Protein AF-A0A942HW95-F1 (afdb_monomer)

Structure (mmCIF, N/CA/C/O backbone):
data_AF-A0A942HW95-F1
#
_entry.id   AF-A0A942HW95-F1
#
loop_
_atom_site.group_PDB
_atom_site.id
_atom_site.type_symbol
_atom_site.label_atom_id
_atom_site.label_alt_id
_atom_site.label_comp_id
_atom_site.label_asym_id
_atom_site.label_entity_id
_atom_site.label_seq_id
_atom_site.pdbx_PDB_ins_code
_atom_site.Cartn_x
_atom_site.Cartn_y
_atom_site.Cartn_z
_atom_site.occupancy
_atom_site.B_iso_or_equiv
_atom_site.auth_seq_id
_atom_site.auth_comp_id
_atom_site.auth_asym_id
_atom_site.auth_atom_id
_atom_site.pdbx_PDB_model_num
ATOM 1 N N . MET A 1 1 ? 16.962 -46.167 5.795 1.00 33.75 1 MET A N 1
ATOM 2 C CA . MET A 1 1 ? 15.780 -45.778 6.589 1.00 33.75 1 MET A CA 1
ATOM 3 C C . MET A 1 1 ? 16.277 -44.777 7.614 1.00 33.75 1 MET A C 1
ATOM 5 O O . MET A 1 1 ? 16.907 -45.188 8.574 1.00 33.75 1 MET A O 1
ATOM 9 N N . GLY A 1 2 ? 16.189 -43.484 7.294 1.00 31.84 2 GLY A N 1
ATOM 10 C CA . GLY A 1 2 ? 16.673 -42.407 8.160 1.00 31.84 2 GLY A CA 1
ATOM 11 C C . GLY A 1 2 ? 15.587 -41.998 9.147 1.00 31.84 2 GLY A C 1
ATOM 12 O O . GLY A 1 2 ? 14.423 -41.921 8.761 1.00 31.84 2 GLY A O 1
ATOM 13 N N . ASP A 1 3 ? 15.982 -41.785 10.400 1.00 32.16 3 ASP A N 1
ATOM 14 C CA . ASP A 1 3 ? 15.132 -41.383 11.519 1.00 32.16 3 ASP A CA 1
ATOM 15 C C . ASP A 1 3 ? 14.246 -40.176 11.179 1.00 32.16 3 ASP A C 1
ATOM 17 O O . ASP A 1 3 ? 14.695 -39.028 11.139 1.00 32.16 3 ASP A O 1
ATOM 21 N N . THR A 1 4 ? 12.947 -40.418 11.006 1.00 32.38 4 THR A N 1
ATOM 22 C CA . THR A 1 4 ? 11.918 -39.388 11.149 1.00 32.38 4 THR A CA 1
ATOM 23 C C . THR A 1 4 ? 11.880 -38.966 12.613 1.00 32.38 4 THR A C 1
ATOM 25 O O . THR A 1 4 ? 11.211 -39.601 13.429 1.00 32.38 4 THR A O 1
ATOM 28 N N . LYS A 1 5 ? 12.595 -37.891 12.966 1.00 37.31 5 LYS A N 1
ATOM 29 C CA . LYS A 1 5 ? 12.364 -37.178 14.228 1.00 37.31 5 LYS A CA 1
ATOM 30 C C . LYS A 1 5 ? 10.897 -36.740 14.252 1.00 37.31 5 LYS A C 1
ATOM 32 O O . LYS A 1 5 ? 10.522 -35.778 13.588 1.00 37.31 5 LYS A O 1
ATOM 37 N N . GLN A 1 6 ? 10.060 -37.465 14.992 1.00 35.56 6 GLN A N 1
ATOM 38 C CA . GLN A 1 6 ? 8.701 -37.034 15.301 1.00 35.56 6 GLN A CA 1
ATOM 39 C C . GLN A 1 6 ? 8.795 -35.737 16.105 1.00 35.56 6 GLN A C 1
ATOM 41 O O . GLN A 1 6 ? 9.183 -35.735 17.274 1.00 35.56 6 GLN A O 1
ATOM 46 N N . PHE A 1 7 ? 8.473 -34.618 15.464 1.00 39.91 7 PHE A N 1
ATOM 47 C CA . PHE A 1 7 ? 8.290 -33.350 16.153 1.00 39.91 7 PHE A CA 1
ATOM 48 C C . PHE A 1 7 ? 7.133 -33.508 17.145 1.00 39.91 7 PHE A C 1
ATOM 50 O O . PHE A 1 7 ? 6.013 -33.839 16.752 1.00 39.91 7 PHE A O 1
ATOM 57 N N . GLN A 1 8 ? 7.395 -33.282 18.435 1.00 37.88 8 GLN A N 1
ATOM 58 C CA . GLN A 1 8 ? 6.331 -33.186 19.432 1.00 37.88 8 GLN A CA 1
ATOM 59 C C . GLN A 1 8 ? 5.477 -31.958 19.108 1.00 37.88 8 GLN A C 1
ATOM 61 O O . GLN A 1 8 ? 5.860 -30.822 19.392 1.00 37.88 8 GLN A O 1
ATOM 66 N N . ARG A 1 9 ? 4.318 -32.194 18.488 1.00 48.72 9 ARG A N 1
ATOM 67 C CA . ARG A 1 9 ? 3.274 -31.186 18.298 1.00 48.72 9 ARG A CA 1
ATOM 68 C C . ARG A 1 9 ? 2.822 -30.737 19.690 1.00 48.72 9 ARG A C 1
ATOM 70 O O . ARG A 1 9 ? 2.272 -31.541 20.442 1.00 48.72 9 ARG A O 1
ATOM 77 N N . ARG A 1 10 ? 3.091 -29.483 20.073 1.00 43.62 10 ARG A N 1
ATOM 78 C CA . ARG A 1 10 ? 2.422 -28.903 21.247 1.00 43.62 10 ARG A CA 1
ATOM 79 C C . ARG A 1 10 ? 0.918 -28.859 20.951 1.00 43.62 10 ARG A C 1
ATOM 81 O O . ARG A 1 10 ? 0.566 -28.556 19.810 1.00 43.62 10 ARG A O 1
ATOM 88 N N . PRO A 1 11 ? 0.044 -29.157 21.927 1.00 44.50 11 PRO A N 1
ATOM 89 C CA . PRO A 1 11 ? -1.388 -28.967 21.754 1.00 44.50 11 PRO A CA 1
ATOM 90 C C . PRO A 1 11 ? -1.652 -27.517 21.350 1.00 44.50 11 PRO A C 1
ATOM 92 O O . PRO A 1 11 ? -1.173 -26.596 22.015 1.00 44.50 11 PRO A O 1
ATOM 95 N N . ILE A 1 12 ? -2.370 -27.324 20.248 1.00 52.53 12 ILE A N 1
ATOM 96 C CA . ILE A 1 12 ? -2.854 -26.007 19.852 1.00 52.53 12 ILE A CA 1
ATOM 97 C C . ILE A 1 12 ? -3.944 -25.621 20.855 1.00 52.53 12 ILE A C 1
ATOM 99 O O . ILE A 1 12 ? -4.894 -26.380 21.045 1.00 52.53 12 ILE A O 1
ATOM 103 N N . ALA A 1 13 ? -3.781 -24.485 21.537 1.00 49.56 13 ALA A N 1
ATOM 104 C CA . ALA A 1 13 ? -4.794 -23.985 22.459 1.00 49.56 13 ALA A CA 1
ATOM 105 C C . ALA A 1 13 ? -6.090 -23.672 21.696 1.00 49.56 13 ALA A C 1
ATOM 107 O O . ALA A 1 13 ? -6.054 -23.094 20.606 1.00 49.56 13 ALA A O 1
ATOM 108 N N . GLU A 1 14 ? -7.230 -24.052 22.270 1.00 49.97 14 GLU A N 1
ATOM 109 C CA . GLU A 1 14 ? -8.533 -23.678 21.727 1.00 49.97 14 GLU A CA 1
ATOM 110 C C . GLU A 1 14 ? -8.697 -22.150 21.755 1.00 49.97 14 GLU A C 1
ATOM 112 O O . GLU A 1 14 ? -8.208 -21.490 22.679 1.00 49.97 14 GLU A O 1
ATOM 117 N N . PRO A 1 15 ? -9.358 -21.558 20.745 1.00 49.53 15 PRO A N 1
ATOM 118 C CA . PRO A 1 15 ? -9.635 -20.132 20.763 1.00 49.53 15 PRO A CA 1
ATOM 119 C C . PRO A 1 15 ? -10.497 -19.753 21.985 1.00 49.53 15 PRO A C 1
ATOM 121 O O . PRO A 1 15 ? -11.372 -20.536 22.358 1.00 49.53 15 PRO A O 1
ATOM 124 N N . PRO A 1 16 ? -10.275 -18.577 22.614 1.00 52.09 16 PRO A N 1
ATOM 125 C CA . PRO A 1 16 ? -11.021 -18.144 23.783 1.00 52.09 16 PRO A CA 1
ATOM 126 C C . PRO A 1 16 ? -12.518 -18.217 23.508 1.00 52.09 16 PRO A C 1
ATOM 128 O O . PRO A 1 16 ? -13.015 -17.705 22.513 1.00 52.09 16 PRO A O 1
ATOM 131 N N . THR A 1 17 ? -13.273 -18.858 24.383 1.00 51.94 17 THR A N 1
ATOM 132 C CA . THR A 1 17 ? -14.727 -18.901 24.249 1.00 51.94 17 THR A CA 1
ATOM 133 C C . THR A 1 17 ? -15.313 -17.694 24.976 1.00 51.94 17 THR A C 1
ATOM 135 O O . THR A 1 17 ? -15.310 -17.665 26.205 1.00 51.94 17 THR A O 1
ATOM 138 N N . GLY A 1 18 ? -15.790 -16.684 24.246 1.00 61.72 18 GLY A N 1
ATOM 139 C CA . GLY A 1 18 ? -16.403 -15.501 24.852 1.00 61.72 18 GLY A CA 1
ATOM 140 C C . GLY A 1 18 ? -16.444 -14.286 23.931 1.00 61.72 18 GLY A C 1
ATOM 141 O O . GLY A 1 18 ? -15.772 -14.236 22.904 1.00 61.72 18 GLY A O 1
ATOM 142 N N . ASP A 1 19 ? -17.264 -13.314 24.307 1.00 67.25 19 ASP A N 1
ATOM 143 C CA . ASP A 1 19 ? -17.381 -12.030 23.625 1.00 67.25 19 ASP A CA 1
ATOM 144 C C . ASP A 1 19 ? -16.281 -11.073 24.142 1.00 67.25 19 ASP A C 1
ATOM 146 O O . ASP A 1 19 ? -16.194 -10.897 25.359 1.00 67.25 19 ASP A O 1
ATOM 150 N N . PRO A 1 20 ? -15.425 -10.492 23.276 1.00 72.31 20 PRO A N 1
ATOM 151 C CA . PRO A 1 20 ? -14.343 -9.603 23.698 1.00 72.31 20 PRO A CA 1
ATOM 152 C C . PRO A 1 20 ? -14.781 -8.426 24.578 1.00 72.31 20 PRO A C 1
ATOM 154 O O . PRO A 1 20 ? -15.830 -7.815 24.361 1.00 72.31 20 PRO A O 1
ATOM 157 N N . GLU A 1 21 ? -13.932 -8.047 25.532 1.00 75.94 21 GLU A N 1
ATOM 158 C CA . GLU A 1 21 ? -14.158 -6.889 26.408 1.00 75.94 21 GLU A CA 1
ATOM 159 C C . GLU A 1 21 ? -14.149 -5.559 25.642 1.00 75.94 21 GLU A C 1
ATOM 161 O O . GLU A 1 21 ? -14.939 -4.670 25.958 1.00 75.94 21 GLU A O 1
ATOM 166 N N . SER A 1 22 ? -13.307 -5.428 24.613 1.00 75.38 22 SER A N 1
ATOM 167 C CA . SER A 1 22 ? -13.275 -4.252 23.733 1.00 75.38 22 SER A CA 1
ATOM 168 C C . SER A 1 22 ? -12.990 -4.617 22.276 1.00 75.38 22 SER A C 1
ATOM 170 O O . SER A 1 22 ? -12.615 -5.749 21.959 1.00 75.38 22 SER A O 1
ATOM 172 N N . TYR A 1 23 ? -13.180 -3.661 21.365 1.00 75.88 23 TYR A N 1
ATOM 173 C CA . TYR A 1 23 ? -12.996 -3.879 19.932 1.00 75.88 23 TYR A CA 1
ATOM 174 C C . TYR A 1 23 ? -12.176 -2.784 19.252 1.00 75.88 23 TYR A C 1
ATOM 176 O O . TYR A 1 23 ? -12.403 -1.597 19.472 1.00 75.88 23 TYR A O 1
ATOM 184 N N . PHE A 1 24 ? -11.306 -3.199 18.330 1.00 77.06 24 PHE A N 1
ATOM 185 C CA . PHE A 1 24 ? -10.660 -2.323 17.353 1.00 77.06 24 PHE A CA 1
ATOM 186 C C . PHE A 1 24 ? -11.490 -2.205 16.085 1.00 77.06 24 PHE A C 1
ATOM 188 O O . PHE A 1 24 ? -11.919 -3.225 15.544 1.00 77.06 24 PHE A O 1
ATOM 195 N N . LEU A 1 25 ? -11.619 -0.997 15.537 1.00 75.12 25 LEU A N 1
ATOM 196 C CA . LEU A 1 25 ? -12.185 -0.808 14.203 1.00 75.12 25 LEU A CA 1
ATOM 197 C C . LEU A 1 25 ? -11.082 -0.747 13.141 1.00 75.12 25 LEU A C 1
ATOM 199 O O . LEU A 1 25 ? -10.199 0.109 13.197 1.00 75.12 25 LEU A O 1
ATOM 203 N N . ILE A 1 26 ? -11.180 -1.619 12.139 1.00 76.81 26 ILE A N 1
ATOM 204 C CA . ILE A 1 26 ? -10.359 -1.608 10.929 1.00 76.81 26 ILE A CA 1
ATOM 205 C C . ILE A 1 26 ? -11.260 -1.390 9.720 1.00 76.81 26 ILE A C 1
ATOM 207 O O . ILE A 1 26 ? -11.983 -2.301 9.325 1.00 76.81 26 ILE A O 1
ATOM 211 N N . VAL A 1 27 ? -11.179 -0.221 9.089 1.00 73.38 27 VAL A N 1
ATOM 212 C CA . VAL A 1 27 ? -11.868 0.046 7.816 1.00 73.38 27 VAL A CA 1
ATOM 213 C C . VAL A 1 27 ? -10.952 -0.332 6.655 1.00 73.38 27 VAL A C 1
ATOM 215 O O . VAL A 1 27 ? -9.793 0.059 6.663 1.00 73.38 27 VAL A O 1
ATOM 218 N N . GLY A 1 28 ? -11.455 -1.101 5.684 1.00 70.06 28 GLY A N 1
ATOM 219 C CA . GLY A 1 28 ? -10.705 -1.577 4.515 1.00 70.06 28 GLY A CA 1
ATOM 220 C C . GLY A 1 28 ? -9.770 -2.756 4.810 1.00 70.06 28 GLY A C 1
ATOM 221 O O . GLY A 1 28 ? -8.624 -2.791 4.352 1.00 70.06 28 GLY A O 1
ATOM 222 N N . ALA A 1 29 ? -10.258 -3.730 5.585 1.00 69.31 29 ALA A N 1
ATOM 223 C CA . ALA A 1 29 ? -9.503 -4.928 5.937 1.00 69.31 29 ALA A CA 1
ATOM 224 C C . ALA A 1 29 ? -9.053 -5.734 4.700 1.00 69.31 29 ALA A C 1
ATOM 226 O O . ALA A 1 29 ? -9.801 -5.953 3.748 1.00 69.31 29 ALA A O 1
ATOM 227 N N . GLY A 1 30 ? -7.808 -6.203 4.745 1.00 72.88 30 GLY A N 1
ATOM 228 C CA . GLY A 1 30 ? -7.180 -7.056 3.736 1.00 72.88 30 GLY A CA 1
ATOM 229 C C . GLY A 1 30 ? -6.000 -7.843 4.320 1.00 72.88 30 GLY A C 1
ATOM 230 O O . GLY A 1 30 ? -5.775 -7.772 5.532 1.00 72.88 30 GLY A O 1
ATOM 231 N N . PRO A 1 31 ? -5.193 -8.536 3.494 1.00 74.44 31 PRO A N 1
ATOM 232 C CA . PRO A 1 31 ? -4.146 -9.448 3.972 1.00 74.44 31 PRO A CA 1
ATOM 233 C C . PRO A 1 31 ? -3.187 -8.823 4.992 1.00 74.44 31 PRO A C 1
ATOM 235 O O . PRO A 1 31 ? -2.865 -9.422 6.008 1.00 74.44 31 PRO A O 1
ATOM 238 N N . MET A 1 32 ? -2.778 -7.573 4.779 1.00 79.31 32 MET A N 1
ATOM 239 C CA . MET A 1 32 ? -1.893 -6.851 5.697 1.00 79.31 32 MET A CA 1
ATOM 240 C C . MET A 1 32 ? -2.561 -6.541 7.052 1.00 79.31 32 MET A C 1
ATOM 242 O O . MET A 1 32 ? -1.915 -6.659 8.093 1.00 79.31 32 MET A O 1
ATOM 246 N N . SER A 1 33 ? -3.865 -6.253 7.079 1.00 75.25 33 SER A N 1
ATOM 247 C CA . SER A 1 33 ? -4.610 -6.145 8.340 1.00 75.25 33 SER A CA 1
ATOM 248 C C . SER A 1 33 ? -4.715 -7.488 9.064 1.00 75.25 33 SER A C 1
ATOM 250 O O . SER A 1 33 ? -4.552 -7.549 10.281 1.00 75.25 33 SER A O 1
ATOM 252 N N . GLU A 1 34 ? -4.920 -8.567 8.304 1.00 74.69 34 GLU A N 1
ATOM 253 C CA . GLU A 1 34 ? -5.081 -9.925 8.820 1.00 74.69 34 GLU A CA 1
ATOM 254 C C . GLU A 1 34 ? -3.772 -10.464 9.402 1.00 74.69 34 GLU A C 1
ATOM 256 O O . GLU A 1 34 ? -3.760 -11.000 10.505 1.00 74.69 34 GLU A O 1
ATOM 261 N N . ALA A 1 35 ? -2.662 -10.273 8.690 1.00 75.38 35 ALA A N 1
ATOM 262 C CA . ALA A 1 35 ? -1.371 -10.839 9.049 1.00 75.38 35 ALA A CA 1
ATOM 263 C C . ALA A 1 35 ? -0.526 -9.942 9.959 1.00 75.38 35 ALA A C 1
ATOM 265 O O . ALA A 1 35 ? 0.432 -10.429 10.552 1.00 75.38 35 ALA A O 1
ATOM 266 N N . PHE A 1 36 ? -0.808 -8.640 10.064 1.00 81.00 36 PHE A N 1
ATOM 267 C CA . PHE A 1 36 ? 0.013 -7.740 10.878 1.00 81.00 36 PHE A CA 1
ATOM 268 C C . PHE A 1 36 ? -0.757 -7.072 12.009 1.00 81.00 36 PHE A C 1
ATOM 270 O O . PHE A 1 36 ? -0.420 -7.285 13.169 1.00 81.00 36 PHE A O 1
ATOM 277 N N . LEU A 1 37 ? -1.822 -6.329 11.720 1.00 79.94 37 LEU A N 1
ATOM 278 C CA . LEU A 1 37 ? -2.530 -5.586 12.768 1.00 79.94 37 LEU A CA 1
ATOM 279 C C . LEU A 1 37 ? -3.211 -6.493 13.776 1.00 79.94 37 LEU A C 1
ATOM 281 O O . LEU A 1 37 ? -3.071 -6.279 14.977 1.00 79.94 37 LEU A O 1
ATOM 285 N N . ARG A 1 38 ? -3.880 -7.548 13.306 1.00 77.94 38 ARG A N 1
ATOM 286 C CA . ARG A 1 38 ? -4.466 -8.548 14.206 1.00 77.94 38 ARG A CA 1
ATOM 287 C C . ARG A 1 38 ? -3.400 -9.225 15.069 1.00 77.94 38 ARG A C 1
ATOM 289 O O . ARG A 1 38 ? -3.643 -9.475 16.242 1.00 77.94 38 ARG A O 1
ATOM 296 N N . HIS A 1 39 ? -2.200 -9.441 14.529 1.00 77.62 39 HIS A N 1
ATOM 297 C CA . HIS A 1 39 ? -1.076 -9.975 15.297 1.00 77.62 39 HIS A CA 1
ATOM 298 C C . HIS A 1 39 ? -0.598 -9.005 16.389 1.00 77.62 39 HIS A C 1
ATOM 300 O O . HIS A 1 39 ? -0.367 -9.425 17.522 1.00 77.62 39 HIS A O 1
ATOM 306 N N . LEU A 1 40 ? -0.509 -7.705 16.091 1.00 80.06 40 LEU A N 1
ATOM 307 C CA . LEU A 1 40 ? -0.175 -6.687 17.091 1.00 80.06 40 LEU A CA 1
ATOM 308 C C . LEU A 1 40 ? -1.245 -6.600 18.188 1.00 80.06 40 LEU A C 1
ATOM 310 O O . LEU A 1 40 ? -0.914 -6.620 19.372 1.00 80.06 40 LEU A O 1
ATOM 314 N N . ILE A 1 41 ? -2.522 -6.571 17.803 1.00 77.94 41 ILE A N 1
ATOM 315 C CA . ILE A 1 41 ? -3.663 -6.555 18.730 1.00 77.94 41 ILE A CA 1
ATOM 316 C C . ILE A 1 41 ? -3.643 -7.789 19.636 1.00 77.94 41 ILE A C 1
ATOM 318 O O . ILE A 1 41 ? -3.903 -7.676 20.833 1.00 77.94 41 ILE A O 1
ATOM 322 N N . GLN A 1 42 ? -3.272 -8.950 19.096 1.00 75.25 42 GLN A N 1
ATOM 323 C CA . GLN A 1 42 ? -3.134 -10.180 19.866 1.00 75.25 42 GLN A CA 1
ATOM 324 C C . GLN A 1 42 ? -2.018 -10.083 20.908 1.00 75.25 42 GLN A C 1
ATOM 326 O O . GLN A 1 42 ? -2.242 -10.373 22.084 1.00 75.25 42 GLN A O 1
ATOM 331 N N . ILE A 1 43 ? -0.818 -9.655 20.499 1.00 76.25 43 ILE A N 1
ATOM 332 C CA . ILE A 1 43 ? 0.295 -9.474 21.438 1.00 76.25 43 ILE A CA 1
ATOM 333 C C . ILE A 1 43 ? -0.126 -8.499 22.534 1.00 76.25 43 ILE A C 1
ATOM 335 O O . ILE A 1 43 ? 0.067 -8.793 23.712 1.00 76.25 43 ILE A O 1
ATOM 339 N N . TYR A 1 44 ? -0.759 -7.385 22.172 1.00 77.38 44 TYR A N 1
ATOM 340 C CA . TYR A 1 44 ? -1.237 -6.431 23.158 1.00 77.38 44 TYR A CA 1
ATOM 341 C C . TYR A 1 44 ? -2.254 -7.043 24.131 1.00 77.38 44 TYR A C 1
ATOM 343 O O . TYR A 1 44 ? -2.058 -6.964 25.344 1.00 77.38 44 TYR A O 1
ATOM 351 N N . SER A 1 45 ? -3.288 -7.708 23.615 1.00 77.25 45 SER A N 1
ATOM 352 C CA . SER A 1 45 ? -4.330 -8.351 24.425 1.00 77.25 45 SER A CA 1
ATOM 353 C C . SER A 1 45 ? -3.730 -9.358 25.408 1.00 77.25 45 SER A C 1
ATOM 355 O O . SER A 1 45 ? -4.046 -9.336 26.596 1.00 77.25 45 SER A O 1
ATOM 357 N N . SER A 1 46 ? -2.772 -10.171 24.944 1.00 76.38 46 SER A N 1
ATOM 358 C CA . SER A 1 46 ? -2.065 -11.142 25.789 1.00 76.38 46 SER A CA 1
ATOM 359 C C . SER A 1 46 ? -1.260 -10.490 26.918 1.00 76.38 46 SER A C 1
ATOM 361 O O . SER A 1 46 ? -1.135 -11.059 28.000 1.00 76.38 46 SER A O 1
ATOM 363 N N . LYS A 1 47 ? -0.712 -9.291 26.686 1.00 76.81 47 LYS A N 1
ATOM 364 C CA . LYS A 1 47 ? 0.113 -8.569 27.661 1.00 76.81 47 LYS A CA 1
ATOM 365 C C . LYS A 1 47 ? -0.722 -7.788 28.665 1.00 76.81 47 LYS A C 1
ATOM 367 O O . LYS A 1 47 ? -0.322 -7.700 29.821 1.00 76.81 47 LYS A O 1
ATOM 372 N N . SER A 1 48 ? -1.856 -7.232 28.240 1.00 76.25 48 SER A N 1
ATOM 373 C CA . SER A 1 48 ? -2.734 -6.467 29.127 1.00 76.25 48 SER A CA 1
ATOM 374 C C . SER A 1 48 ? -3.722 -7.341 29.904 1.00 76.25 48 SER A C 1
ATOM 376 O O . SER A 1 48 ? -4.317 -6.853 30.857 1.00 76.25 48 SER A O 1
ATOM 378 N N . GLY A 1 49 ? -3.953 -8.588 29.475 1.00 77.62 49 GLY A N 1
ATOM 379 C CA . GLY A 1 49 ? -4.959 -9.480 30.063 1.00 77.62 49 GLY A CA 1
ATOM 380 C C . GLY A 1 49 ? -6.410 -9.111 29.734 1.00 77.62 49 GLY A C 1
ATOM 381 O O . GLY A 1 49 ? -7.313 -9.671 30.340 1.00 77.62 49 GLY A O 1
ATOM 382 N N . ILE A 1 50 ? -6.628 -8.191 28.786 1.00 76.81 50 ILE A N 1
ATOM 383 C CA . ILE A 1 50 ? -7.957 -7.754 28.328 1.00 76.81 50 ILE A CA 1
ATOM 384 C C . ILE A 1 50 ? -8.194 -8.395 26.968 1.00 76.81 50 ILE A C 1
ATOM 386 O O . ILE A 1 50 ? -7.362 -8.264 26.062 1.00 76.81 50 ILE A O 1
ATOM 390 N N . THR A 1 51 ? -9.325 -9.077 26.821 1.00 74.50 51 THR A N 1
ATOM 391 C CA . THR A 1 51 ? -9.707 -9.689 25.545 1.00 74.50 51 THR A CA 1
ATOM 392 C C . THR A 1 51 ? -10.167 -8.616 24.560 1.00 74.50 51 THR A C 1
ATOM 394 O O . THR A 1 51 ? -11.063 -7.831 24.863 1.00 74.50 51 THR A O 1
ATOM 397 N N . ARG A 1 52 ? -9.561 -8.563 23.366 1.00 77.00 52 ARG A N 1
ATOM 398 C CA . ARG A 1 52 ? -9.937 -7.581 22.338 1.00 77.00 52 ARG A CA 1
ATOM 399 C C . ARG A 1 52 ? -10.281 -8.225 21.011 1.00 77.00 52 ARG A C 1
ATOM 401 O O . ARG A 1 52 ? -9.550 -9.074 20.505 1.00 77.00 52 ARG A O 1
ATOM 408 N N . GLY A 1 53 ? -11.396 -7.787 20.444 1.00 73.06 53 GLY A N 1
ATOM 409 C CA . GLY A 1 53 ? -11.865 -8.165 19.123 1.00 73.06 53 GLY A CA 1
ATOM 410 C C . GLY A 1 53 ? -11.425 -7.175 18.051 1.00 73.06 53 GLY A C 1
ATOM 411 O O . GLY A 1 53 ? -10.934 -6.080 18.329 1.00 73.06 53 GLY A O 1
ATOM 412 N N . VAL A 1 54 ? -11.644 -7.554 16.794 1.00 73.31 54 VAL A N 1
ATOM 413 C CA . VAL A 1 54 ? -11.445 -6.675 15.639 1.00 73.31 54 VAL A CA 1
ATOM 414 C C . VAL A 1 54 ? -12.717 -6.645 14.808 1.00 73.31 54 VAL A C 1
ATOM 416 O O . VAL A 1 54 ? -13.151 -7.668 14.277 1.00 73.31 54 VAL A O 1
ATOM 419 N N . ILE A 1 55 ? -13.271 -5.452 14.642 1.00 71.50 55 ILE A N 1
ATOM 420 C CA . ILE A 1 55 ? -14.341 -5.159 13.698 1.00 71.50 55 ILE A CA 1
ATOM 421 C C . ILE A 1 55 ? -13.677 -4.780 12.379 1.00 71.50 55 ILE A C 1
ATOM 423 O O . ILE A 1 55 ? -12.987 -3.768 12.273 1.00 71.50 55 ILE A O 1
ATOM 427 N N . SER A 1 56 ? -13.853 -5.622 11.364 1.00 69.81 56 SER A N 1
ATOM 428 C CA . SER A 1 56 ? -13.398 -5.341 10.004 1.00 69.81 56 SER A CA 1
ATOM 429 C C . SER A 1 56 ? -14.550 -4.791 9.182 1.00 69.81 56 SER A C 1
ATOM 431 O O . SER A 1 56 ? -15.497 -5.487 8.841 1.00 69.81 56 SER A O 1
ATOM 433 N N . ALA A 1 57 ? -14.429 -3.516 8.877 1.00 66.69 57 ALA A N 1
ATOM 434 C CA . ALA A 1 57 ? -15.358 -2.702 8.142 1.00 66.69 57 ALA A CA 1
ATOM 435 C C . ALA A 1 57 ? -14.994 -2.718 6.653 1.00 66.69 57 ALA A C 1
ATOM 437 O O . ALA A 1 57 ? -13.899 -2.297 6.278 1.00 66.69 57 ALA A O 1
ATOM 438 N N . VAL A 1 58 ? -15.902 -3.169 5.788 1.00 62.31 58 VAL A N 1
ATOM 439 C CA . VAL A 1 58 ? -15.718 -3.113 4.332 1.00 62.31 58 VAL A CA 1
ATOM 440 C C . VAL A 1 58 ? -16.829 -2.262 3.738 1.00 62.31 58 VAL A C 1
ATOM 442 O O . VAL A 1 58 ? -18.000 -2.478 4.027 1.00 62.31 58 VAL A O 1
ATOM 445 N N . VAL A 1 59 ? -16.450 -1.265 2.942 1.00 60.97 59 VAL A N 1
ATOM 446 C CA . VAL A 1 59 ? -17.382 -0.234 2.462 1.00 60.97 59 VAL A CA 1
ATOM 447 C C . VAL A 1 59 ? -17.899 -0.513 1.045 1.00 60.97 59 VAL A C 1
ATOM 449 O O . VAL A 1 59 ? -18.914 0.024 0.616 1.00 60.97 59 VAL A O 1
ATOM 452 N N . ARG A 1 60 ? -17.235 -1.418 0.325 1.00 59.97 60 ARG A N 1
ATOM 453 C CA . ARG A 1 60 ? -17.686 -1.965 -0.957 1.00 59.97 60 ARG A CA 1
ATOM 454 C C . ARG A 1 60 ? -17.756 -3.487 -0.866 1.00 59.97 60 ARG A C 1
ATOM 456 O O . ARG A 1 60 ? -16.965 -4.059 -0.117 1.00 59.97 60 ARG A O 1
ATOM 463 N N . PRO A 1 61 ? -18.631 -4.159 -1.639 1.00 51.16 61 PRO A N 1
ATOM 464 C CA . PRO A 1 61 ? -18.609 -5.612 -1.744 1.00 51.16 61 PRO A CA 1
ATOM 465 C C . PRO A 1 61 ? -17.178 -6.042 -2.074 1.00 51.16 61 PRO A C 1
ATOM 467 O O . PRO A 1 61 ? -16.629 -5.603 -3.096 1.00 51.16 61 PRO A O 1
ATOM 470 N N . PRO A 1 62 ? -16.519 -6.807 -1.197 1.00 49.91 62 PRO A N 1
ATOM 471 C CA . PRO A 1 62 ? -15.122 -7.104 -1.402 1.00 49.91 62 PRO A CA 1
ATOM 472 C C . PRO A 1 62 ? -14.980 -7.945 -2.667 1.00 49.91 62 PRO A C 1
ATOM 474 O O . PRO A 1 62 ? -15.808 -8.793 -2.991 1.00 49.91 62 PRO A O 1
ATOM 477 N N . ARG A 1 63 ? -13.898 -7.705 -3.413 1.00 49.50 63 ARG A N 1
ATOM 478 C CA . ARG A 1 63 ? -13.534 -8.544 -4.568 1.00 49.50 63 ARG A CA 1
ATOM 479 C C . ARG A 1 63 ? -13.109 -9.962 -4.145 1.00 49.50 63 ARG A C 1
ATOM 481 O O . ARG A 1 63 ? -12.837 -10.780 -5.014 1.00 49.50 63 ARG A O 1
ATOM 488 N N . VAL A 1 64 ? -13.021 -10.215 -2.839 1.00 51.84 64 VAL A N 1
ATOM 489 C CA . VAL A 1 64 ? -12.624 -11.467 -2.191 1.00 51.84 64 VAL A CA 1
ATOM 490 C C . VAL A 1 64 ? -13.712 -11.830 -1.184 1.00 51.84 64 VAL A C 1
ATOM 492 O O . VAL A 1 64 ? -14.324 -10.938 -0.602 1.00 51.84 64 VAL A O 1
ATOM 495 N N . GLU A 1 65 ? -13.951 -13.119 -0.982 1.00 56.84 65 GLU A N 1
ATOM 496 C CA . GLU A 1 65 ? -14.897 -13.622 0.012 1.00 56.84 65 GLU A CA 1
ATOM 497 C C . GLU A 1 65 ? -14.606 -13.047 1.408 1.00 56.84 65 GLU A C 1
ATOM 499 O O . GLU A 1 65 ? -13.450 -12.978 1.846 1.00 56.84 65 GLU A O 1
ATOM 504 N N . GLN A 1 66 ? -15.658 -12.583 2.092 1.00 61.44 66 GLN A N 1
ATOM 505 C CA . GLN A 1 66 ? -15.534 -12.121 3.469 1.00 61.44 66 GLN A CA 1
ATOM 506 C C . GLN A 1 66 ? -15.361 -13.334 4.363 1.00 61.44 66 GLN A C 1
ATOM 508 O O . GLN A 1 66 ? -16.307 -14.054 4.660 1.00 61.44 66 GLN A O 1
ATOM 513 N N . TRP A 1 67 ? -14.128 -13.550 4.797 1.00 66.88 67 TRP A N 1
ATOM 514 C CA . TRP A 1 67 ? -13.871 -14.513 5.842 1.00 66.88 67 TRP A CA 1
ATOM 515 C C . TRP A 1 67 ? -14.275 -13.907 7.169 1.00 66.88 67 TRP A C 1
ATOM 517 O O . TRP A 1 67 ? -13.900 -12.773 7.464 1.00 66.88 67 TRP A O 1
ATOM 527 N N . THR A 1 68 ? -15.034 -14.665 7.948 1.00 63.50 68 THR A N 1
ATOM 528 C CA . THR A 1 68 ? -15.581 -14.197 9.214 1.00 63.50 68 THR A CA 1
ATOM 529 C C . THR A 1 68 ? -15.290 -15.119 10.401 1.00 63.50 68 THR A C 1
ATOM 531 O O . THR A 1 68 ? -15.776 -14.897 11.509 1.00 63.50 68 THR A O 1
ATOM 534 N N . GLY A 1 69 ? -14.586 -16.217 10.146 1.00 65.31 69 GLY A N 1
ATOM 535 C CA . GLY A 1 69 ? -14.172 -17.197 11.143 1.00 65.31 69 GLY A CA 1
ATOM 536 C C . GLY A 1 69 ? -12.709 -16.997 11.535 1.00 65.31 69 GLY A C 1
ATOM 537 O O . GLY A 1 69 ? -12.057 -16.114 11.038 1.00 65.31 69 GLY A O 1
ATOM 538 N N . PRO A 1 70 ? -12.113 -17.791 12.408 1.00 68.81 70 PRO A N 1
ATOM 539 C CA . PRO A 1 70 ? -10.735 -17.583 12.878 1.00 68.81 70 PRO A CA 1
ATOM 540 C C . PRO A 1 70 ? -9.618 -17.461 11.779 1.00 68.81 70 PRO A C 1
ATOM 542 O O . PRO A 1 70 ? -9.735 -18.103 10.743 1.00 68.81 70 PRO A O 1
ATOM 545 N N . ILE A 1 71 ? -8.540 -16.650 11.945 1.00 74.88 71 ILE A N 1
ATOM 546 C CA . ILE A 1 71 ? -7.417 -16.469 10.954 1.00 74.88 71 ILE A CA 1
ATOM 547 C C . ILE A 1 71 ? -6.011 -16.835 11.474 1.00 74.88 71 ILE A C 1
ATOM 549 O O . ILE A 1 71 ? -5.335 -15.971 12.037 1.00 74.88 71 ILE A O 1
ATOM 553 N N . VAL A 1 72 ? -5.485 -18.029 11.207 1.00 73.94 72 VAL A N 1
ATOM 554 C CA . VAL A 1 72 ? -4.136 -18.460 11.629 1.00 73.94 72 VAL A CA 1
ATOM 555 C C . VAL A 1 72 ? -3.033 -17.722 10.874 1.00 73.94 72 VAL A C 1
ATOM 557 O O . VAL A 1 72 ? -2.884 -17.885 9.668 1.00 73.94 72 VAL A O 1
ATOM 560 N N . LEU A 1 73 ? -2.198 -16.961 11.589 1.00 75.19 73 LEU A N 1
ATOM 561 C CA . LEU A 1 73 ? -0.983 -16.382 11.018 1.00 75.19 73 LEU A CA 1
ATOM 562 C C . LEU A 1 73 ? 0.152 -17.413 10.991 1.00 75.19 73 LEU A C 1
ATOM 564 O O . LEU A 1 73 ? 0.629 -17.858 12.032 1.00 75.19 73 LEU A O 1
ATOM 568 N N . VAL A 1 74 ? 0.644 -17.701 9.792 1.00 73.38 74 VAL A N 1
ATOM 569 C CA . VAL A 1 74 ? 1.812 -18.531 9.523 1.00 73.38 74 VAL A CA 1
ATOM 570 C C . VAL A 1 74 ? 3.020 -17.645 9.182 1.00 73.38 74 VAL A C 1
ATOM 572 O O . VAL A 1 74 ? 2.930 -16.740 8.355 1.00 73.38 74 VAL A O 1
ATOM 575 N N . MET A 1 75 ? 4.171 -17.890 9.812 1.00 69.25 75 MET A N 1
ATOM 576 C CA . MET A 1 75 ? 5.420 -17.153 9.592 1.00 69.25 75 MET A CA 1
ATOM 577 C C . MET A 1 75 ? 6.524 -18.069 9.028 1.00 69.25 75 MET A C 1
ATOM 579 O O . MET A 1 75 ? 6.576 -19.236 9.405 1.00 69.25 75 MET A O 1
ATOM 583 N N . PRO A 1 76 ? 7.459 -17.565 8.197 1.00 60.06 76 PRO A N 1
ATOM 584 C CA . PRO A 1 76 ? 8.463 -18.368 7.489 1.00 60.06 76 PRO A CA 1
ATOM 585 C C . PRO A 1 76 ? 9.402 -19.218 8.348 1.00 60.06 76 PRO A C 1
ATOM 587 O O . PRO A 1 76 ? 9.828 -20.272 7.903 1.00 60.06 76 PRO A O 1
ATOM 590 N N . HIS A 1 77 ? 9.719 -18.825 9.585 1.00 54.03 77 HIS A N 1
ATOM 591 C CA . HIS A 1 77 ? 10.524 -19.674 10.482 1.00 54.03 77 HIS A CA 1
ATOM 592 C C . HIS A 1 77 ? 9.736 -20.889 11.009 1.00 54.03 77 HIS A C 1
ATOM 594 O O . HIS A 1 77 ? 10.287 -21.756 11.679 1.00 54.03 77 HIS A O 1
ATOM 600 N N . MET A 1 78 ? 8.440 -20.963 10.701 1.00 48.50 78 MET A N 1
ATOM 601 C CA . MET A 1 78 ? 7.629 -22.168 10.839 1.00 48.50 78 MET A CA 1
ATOM 602 C C . MET A 1 78 ? 7.656 -23.032 9.576 1.00 48.50 78 MET A C 1
ATOM 604 O O . MET A 1 78 ? 6.902 -23.997 9.528 1.00 48.50 78 MET A O 1
ATOM 608 N N . TYR A 1 79 ? 8.447 -22.666 8.555 1.00 41.56 79 TYR A N 1
ATOM 609 C CA . TYR A 1 79 ? 8.257 -23.118 7.175 1.00 41.56 79 TYR A CA 1
ATOM 610 C C . TYR A 1 79 ? 9.498 -23.064 6.274 1.00 41.56 79 TYR A C 1
ATOM 612 O O . TYR A 1 79 ? 9.360 -22.840 5.070 1.00 41.56 79 TYR A O 1
ATOM 620 N N . ASP A 1 80 ? 10.711 -23.232 6.806 1.00 39.97 80 ASP A N 1
ATOM 621 C CA . ASP A 1 80 ? 11.876 -23.251 5.920 1.00 39.97 80 ASP A CA 1
ATOM 622 C C . ASP A 1 80 ? 11.702 -24.379 4.882 1.00 39.97 80 ASP A C 1
ATOM 624 O O . ASP A 1 80 ? 11.576 -25.560 5.211 1.00 39.97 80 ASP A O 1
ATOM 628 N N . PHE A 1 81 ? 11.589 -23.994 3.606 1.00 46.22 81 PHE A N 1
ATOM 629 C CA . PHE A 1 81 ? 11.341 -24.904 2.481 1.00 46.22 81 PHE A CA 1
ATOM 630 C C . PHE A 1 81 ? 12.597 -25.722 2.119 1.00 46.22 81 PHE A C 1
ATOM 632 O O . PHE A 1 81 ? 12.614 -26.434 1.114 1.00 46.22 81 PHE A O 1
ATOM 639 N N . ALA A 1 82 ? 13.645 -25.614 2.932 1.00 33.31 82 ALA A N 1
ATOM 640 C CA . ALA A 1 82 ? 14.707 -26.586 3.088 1.00 33.31 82 ALA A CA 1
ATOM 641 C C . ALA A 1 82 ? 14.731 -26.993 4.568 1.00 33.31 82 ALA A C 1
ATOM 643 O O . ALA A 1 82 ? 14.559 -26.165 5.452 1.00 33.31 82 ALA A O 1
ATOM 644 N N . ALA A 1 83 ? 14.868 -28.290 4.815 1.00 37.00 83 ALA A N 1
ATOM 645 C CA . ALA A 1 83 ? 14.594 -28.923 6.092 1.00 37.00 83 ALA A CA 1
ATOM 646 C C . ALA A 1 83 ? 15.235 -28.258 7.332 1.00 37.00 83 ALA A C 1
ATOM 648 O O . ALA A 1 83 ? 16.368 -27.793 7.298 1.00 37.00 83 ALA A O 1
ATOM 649 N N . GLU A 1 84 ? 14.512 -28.436 8.444 1.00 33.28 84 GLU A N 1
ATOM 650 C CA . GLU A 1 84 ? 14.930 -28.384 9.853 1.00 33.28 84 GLU A CA 1
ATOM 651 C C . GLU A 1 84 ? 14.576 -27.110 10.647 1.00 33.28 84 GLU A C 1
ATOM 653 O O . GLU A 1 84 ? 15.203 -26.066 10.543 1.00 33.28 84 GLU A O 1
ATOM 658 N N . GLN A 1 85 ? 13.643 -27.316 11.594 1.00 34.97 85 GLN A N 1
ATOM 659 C CA . GLN A 1 85 ? 13.254 -26.463 12.735 1.00 34.97 85 GLN A CA 1
ATOM 660 C C . GLN A 1 85 ? 12.037 -25.545 12.536 1.00 34.97 85 GLN A C 1
ATOM 662 O O . GLN A 1 85 ? 12.121 -24.329 12.659 1.00 34.97 85 GLN A O 1
ATOM 667 N N . LEU A 1 86 ? 10.857 -26.154 12.380 1.00 37.56 86 LEU A N 1
ATOM 668 C CA . LEU A 1 86 ? 9.575 -25.465 12.560 1.00 37.56 86 LEU A CA 1
ATOM 669 C C . LEU A 1 86 ? 9.285 -25.316 14.067 1.00 37.56 86 LEU A C 1
ATOM 671 O O . LEU A 1 86 ? 9.279 -26.309 14.800 1.00 37.56 86 LEU A O 1
ATOM 675 N N . ARG A 1 87 ? 9.023 -24.095 14.547 1.00 37.44 87 ARG A N 1
ATOM 676 C CA . ARG A 1 87 ? 8.408 -23.857 15.867 1.00 37.44 87 ARG A CA 1
ATOM 677 C C . ARG A 1 87 ? 7.032 -23.222 15.660 1.00 37.44 87 ARG A C 1
ATOM 679 O O . ARG A 1 87 ? 7.003 -22.140 15.089 1.00 37.44 87 ARG A O 1
ATOM 686 N N . PRO A 1 88 ? 5.922 -23.834 16.111 1.00 37.69 88 PRO A N 1
ATOM 687 C CA . PRO A 1 88 ? 4.613 -23.193 16.045 1.00 37.69 88 PRO A CA 1
ATOM 688 C C . PRO A 1 88 ? 4.619 -21.920 16.900 1.00 37.69 88 PRO A C 1
ATOM 690 O O . PRO A 1 88 ? 5.061 -21.944 18.051 1.00 37.69 88 PRO A O 1
ATOM 693 N N . LEU A 1 89 ? 4.152 -20.816 16.327 1.00 38.31 89 LEU A N 1
ATOM 694 C CA . LEU A 1 89 ? 3.833 -19.593 17.046 1.00 38.31 89 LEU A CA 1
ATOM 695 C C . LEU A 1 89 ? 2.352 -19.591 17.401 1.00 38.31 89 LEU A C 1
ATOM 697 O O . LEU A 1 89 ? 1.510 -19.966 16.589 1.00 38.31 89 LEU A O 1
ATOM 701 N N . ASP A 1 90 ? 2.084 -19.166 18.631 1.00 35.25 90 ASP A N 1
ATOM 702 C CA . ASP A 1 90 ? 0.788 -19.189 19.296 1.00 35.25 90 ASP A CA 1
ATOM 703 C C . ASP A 1 90 ? -0.368 -18.643 18.442 1.00 35.25 90 ASP A C 1
ATOM 705 O O . ASP A 1 90 ? -0.338 -17.527 17.917 1.00 35.25 90 ASP A O 1
ATOM 709 N N . HIS A 1 91 ? -1.419 -19.457 18.358 1.00 38.44 91 HIS A N 1
ATOM 710 C CA . HIS A 1 91 ? -2.718 -19.131 17.783 1.00 38.44 91 HIS A CA 1
ATOM 711 C C . HIS A 1 91 ? -3.499 -18.196 18.710 1.00 38.44 91 HIS A C 1
ATOM 713 O O . HIS A 1 91 ? -3.454 -18.405 19.921 1.00 38.44 91 HIS A O 1
ATOM 719 N N . THR A 1 92 ? -4.278 -17.249 18.158 1.00 41.72 92 THR A N 1
ATOM 720 C CA . THR A 1 92 ? -5.694 -16.991 18.537 1.00 41.72 92 THR A CA 1
ATOM 721 C C . THR A 1 92 ? -6.384 -15.893 17.709 1.00 41.72 92 THR A C 1
ATOM 723 O O . THR A 1 92 ? -5.725 -15.030 17.131 1.00 41.72 92 THR A O 1
ATOM 726 N N . PHE A 1 93 ? -7.724 -15.969 17.619 1.00 41.69 93 PHE A N 1
ATOM 727 C CA . PHE A 1 93 ? -8.609 -15.229 16.698 1.00 41.69 93 PHE A CA 1
ATOM 728 C C . PHE A 1 93 ? -9.895 -14.771 17.366 1.00 41.69 93 PHE A C 1
ATOM 730 O O . PHE A 1 93 ? -10.446 -15.588 18.086 1.00 41.69 93 PHE A O 1
ATOM 737 N N . HIS A 1 94 ? -10.453 -13.616 16.966 1.00 37.44 94 HIS A N 1
ATOM 738 C CA . HIS A 1 94 ? -11.895 -13.298 17.042 1.00 37.44 94 HIS A CA 1
ATOM 739 C C . HIS A 1 94 ? -12.341 -12.314 15.939 1.00 37.44 94 HIS A C 1
ATOM 741 O O . HIS A 1 94 ? -11.510 -11.645 15.318 1.00 37.44 94 HIS A O 1
ATOM 747 N N . PHE A 1 95 ? -13.656 -12.269 15.681 1.00 34.59 95 PHE A N 1
ATOM 748 C CA . PHE A 1 95 ? -14.311 -11.702 14.495 1.00 34.59 95 PHE A CA 1
ATOM 749 C C . PHE A 1 95 ? -15.521 -10.791 14.760 1.00 34.59 95 PHE A C 1
ATOM 751 O O . PHE A 1 95 ? -16.141 -10.911 15.809 1.00 34.59 95 PHE A O 1
ATOM 758 N N . TYR A 1 96 ? -15.881 -10.032 13.700 1.00 43.59 96 TYR A N 1
ATOM 759 C CA . TYR A 1 96 ? -17.219 -9.623 13.193 1.00 43.59 96 TYR A CA 1
ATOM 760 C C . TYR A 1 96 ? -17.727 -8.175 13.384 1.00 43.59 96 TYR A C 1
ATOM 762 O O . TYR A 1 96 ? -17.862 -7.689 14.499 1.00 43.59 96 TYR A O 1
ATOM 770 N N . ARG A 1 97 ? -18.105 -7.529 12.259 1.00 38.66 97 ARG A N 1
ATOM 771 C CA . ARG A 1 97 ? -19.470 -7.098 11.841 1.00 38.66 97 ARG A CA 1
ATOM 772 C C . ARG A 1 97 ? -19.342 -6.251 10.558 1.00 38.66 97 ARG A C 1
ATOM 774 O O . ARG A 1 97 ? -18.440 -5.421 10.471 1.00 38.66 97 ARG A O 1
ATOM 781 N N . GLU A 1 98 ? -20.225 -6.438 9.574 1.00 39.34 98 GLU A N 1
ATOM 782 C CA . GLU A 1 98 ? -20.397 -5.452 8.498 1.00 39.34 98 GLU A CA 1
ATOM 783 C C . GLU A 1 98 ? -20.742 -4.089 9.120 1.00 39.34 98 GLU A C 1
ATOM 785 O O . GLU A 1 98 ? -21.467 -4.014 10.112 1.00 39.34 98 GLU A O 1
ATOM 790 N N . LEU A 1 99 ? -20.264 -2.989 8.539 1.00 40.22 99 LEU A N 1
ATOM 791 C CA . LEU A 1 99 ? -20.526 -1.616 9.007 1.00 40.22 99 LEU A CA 1
ATOM 792 C C . LEU A 1 99 ? -22.007 -1.179 8.910 1.00 40.22 99 LEU A C 1
ATOM 794 O O . LEU A 1 99 ? -22.308 0.008 8.981 1.00 40.22 99 LEU A O 1
ATOM 798 N N . GLY A 1 100 ? -22.938 -2.120 8.747 1.00 37.31 100 GLY A N 1
ATOM 799 C CA . GLY A 1 100 ? -24.368 -1.888 8.558 1.00 37.31 100 GLY A CA 1
ATOM 800 C C . GLY A 1 100 ? -25.153 -1.581 9.834 1.00 37.31 100 GLY A C 1
ATOM 801 O O . GLY A 1 100 ? -26.367 -1.424 9.761 1.00 37.31 100 GLY A O 1
ATOM 802 N N . SER A 1 101 ? -24.514 -1.507 11.007 1.00 50.38 101 SER A N 1
ATOM 803 C CA . SER A 1 101 ? -25.192 -1.112 12.256 1.00 50.38 101 SER A CA 1
ATOM 804 C C . SER A 1 101 ? -24.255 -0.367 13.222 1.00 50.38 101 SER A C 1
ATOM 806 O O . SER A 1 101 ? -23.916 -0.915 14.275 1.00 50.38 101 SER A O 1
ATOM 808 N N . PRO A 1 102 ? -23.807 0.866 12.895 1.00 52.84 102 PRO A N 1
ATOM 809 C CA . PRO A 1 102 ? -22.957 1.681 13.776 1.00 52.84 102 PRO A CA 1
ATOM 810 C C . PRO A 1 102 ? -23.499 1.796 15.209 1.00 52.84 102 PRO A C 1
ATOM 812 O O . PRO A 1 102 ? -22.734 1.727 16.168 1.00 52.84 102 PRO A O 1
ATOM 815 N N . GLU A 1 103 ? -24.825 1.854 15.354 1.00 54.22 103 GLU A N 1
ATOM 816 C CA . GLU A 1 103 ? -25.565 1.884 16.626 1.00 54.22 103 GLU A CA 1
ATOM 817 C C . GLU A 1 103 ? -25.216 0.722 17.568 1.00 54.22 103 GLU A C 1
ATOM 819 O O . GLU A 1 103 ? -25.184 0.886 18.784 1.00 54.22 103 GLU A O 1
ATOM 824 N N . GLN A 1 104 ? -24.910 -0.455 17.016 1.00 53.97 104 GLN A N 1
ATOM 825 C CA . GLN A 1 104 ? -24.552 -1.639 17.795 1.00 53.97 104 GLN A CA 1
ATOM 826 C C . GLN A 1 104 ? -23.040 -1.752 18.061 1.00 53.97 104 GLN A C 1
ATOM 828 O O . GLN A 1 104 ? -22.619 -2.670 18.765 1.00 53.97 104 GLN A O 1
ATOM 833 N N . LEU A 1 105 ? -22.222 -0.890 17.445 1.00 57.88 105 LEU A N 1
ATOM 834 C CA . LEU A 1 105 ? -20.756 -0.930 17.500 1.00 57.88 105 LEU A CA 1
ATOM 835 C C . LEU A 1 105 ? -20.193 0.086 18.498 1.00 57.88 105 LEU A C 1
ATOM 837 O O . LEU A 1 105 ? -19.285 -0.247 19.252 1.00 57.88 105 LEU A O 1
ATOM 841 N N . VAL A 1 106 ? -20.761 1.294 18.531 1.00 62.84 106 VAL A N 1
ATOM 842 C CA . VAL A 1 106 ? -20.281 2.428 19.340 1.00 62.84 106 VAL A CA 1
ATOM 843 C C . VAL A 1 106 ? -20.031 2.089 20.823 1.00 62.84 106 VAL A C 1
ATOM 845 O O . VAL A 1 106 ? -18.947 2.410 21.305 1.00 62.84 106 VAL A O 1
ATOM 848 N N . PRO A 1 107 ? -20.927 1.391 21.554 1.00 58.62 107 PRO A N 1
ATOM 849 C CA . PRO A 1 107 ? -20.772 1.229 23.006 1.00 58.62 107 PRO A CA 1
ATOM 850 C C . PRO A 1 107 ? -19.614 0.325 23.459 1.00 58.62 107 PRO A C 1
ATOM 852 O O . PRO A 1 107 ? -19.352 0.239 24.655 1.00 58.62 107 PRO A O 1
ATOM 855 N N . ARG A 1 108 ? -18.969 -0.413 22.544 1.00 61.59 108 ARG A N 1
ATOM 856 C CA . ARG A 1 108 ? -17.975 -1.457 22.875 1.00 61.59 108 ARG A CA 1
ATOM 857 C C . ARG A 1 108 ? -16.625 -1.257 22.200 1.00 61.59 108 ARG A C 1
ATOM 859 O O . ARG A 1 108 ? -15.764 -2.137 22.252 1.00 61.59 108 ARG A O 1
ATOM 866 N N . LEU A 1 109 ? -16.451 -0.124 21.532 1.00 67.56 109 LEU A N 1
ATOM 867 C CA . LEU A 1 109 ? -15.180 0.209 20.915 1.00 67.56 109 LEU A CA 1
ATOM 868 C C . LEU A 1 109 ? -14.171 0.554 21.996 1.00 67.56 109 LEU A C 1
ATOM 870 O O . LEU A 1 109 ? -14.482 1.249 22.962 1.00 67.56 109 LEU A O 1
ATOM 874 N N . ASP A 1 110 ? -12.961 0.040 21.820 1.00 64.56 110 ASP A N 1
ATOM 875 C CA . ASP A 1 110 ? -11.849 0.472 22.642 1.00 64.56 110 ASP A CA 1
ATOM 876 C C . ASP A 1 110 ? -11.637 1.977 22.377 1.00 64.56 110 ASP A C 1
ATOM 878 O O . ASP A 1 110 ? -11.524 2.376 21.211 1.00 64.56 110 ASP A O 1
ATOM 882 N N . PRO A 1 111 ? -11.612 2.841 23.412 1.00 55.84 111 PRO A N 1
ATOM 883 C CA . PRO A 1 111 ? -11.328 4.266 23.227 1.00 55.84 111 PRO A CA 1
ATOM 884 C C . PRO A 1 111 ? -9.928 4.479 22.632 1.00 55.84 111 PRO A C 1
ATOM 886 O O . PRO A 1 111 ? -9.638 5.528 22.055 1.00 55.84 111 PRO A O 1
ATOM 889 N N . HIS A 1 112 ? -9.066 3.462 22.721 1.00 57.22 112 HIS A N 1
ATOM 890 C CA . HIS A 1 112 ? -7.790 3.404 22.048 1.00 57.22 112 HIS A CA 1
ATOM 891 C C . HIS A 1 112 ? -7.935 2.644 20.723 1.00 57.22 112 HIS A C 1
ATOM 893 O O . HIS A 1 112 ? -7.876 1.419 20.674 1.00 57.22 112 HIS A O 1
ATOM 899 N N . ILE A 1 113 ? -7.958 3.427 19.639 1.00 58.72 113 ILE A N 1
ATOM 900 C CA . ILE A 1 113 ? -7.560 3.073 18.263 1.00 58.72 113 ILE A CA 1
ATOM 901 C C . ILE A 1 113 ? -8.699 2.743 17.294 1.00 58.72 113 ILE A C 1
ATOM 903 O O . ILE A 1 113 ? -9.284 1.660 17.266 1.00 58.72 113 ILE A O 1
ATOM 907 N N . PHE A 1 114 ? -8.827 3.660 16.337 1.00 59.44 114 PHE A N 1
ATOM 908 C CA . PHE A 1 114 ? -9.478 3.456 15.059 1.00 59.44 114 PHE A CA 1
ATOM 909 C C . PHE A 1 114 ? -8.422 3.423 13.961 1.00 59.44 114 PHE A C 1
ATOM 911 O O . PHE A 1 114 ? -7.528 4.270 13.919 1.00 59.44 114 PHE A O 1
ATOM 918 N N . MET A 1 115 ? -8.501 2.458 13.049 1.00 61.66 115 MET A N 1
ATOM 919 C CA . MET A 1 115 ? -7.548 2.356 11.950 1.00 61.66 115 MET A CA 1
ATOM 920 C C . MET A 1 115 ? -8.260 2.314 10.608 1.00 61.66 115 MET A C 1
ATOM 922 O O . MET A 1 115 ? -9.033 1.403 10.314 1.00 61.66 115 MET A O 1
ATOM 926 N N . CYS A 1 116 ? -7.977 3.309 9.774 1.00 57.66 116 CYS A N 1
ATOM 927 C CA . CYS A 1 116 ? -8.448 3.348 8.403 1.00 57.66 116 CYS A CA 1
ATOM 928 C C . CYS A 1 116 ? -7.321 2.869 7.488 1.00 57.66 116 CYS A C 1
ATOM 930 O O . CYS A 1 116 ? -6.337 3.567 7.232 1.00 57.66 116 CYS A O 1
ATOM 932 N N . LEU A 1 117 ? -7.478 1.649 6.992 1.00 56.66 117 LEU A N 1
ATOM 933 C CA . LEU A 1 117 ? -6.604 1.038 6.011 1.00 56.66 117 LEU A CA 1
ATOM 934 C C . LEU A 1 117 ? -7.260 1.244 4.658 1.00 56.66 117 LEU A C 1
ATOM 936 O O . LEU A 1 117 ? -8.197 0.547 4.296 1.00 56.66 117 LEU A O 1
ATOM 940 N N . ASN A 1 118 ? -6.740 2.177 3.881 1.00 55.84 118 ASN A N 1
ATOM 941 C CA . ASN A 1 118 ? -7.170 2.428 2.511 1.00 55.84 118 ASN A CA 1
ATOM 942 C C . ASN A 1 118 ? -8.361 3.377 2.342 1.00 55.84 118 ASN A C 1
ATOM 944 O O . ASN A 1 118 ? -9.482 2.964 2.042 1.00 55.84 118 ASN A O 1
ATOM 948 N N . LEU A 1 119 ? -8.075 4.682 2.420 1.00 59.31 119 LEU A N 1
ATOM 949 C CA . LEU A 1 119 ? -8.859 5.668 1.681 1.00 59.31 119 LEU A CA 1
ATOM 950 C C . LEU A 1 119 ? -8.683 5.341 0.202 1.00 59.31 119 LEU A C 1
ATOM 952 O O . LEU A 1 119 ? -7.615 5.579 -0.351 1.00 59.31 119 LEU A O 1
ATOM 956 N N . GLU A 1 120 ? -9.673 4.700 -0.417 1.00 59.59 120 GLU A N 1
ATOM 957 C CA . GLU A 1 120 ? -9.534 4.244 -1.796 1.00 59.59 120 GLU A CA 1
ATOM 958 C C . GLU A 1 120 ? -9.077 5.411 -2.686 1.00 59.59 120 GLU A C 1
ATOM 960 O O . GLU A 1 120 ? -9.838 6.352 -2.904 1.00 59.59 120 GLU A O 1
ATOM 965 N N . ALA A 1 121 ? -7.854 5.335 -3.234 1.00 58.88 121 ALA A N 1
ATOM 966 C CA . ALA A 1 121 ? -7.297 6.331 -4.164 1.00 58.88 121 ALA A CA 1
ATOM 967 C C . ALA A 1 121 ? -8.245 6.658 -5.334 1.00 58.88 121 ALA A C 1
ATOM 969 O O . ALA A 1 121 ? -8.168 7.708 -5.957 1.00 58.88 121 ALA A O 1
ATOM 970 N N . TYR A 1 122 ? -9.190 5.759 -5.598 1.00 65.44 122 TYR A N 1
ATOM 971 C CA . TYR A 1 122 ? -10.298 5.942 -6.516 1.00 65.44 122 TYR A CA 1
ATOM 972 C C . TYR A 1 122 ? -11.128 7.220 -6.259 1.00 65.44 122 TYR A C 1
ATOM 974 O O . TYR A 1 122 ? -11.571 7.839 -7.227 1.00 65.44 122 TYR A O 1
ATOM 982 N N . TYR A 1 123 ? -11.280 7.655 -5.001 1.00 75.25 123 TYR A N 1
ATOM 983 C CA . TYR A 1 123 ? -12.057 8.838 -4.592 1.00 75.25 123 TYR A CA 1
ATOM 984 C C . TYR A 1 123 ? -11.226 10.106 -4.369 1.00 75.25 123 TYR A C 1
ATOM 986 O O . TYR A 1 123 ? -11.786 11.150 -4.036 1.00 75.25 123 TYR A O 1
ATOM 994 N N . VAL A 1 124 ? -9.907 10.036 -4.546 1.00 74.56 124 VAL A N 1
ATOM 995 C CA . VAL A 1 124 ? -8.997 11.158 -4.300 1.00 74.56 124 VAL A CA 1
ATOM 996 C C . VAL A 1 124 ? -8.321 11.553 -5.605 1.00 74.56 124 VAL A C 1
ATOM 998 O O . VAL A 1 124 ? -7.770 10.713 -6.304 1.00 74.56 124 VAL A O 1
ATOM 1001 N N . ALA A 1 125 ? -8.361 12.835 -5.943 1.00 71.69 125 ALA A N 1
ATOM 1002 C CA . ALA A 1 125 ? -7.577 13.443 -7.006 1.00 71.69 125 ALA A CA 1
ATOM 1003 C C . ALA A 1 125 ? -6.297 14.070 -6.437 1.00 71.69 125 ALA A C 1
ATOM 1005 O O . ALA A 1 125 ? -6.323 14.641 -5.352 1.00 71.69 125 ALA A O 1
ATOM 1006 N N . ILE A 1 126 ? -5.183 13.998 -7.166 1.00 68.06 126 ILE A N 1
ATOM 1007 C CA . ILE A 1 126 ? -3.936 14.706 -6.854 1.00 68.06 126 ILE A CA 1
ATOM 1008 C C . ILE A 1 126 ? -3.840 15.910 -7.798 1.00 68.06 126 ILE A C 1
ATOM 1010 O O . ILE A 1 126 ? -3.644 15.780 -9.003 1.00 68.06 126 ILE A O 1
ATOM 1014 N N . THR A 1 127 ? -4.006 17.104 -7.251 1.00 64.00 127 THR A N 1
ATOM 1015 C CA . THR A 1 127 ? -3.943 18.363 -8.004 1.00 64.00 127 THR A CA 1
ATOM 1016 C C . THR A 1 127 ? -2.670 19.129 -7.660 1.00 64.00 127 THR A C 1
ATOM 1018 O O . THR A 1 127 ? -1.985 18.791 -6.694 1.00 64.00 127 THR A O 1
ATOM 1021 N N . ASN A 1 128 ? -2.373 20.191 -8.411 1.00 57.88 128 ASN A N 1
ATOM 1022 C CA . ASN A 1 128 ? -1.270 21.100 -8.081 1.00 57.88 128 ASN A CA 1
ATOM 1023 C C . ASN A 1 128 ? -1.458 21.759 -6.705 1.00 57.88 128 ASN A C 1
ATOM 1025 O O . ASN A 1 128 ? -0.484 22.102 -6.046 1.00 57.88 128 ASN A O 1
ATOM 1029 N N . GLU A 1 129 ? -2.706 21.893 -6.245 1.00 64.19 129 GLU A N 1
ATOM 1030 C CA . GLU A 1 129 ? -3.042 22.437 -4.925 1.00 64.19 129 GLU A CA 1
ATOM 1031 C C . GLU A 1 129 ? -3.076 21.362 -3.821 1.00 64.19 129 GLU A C 1
ATOM 1033 O O . GLU A 1 129 ? -3.527 21.624 -2.708 1.00 64.19 129 GLU A O 1
ATOM 1038 N N . GLY A 1 130 ? -2.631 20.139 -4.122 1.00 67.19 130 GLY A N 1
ATOM 1039 C CA . GLY A 1 130 ? -2.670 18.994 -3.217 1.00 67.19 130 GLY A CA 1
ATOM 1040 C C . GLY A 1 130 ? -3.823 18.037 -3.512 1.00 67.19 130 GLY A C 1
ATOM 1041 O O . GLY A 1 130 ? -4.396 18.015 -4.604 1.00 67.19 130 GLY A O 1
ATOM 1042 N N . GLN A 1 131 ? -4.148 17.182 -2.548 1.00 75.50 131 GLN A N 1
ATOM 1043 C CA . GLN A 1 131 ? -5.164 16.152 -2.738 1.00 75.50 131 GLN A CA 1
ATOM 1044 C C . GLN A 1 131 ? -6.586 16.684 -2.537 1.00 75.50 131 GLN A C 1
ATOM 1046 O O . GLN A 1 131 ? -6.861 17.404 -1.574 1.00 75.50 131 GLN A O 1
ATOM 1051 N N . LYS A 1 132 ? -7.504 16.278 -3.417 1.00 79.88 132 LYS A N 1
ATOM 1052 C CA . LYS A 1 132 ? -8.918 16.658 -3.364 1.00 79.88 132 LYS A CA 1
ATOM 1053 C C . LYS A 1 132 ? -9.838 15.452 -3.407 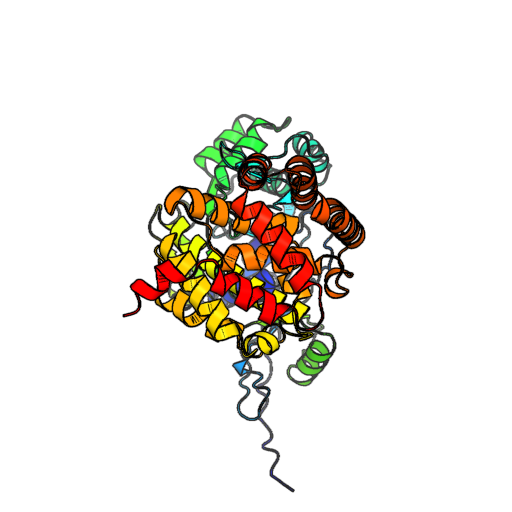1.00 79.88 132 LYS A C 1
ATOM 1055 O O . LYS A 1 132 ? -9.566 14.494 -4.124 1.00 79.88 132 LYS A O 1
ATOM 1060 N N . VAL A 1 133 ? -10.946 15.500 -2.676 1.00 83.69 133 VAL A N 1
ATOM 1061 C CA . VAL A 1 133 ? -12.004 14.488 -2.811 1.00 83.69 133 VAL A CA 1
ATOM 1062 C C . VAL A 1 133 ? -12.721 14.695 -4.148 1.00 83.69 133 VAL A C 1
ATOM 1064 O O . VAL A 1 133 ? -13.057 15.822 -4.508 1.00 83.69 133 VAL A O 1
ATOM 1067 N N . LYS A 1 134 ? -12.971 13.614 -4.893 1.00 83.12 134 LYS A N 1
ATOM 1068 C CA . LYS A 1 134 ? -13.760 13.638 -6.136 1.00 83.12 134 LYS A CA 1
ATOM 1069 C C . LYS A 1 134 ? -15.242 13.798 -5.820 1.00 83.12 134 LYS A C 1
ATOM 1071 O O . LYS A 1 134 ? -15.988 12.819 -5.787 1.00 83.12 134 LYS A O 1
ATOM 1076 N N . LEU A 1 135 ? -15.655 15.027 -5.526 1.00 88.19 135 LEU A N 1
ATOM 1077 C CA . LEU A 1 135 ? -17.024 15.323 -5.104 1.00 88.19 135 LEU A CA 1
ATOM 1078 C C . LEU A 1 135 ? -18.062 14.936 -6.162 1.00 88.19 135 LEU A C 1
ATOM 1080 O O . LEU A 1 135 ? -19.173 14.586 -5.800 1.00 88.19 135 LEU A O 1
ATOM 1084 N N . ASP A 1 136 ? -17.715 14.944 -7.444 1.00 86.81 136 ASP A N 1
ATOM 1085 C CA . ASP A 1 136 ? -18.570 14.547 -8.568 1.00 86.81 136 ASP A CA 1
ATOM 1086 C C . ASP A 1 136 ? -18.736 13.025 -8.730 1.00 86.81 136 ASP A C 1
ATOM 1088 O O . ASP A 1 136 ? -19.592 12.571 -9.492 1.00 86.81 136 ASP A O 1
ATOM 1092 N N . HIS A 1 137 ? -17.955 12.217 -8.007 1.00 85.06 137 HIS A N 1
ATOM 1093 C CA . HIS A 1 137 ? -18.031 10.768 -8.116 1.00 85.06 137 HIS A CA 1
ATOM 1094 C C . HIS A 1 137 ? -19.407 10.243 -7.641 1.00 85.06 137 HIS A C 1
ATOM 1096 O O . HIS A 1 137 ? -19.819 10.585 -6.531 1.00 85.06 137 HIS A O 1
ATOM 1102 N N . PRO A 1 138 ? -20.097 9.345 -8.382 1.00 87.69 138 PRO A N 1
ATOM 1103 C CA . PRO A 1 138 ? -21.445 8.877 -8.029 1.00 87.69 138 PRO A CA 1
ATOM 1104 C C . PRO A 1 138 ? -21.591 8.311 -6.610 1.00 87.69 138 PRO A C 1
ATOM 1106 O O . PRO A 1 138 ? -22.574 8.589 -5.929 1.00 87.69 138 PRO A O 1
ATOM 1109 N N . ASP A 1 139 ? -20.605 7.545 -6.135 1.00 86.19 139 ASP A N 1
ATOM 1110 C CA . ASP A 1 139 ? -20.627 7.019 -4.762 1.00 86.19 139 ASP A CA 1
ATOM 1111 C C . ASP A 1 139 ? -20.390 8.112 -3.708 1.00 86.19 139 ASP A C 1
ATOM 1113 O O . ASP A 1 139 ? -20.970 8.042 -2.629 1.00 86.19 139 ASP A O 1
ATOM 1117 N N . ILE A 1 140 ? -19.587 9.140 -4.020 1.00 88.06 140 ILE A N 1
ATOM 1118 C CA . ILE A 1 140 ? -19.394 10.289 -3.125 1.00 88.06 140 ILE A CA 1
ATOM 1119 C C . ILE A 1 140 ? -20.687 11.101 -3.082 1.00 88.06 140 ILE A C 1
ATOM 1121 O O . ILE A 1 140 ? -21.187 11.361 -2.000 1.00 88.06 140 ILE A O 1
ATOM 1125 N N . GLN A 1 141 ? -21.297 11.404 -4.231 1.00 91.88 141 GLN A N 1
ATOM 1126 C CA . GLN A 1 141 ? -22.605 12.065 -4.312 1.00 91.88 141 GLN A CA 1
ATOM 1127 C C . GLN A 1 141 ? -23.699 11.317 -3.538 1.00 91.88 141 GLN A C 1
ATOM 1129 O O . GLN A 1 141 ? -24.512 11.951 -2.866 1.00 91.88 141 GLN A O 1
ATOM 1134 N N . HIS A 1 142 ? -23.708 9.981 -3.595 1.00 89.94 142 HIS A N 1
ATOM 1135 C CA . HIS A 1 142 ? -24.592 9.156 -2.766 1.00 89.94 142 HIS A CA 1
ATOM 1136 C C . HIS A 1 142 ? -24.358 9.419 -1.273 1.00 89.94 142 HIS A C 1
ATOM 1138 O O . HIS A 1 142 ? -25.312 9.702 -0.556 1.00 89.94 142 HIS A O 1
ATOM 1144 N N . ASP A 1 143 ? -23.105 9.396 -0.813 1.00 89.62 143 ASP A N 1
ATOM 1145 C CA . ASP A 1 143 ? -22.781 9.613 0.602 1.00 89.62 143 ASP A CA 1
ATOM 1146 C C . ASP A 1 143 ? -22.979 11.069 1.074 1.00 89.62 143 ASP A C 1
ATOM 1148 O O . ASP A 1 143 ? -23.342 11.304 2.229 1.00 89.62 143 ASP A O 1
ATOM 1152 N N . LEU A 1 144 ? -22.789 12.060 0.198 1.00 92.62 144 LEU A N 1
ATOM 1153 C CA . LEU A 1 144 ? -23.040 13.474 0.510 1.00 92.62 144 LEU A CA 1
ATOM 1154 C C . LEU A 1 144 ? -24.528 13.749 0.778 1.00 92.62 144 LEU A C 1
ATOM 1156 O O . LEU A 1 144 ? -24.855 14.652 1.545 1.00 92.62 144 LEU A O 1
ATOM 1160 N N . ASN A 1 145 ? -25.420 12.962 0.170 1.00 90.31 145 ASN A N 1
ATOM 1161 C CA . ASN A 1 145 ? -26.878 13.098 0.264 1.00 90.31 145 ASN A CA 1
ATOM 1162 C C . ASN A 1 145 ? -27.533 11.965 1.074 1.00 90.31 145 ASN A C 1
ATOM 1164 O O . ASN A 1 145 ? -28.728 11.695 0.932 1.00 90.31 145 ASN A O 1
ATOM 1168 N N . LEU A 1 146 ? -26.735 11.277 1.887 1.00 85.19 146 LEU A N 1
ATOM 1169 C CA . LEU A 1 146 ? -27.117 10.057 2.578 1.00 85.19 146 LEU A CA 1
ATOM 1170 C C . LEU A 1 146 ? -28.199 10.317 3.637 1.00 85.19 146 LEU A C 1
ATOM 1172 O O . LEU A 1 146 ? -28.037 11.174 4.501 1.00 85.19 146 LEU A O 1
ATOM 1176 N N . ARG A 1 147 ? -29.294 9.552 3.592 1.00 83.25 147 ARG A N 1
ATOM 1177 C CA . ARG A 1 147 ? -30.386 9.583 4.589 1.00 83.25 147 ARG A CA 1
ATOM 1178 C C . ARG A 1 147 ? -30.223 8.481 5.618 1.00 83.25 147 ARG A C 1
ATOM 1180 O O . ARG A 1 147 ? -29.655 7.454 5.270 1.00 83.25 147 ARG A O 1
ATOM 1187 N N . GLU A 1 148 ? -30.734 8.662 6.835 1.00 74.19 148 GLU A N 1
ATOM 1188 C CA . GLU A 1 148 ? -30.528 7.783 8.003 1.00 74.19 148 GLU A CA 1
ATOM 1189 C C . GLU A 1 148 ? -30.643 6.280 7.667 1.00 74.19 148 GLU A C 1
ATOM 1191 O O . GLU A 1 148 ? -29.698 5.521 7.891 1.00 74.19 148 GLU A O 1
ATOM 1196 N N . GLU A 1 149 ? -31.698 5.885 6.955 1.00 77.06 149 GLU A N 1
ATOM 1197 C CA . GLU A 1 149 ? -31.997 4.510 6.535 1.00 77.06 149 GLU A CA 1
ATOM 1198 C C . GLU A 1 149 ? -31.057 3.896 5.469 1.00 77.06 149 GLU A C 1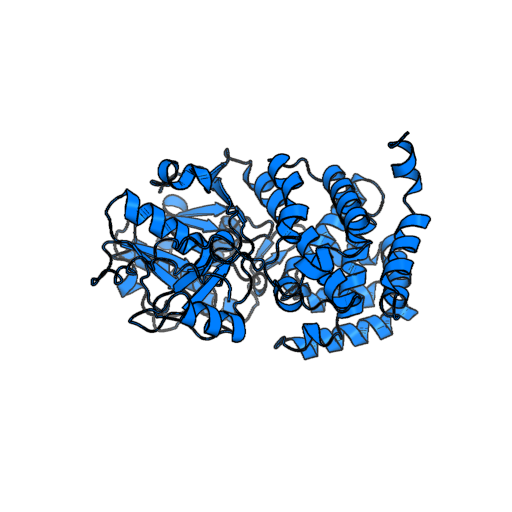
ATOM 1200 O O . GLU A 1 149 ? -31.133 2.699 5.189 1.00 77.06 149 GLU A O 1
ATOM 1205 N N . GLN A 1 150 ? -30.181 4.680 4.835 1.00 81.06 150 GLN A N 1
ATOM 1206 C CA . GLN A 1 150 ? -29.350 4.238 3.709 1.00 81.06 150 GLN A CA 1
ATOM 1207 C C . GLN A 1 150 ? -27.940 3.815 4.132 1.00 81.06 150 GLN A C 1
ATOM 1209 O O . GLN A 1 150 ? -27.305 4.469 4.943 1.00 81.06 150 GLN A O 1
ATOM 1214 N N . ALA A 1 151 ? -27.372 2.779 3.515 1.00 77.81 151 ALA A N 1
ATOM 1215 C CA . ALA A 1 151 ? -25.976 2.419 3.764 1.00 77.81 151 ALA A CA 1
ATOM 1216 C C . ALA A 1 151 ? -24.994 3.345 3.004 1.00 77.81 151 ALA A C 1
ATOM 1218 O O . ALA A 1 151 ? -25.249 3.673 1.835 1.00 77.81 151 ALA A O 1
ATOM 1219 N N . PRO A 1 152 ? -23.866 3.745 3.627 1.00 80.12 152 PRO A N 1
ATOM 1220 C CA . PRO A 1 152 ? -22.792 4.464 2.947 1.00 80.12 152 PRO A CA 1
ATOM 1221 C C . PRO A 1 152 ? -22.092 3.569 1.913 1.00 80.12 152 PRO A C 1
ATOM 1223 O O . PRO A 1 152 ? -21.968 2.360 2.108 1.00 80.12 152 PRO A O 1
ATOM 1226 N N . LYS A 1 153 ? -21.599 4.170 0.827 1.00 80.75 153 LYS A N 1
ATOM 1227 C CA . LYS A 1 153 ? -20.858 3.510 -0.266 1.00 80.75 153 LYS A CA 1
ATOM 1228 C C . LYS A 1 153 ? -19.366 3.818 -0.271 1.00 80.75 153 LYS A C 1
ATOM 1230 O O . LYS A 1 153 ? -18.596 3.147 -0.965 1.00 80.75 153 LYS A O 1
ATOM 1235 N N . THR A 1 154 ? -18.942 4.838 0.467 1.00 79.31 154 THR A N 1
ATOM 1236 C CA . THR A 1 154 ? -17.543 5.251 0.568 1.00 79.31 154 THR A CA 1
ATOM 1237 C C . THR A 1 154 ? -17.079 5.268 2.016 1.00 79.31 154 THR A C 1
ATOM 1239 O O . THR A 1 154 ? -17.852 5.444 2.960 1.00 79.31 154 THR A O 1
ATOM 1242 N N . VAL A 1 155 ? -15.771 5.092 2.194 1.00 78.25 155 VAL A N 1
ATOM 1243 C CA . VAL A 1 155 ? -15.107 5.223 3.496 1.00 78.25 155 VAL A CA 1
ATOM 1244 C C . VAL A 1 155 ? -15.400 6.564 4.166 1.00 78.25 155 VAL A C 1
ATOM 1246 O O . VAL A 1 155 ? -15.516 6.612 5.387 1.00 78.25 155 VAL A O 1
ATOM 1249 N N . TYR A 1 156 ? -15.605 7.622 3.378 1.00 82.62 156 TYR A N 1
ATOM 1250 C CA . TYR A 1 156 ? -15.961 8.936 3.890 1.00 82.62 156 TYR A CA 1
ATOM 1251 C C . TYR A 1 156 ? -17.336 8.922 4.557 1.00 82.62 156 TYR A C 1
ATOM 1253 O O . TYR A 1 156 ? -17.431 9.213 5.748 1.00 82.62 156 TYR A O 1
ATOM 1261 N N . GLY A 1 157 ? -18.383 8.499 3.840 1.00 82.62 157 GLY A N 1
ATOM 1262 C CA . GLY A 1 157 ? -19.733 8.418 4.400 1.00 82.62 157 GLY A CA 1
ATOM 1263 C C . GLY A 1 157 ? -19.821 7.445 5.573 1.00 82.62 157 GLY A C 1
ATOM 1264 O O . GLY A 1 157 ? -20.466 7.739 6.579 1.00 82.62 157 GLY A O 1
ATOM 1265 N N . ALA A 1 158 ? -19.115 6.316 5.492 1.00 79.75 158 ALA A N 1
ATOM 1266 C CA . ALA A 1 158 ? -19.079 5.327 6.562 1.00 79.75 158 ALA A CA 1
ATOM 1267 C C . ALA A 1 158 ? -18.441 5.862 7.848 1.00 79.75 158 ALA A C 1
ATOM 1269 O O . ALA A 1 158 ? -18.999 5.692 8.933 1.00 79.75 158 ALA A O 1
ATOM 1270 N N . MET A 1 159 ? -17.301 6.546 7.736 1.00 81.56 159 MET A N 1
ATOM 1271 C CA . MET A 1 159 ? -16.642 7.150 8.890 1.00 81.56 159 MET A CA 1
ATOM 1272 C C . MET A 1 159 ? -17.436 8.329 9.451 1.00 81.56 159 MET A C 1
ATOM 1274 O O . MET A 1 159 ? -17.522 8.455 10.667 1.00 81.56 159 MET A O 1
ATOM 1278 N N . MET A 1 160 ? -18.053 9.166 8.612 1.00 83.88 160 MET A N 1
ATOM 1279 C CA . MET A 1 160 ? -18.857 10.291 9.110 1.00 83.88 160 MET A CA 1
ATOM 1280 C C . MET A 1 160 ? -20.101 9.820 9.857 1.00 83.88 160 MET A C 1
ATOM 1282 O O . MET A 1 160 ? -20.378 10.327 10.941 1.00 83.88 160 MET A O 1
ATOM 1286 N N . ARG A 1 161 ? -20.792 8.789 9.357 1.00 80.56 161 ARG A N 1
ATOM 1287 C CA . ARG A 1 161 ? -21.885 8.140 10.098 1.00 80.56 161 ARG A CA 1
ATOM 1288 C C . ARG A 1 161 ? -21.415 7.581 11.427 1.00 80.56 161 ARG A C 1
ATOM 1290 O O . ARG A 1 161 ? -22.057 7.791 12.451 1.00 80.56 161 ARG A O 1
ATOM 1297 N N . PHE A 1 162 ? -20.286 6.879 11.410 1.00 80.62 162 PHE A N 1
ATOM 1298 C CA . PHE A 1 162 ? -19.697 6.346 12.626 1.00 80.62 162 PHE A CA 1
ATOM 1299 C C . PHE A 1 162 ? -19.439 7.458 13.658 1.00 80.62 162 PHE A C 1
ATOM 1301 O O . PHE A 1 162 ? -19.886 7.346 14.794 1.00 80.62 162 PHE A O 1
ATOM 1308 N N . ILE A 1 163 ? -18.791 8.552 13.250 1.00 83.00 163 ILE A N 1
ATOM 1309 C CA . ILE A 1 163 ? -18.480 9.697 14.115 1.00 83.00 163 ILE A CA 1
ATOM 1310 C C . ILE A 1 163 ? -19.754 10.364 14.649 1.00 83.00 163 ILE A C 1
ATOM 1312 O O . ILE A 1 163 ? -19.835 10.662 15.841 1.00 83.00 163 ILE A O 1
ATOM 1316 N N . GLN A 1 164 ? -20.762 10.557 13.795 1.00 83.00 164 GLN A N 1
ATOM 1317 C CA . GLN A 1 164 ? -22.047 11.132 14.186 1.00 83.00 164 GLN A CA 1
ATOM 1318 C C . GLN A 1 164 ? -22.721 10.295 15.281 1.00 83.00 164 GLN A C 1
ATOM 1320 O O . GLN A 1 164 ? -23.081 10.830 16.330 1.00 83.00 164 GLN A O 1
ATOM 1325 N N . HIS A 1 165 ? -22.836 8.978 15.083 1.00 80.00 165 HIS A N 1
ATOM 1326 C CA . HIS A 1 165 ? -23.409 8.083 16.092 1.00 80.00 165 HIS A CA 1
ATOM 1327 C C . HIS A 1 165 ? -22.552 8.002 17.360 1.00 80.00 165 HIS A C 1
ATOM 1329 O O . HIS A 1 165 ? -23.094 7.926 18.462 1.00 80.00 165 HIS A O 1
ATOM 1335 N N . HIS A 1 166 ? -21.225 8.020 17.229 1.00 81.38 166 HIS A N 1
ATOM 1336 C CA . HIS A 1 166 ? -20.303 7.970 18.362 1.00 81.38 166 HIS A CA 1
ATOM 1337 C C . HIS A 1 166 ? -20.531 9.140 19.324 1.00 81.38 166 HIS A C 1
ATOM 1339 O O . HIS A 1 166 ? -20.744 8.943 20.523 1.00 81.38 166 HIS A O 1
ATOM 1345 N N . PHE A 1 167 ? -20.581 10.363 18.796 1.00 83.62 167 PHE A N 1
ATOM 1346 C CA . PHE A 1 167 ? -20.762 11.549 19.628 1.00 83.62 167 PHE A CA 1
ATOM 1347 C C . PHE A 1 167 ? -22.206 11.793 20.067 1.00 83.62 167 PHE A C 1
ATOM 1349 O O . PHE A 1 167 ? -22.400 12.270 21.184 1.00 83.62 167 PHE A O 1
ATOM 1356 N N . ALA A 1 168 ? -23.209 11.372 19.288 1.00 83.19 168 ALA A N 1
ATOM 1357 C CA . ALA A 1 168 ? -24.607 11.387 19.735 1.00 83.19 168 ALA A CA 1
ATOM 1358 C C . ALA A 1 168 ? -24.829 10.556 21.016 1.00 83.19 168 ALA A C 1
ATOM 1360 O O . ALA A 1 168 ? -25.721 10.856 21.805 1.00 83.19 168 ALA A O 1
ATOM 1361 N N . ASN A 1 169 ? -23.983 9.548 21.255 1.00 79.25 169 ASN A N 1
ATOM 1362 C CA . ASN A 1 169 ? -24.004 8.714 22.458 1.00 79.25 169 ASN A CA 1
ATOM 1363 C C . ASN A 1 169 ? -23.083 9.221 23.586 1.00 79.25 169 ASN A C 1
ATOM 1365 O O . ASN A 1 169 ? -22.819 8.488 24.535 1.00 79.25 169 ASN A O 1
ATOM 1369 N N . GLY A 1 170 ? -22.560 10.450 23.498 1.00 79.06 170 GLY A N 1
ATOM 1370 C CA . GLY A 1 170 ? -21.713 11.039 24.542 1.00 79.06 170 GLY A CA 1
ATOM 1371 C C . GLY A 1 170 ? -20.341 10.374 24.702 1.00 79.06 170 GLY A C 1
ATOM 1372 O O . GLY A 1 170 ? -19.739 10.475 25.766 1.00 79.06 170 GLY A O 1
ATOM 1373 N N . SER A 1 171 ? -19.846 9.693 23.665 1.00 80.19 171 SER A N 1
ATOM 1374 C CA . SER A 1 171 ? -18.606 8.910 23.742 1.00 80.19 171 SER A CA 1
ATOM 1375 C C . SER A 1 171 ? -17.336 9.780 23.722 1.00 80.19 171 SER A C 1
ATOM 1377 O O . SER A 1 171 ? -17.392 10.989 23.469 1.00 80.19 171 SER A O 1
ATOM 1379 N N . GLU A 1 172 ? -16.184 9.169 24.016 1.00 82.62 172 GLU A N 1
ATOM 1380 C CA . GLU A 1 172 ? -14.862 9.813 24.146 1.00 82.62 172 GLU A CA 1
ATOM 1381 C C . GLU A 1 172 ? -14.274 10.331 22.814 1.00 82.62 172 GLU A C 1
ATOM 1383 O O . GLU A 1 172 ? -14.738 9.931 21.747 1.00 82.62 172 GLU A O 1
ATOM 1388 N N . PRO A 1 173 ? -13.264 11.225 22.823 1.00 86.12 173 PRO A N 1
ATOM 1389 C CA . PRO A 1 173 ? -12.560 11.630 21.606 1.00 86.12 173 PRO A CA 1
ATOM 1390 C C . PRO A 1 173 ? -11.944 10.445 20.842 1.00 86.12 173 PRO A C 1
ATOM 1392 O O . PRO A 1 173 ? -11.607 9.415 21.421 1.00 86.12 173 PRO A O 1
ATOM 1395 N N . LEU A 1 174 ? -11.775 10.612 19.531 1.00 83.31 174 LEU A N 1
ATOM 1396 C CA . LEU A 1 174 ? -11.352 9.567 18.599 1.00 83.31 174 LEU A CA 1
ATOM 1397 C C . LEU A 1 174 ? -9.987 9.881 17.983 1.00 83.31 174 LEU A C 1
ATOM 1399 O O . LEU A 1 174 ? -9.744 11.011 17.568 1.00 83.31 174 LEU A O 1
ATOM 1403 N N . THR A 1 175 ? -9.148 8.858 17.811 1.00 83.69 175 THR A N 1
ATOM 1404 C CA . THR A 1 175 ? -7.925 8.932 16.995 1.00 83.69 175 THR A CA 1
ATOM 1405 C C . THR A 1 175 ? -7.976 7.882 15.885 1.00 83.69 175 THR A C 1
ATOM 1407 O O . THR A 1 175 ? -8.084 6.684 16.156 1.00 83.69 175 THR A O 1
ATOM 1410 N N . PHE A 1 176 ? -7.863 8.338 14.636 1.00 82.00 176 PHE A N 1
ATOM 1411 C CA . PHE A 1 176 ? -7.814 7.518 13.428 1.00 82.00 176 PHE A CA 1
ATOM 1412 C C . PHE A 1 176 ? -6.402 7.477 12.844 1.00 82.00 176 PHE A C 1
ATOM 1414 O O . PHE A 1 176 ? -5.872 8.511 12.437 1.00 82.00 176 PHE A O 1
ATOM 1421 N N . TYR A 1 177 ? -5.823 6.282 12.725 1.00 82.56 177 TYR A N 1
ATOM 1422 C CA . TYR A 1 177 ? -4.549 6.070 12.035 1.00 82.56 177 TYR A CA 1
ATOM 1423 C C . TYR A 1 177 ? -4.775 5.714 10.565 1.00 82.56 177 TYR A C 1
ATOM 1425 O O . TYR A 1 177 ? -5.511 4.775 10.253 1.00 82.56 177 TYR A O 1
ATOM 1433 N N . PHE A 1 178 ? -4.097 6.432 9.671 1.00 81.44 178 PHE A N 1
ATOM 1434 C CA . PHE A 1 178 ? -4.142 6.225 8.225 1.00 81.44 178 PHE A CA 1
ATOM 1435 C C . PHE A 1 178 ? -2.802 5.705 7.718 1.00 81.44 178 PHE A C 1
ATOM 1437 O O . PHE A 1 178 ? -1.798 6.405 7.801 1.00 81.44 178 PHE A O 1
ATOM 1444 N N . THR A 1 179 ? -2.786 4.493 7.163 1.00 78.19 179 THR A N 1
ATOM 1445 C CA . THR A 1 179 ? -1.559 3.824 6.681 1.00 78.19 179 THR A CA 1
ATOM 1446 C C . THR A 1 179 ? -1.452 3.767 5.154 1.00 78.19 179 THR A C 1
ATOM 1448 O O . THR A 1 179 ? -0.637 3.015 4.618 1.00 78.19 179 THR A O 1
ATOM 1451 N N . GLU A 1 180 ? -2.281 4.536 4.439 1.00 69.38 180 GLU A N 1
ATOM 1452 C CA . GLU A 1 180 ? -2.197 4.646 2.978 1.00 69.38 180 GLU A CA 1
ATOM 1453 C C . GLU A 1 180 ? -0.808 5.130 2.553 1.00 69.38 180 GLU A C 1
ATOM 1455 O O . GLU A 1 180 ? -0.215 6.027 3.154 1.00 69.38 180 GLU A O 1
ATOM 1460 N N . ASN A 1 181 ? -0.296 4.540 1.474 1.00 61.72 181 ASN A N 1
ATOM 1461 C CA . ASN A 1 181 ? 1.036 4.857 0.958 1.00 61.72 181 ASN A CA 1
ATOM 1462 C C . ASN A 1 181 ? 1.047 6.172 0.155 1.00 61.72 181 ASN A C 1
ATOM 1464 O O . ASN A 1 181 ? 2.102 6.600 -0.314 1.00 61.72 181 ASN A O 1
ATOM 1468 N N . ALA A 1 182 ? -0.107 6.813 -0.050 1.00 57.78 182 ALA A N 1
ATOM 1469 C CA . ALA A 1 182 ? -0.224 8.094 -0.740 1.00 57.78 182 ALA A CA 1
ATOM 1470 C C . ALA A 1 182 ? 0.310 9.258 0.122 1.00 57.78 182 ALA A C 1
ATOM 1472 O O . ALA A 1 182 ? 0.359 9.177 1.345 1.00 57.78 182 ALA A O 1
ATOM 1473 N N . GLN A 1 183 ? 0.747 10.357 -0.502 1.00 56.59 183 GLN A N 1
ATOM 1474 C CA . GLN A 1 183 ? 1.066 11.616 0.195 1.00 56.59 183 GLN A CA 1
ATOM 1475 C C . GLN A 1 183 ? -0.234 12.307 0.652 1.00 56.59 183 GLN A C 1
ATOM 1477 O O . GLN A 1 183 ? -0.588 13.371 0.151 1.00 56.59 183 GLN A O 1
ATOM 1482 N N . SER A 1 184 ? -1.007 11.665 1.529 1.00 61.78 184 SER A N 1
ATOM 1483 C CA . SER A 1 184 ? -2.298 12.193 1.964 1.00 61.78 184 SER A CA 1
ATOM 1484 C C . SER A 1 184 ? -2.222 12.871 3.315 1.00 61.78 184 SER A C 1
ATOM 1486 O O . SER A 1 184 ? -1.733 12.282 4.277 1.00 61.78 184 SER A O 1
ATOM 1488 N N . ASN A 1 185 ? -2.797 14.071 3.391 1.00 76.50 185 ASN A N 1
ATOM 1489 C CA . ASN A 1 185 ? -3.292 14.627 4.638 1.00 76.50 185 ASN A CA 1
ATOM 1490 C C . ASN A 1 185 ? -4.740 14.127 4.822 1.00 76.50 185 ASN A C 1
ATOM 1492 O O . ASN A 1 185 ? -5.651 14.708 4.225 1.00 76.50 185 ASN A O 1
ATOM 1496 N N . PRO A 1 186 ? -4.973 13.038 5.581 1.00 78.00 186 PRO A N 1
ATOM 1497 C CA . PRO A 1 186 ? -6.307 12.454 5.706 1.00 78.00 186 PRO A CA 1
ATOM 1498 C C . PRO A 1 186 ? -7.313 13.464 6.264 1.00 78.00 186 PRO A C 1
ATOM 1500 O O . PRO A 1 186 ? -8.423 13.554 5.750 1.00 78.00 186 PRO A O 1
ATOM 1503 N N . ARG A 1 187 ? -6.896 14.288 7.235 1.00 85.81 187 ARG A N 1
ATOM 1504 C CA . ARG A 1 187 ? -7.715 15.346 7.838 1.00 85.81 187 ARG A CA 1
ATOM 1505 C C . ARG A 1 187 ? -8.309 16.272 6.772 1.00 85.81 187 ARG A C 1
ATOM 1507 O O . ARG A 1 187 ? -9.523 16.424 6.718 1.00 85.81 187 ARG A O 1
ATOM 1514 N N . ALA A 1 188 ? -7.473 16.792 5.874 1.00 85.56 188 ALA A N 1
ATOM 1515 C CA . ALA A 1 188 ? -7.905 17.723 4.831 1.00 85.56 188 ALA A CA 1
ATOM 1516 C C . ALA A 1 188 ? -8.907 17.100 3.841 1.00 85.56 188 ALA A C 1
ATOM 1518 O O . ALA A 1 188 ? -9.785 17.790 3.328 1.00 85.56 188 ALA A O 1
ATOM 1519 N N . LEU A 1 189 ? -8.797 15.797 3.558 1.00 86.00 189 LEU A N 1
ATOM 1520 C CA . LEU A 1 189 ? -9.761 15.099 2.702 1.00 86.00 189 LEU A CA 1
ATOM 1521 C C . LEU A 1 189 ? -11.119 14.955 3.393 1.00 86.00 189 LEU A C 1
ATOM 1523 O O . LEU A 1 189 ? -12.155 15.153 2.762 1.00 86.00 189 LEU A O 1
ATOM 1527 N N . PHE A 1 190 ? -11.126 14.632 4.685 1.00 87.69 190 PHE A N 1
ATOM 1528 C CA . PHE A 1 190 ? -12.368 14.560 5.449 1.00 87.69 190 PHE A CA 1
ATOM 1529 C C . PHE A 1 190 ? -13.014 15.929 5.634 1.00 87.69 190 PHE A C 1
ATOM 1531 O O . PHE A 1 190 ? -14.222 16.024 5.477 1.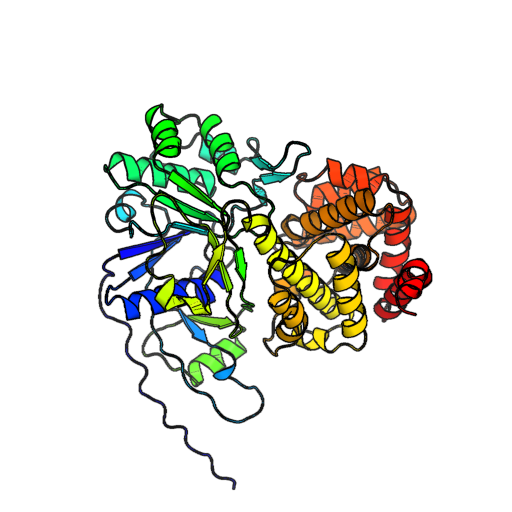00 87.69 190 PHE A O 1
ATOM 1538 N N . GLU A 1 191 ? -12.243 16.990 5.862 1.00 89.12 191 GLU A N 1
ATOM 1539 C CA . GLU A 1 191 ? -12.768 18.362 5.923 1.00 89.12 191 GLU A CA 1
ATOM 1540 C C . GLU A 1 191 ? -13.441 18.775 4.607 1.00 89.12 191 GLU A C 1
ATOM 1542 O O . GLU A 1 191 ? -14.548 19.309 4.624 1.00 89.12 191 GLU A O 1
ATOM 1547 N N . GLN A 1 192 ? -12.833 18.457 3.456 1.00 89.31 192 GLN A N 1
ATOM 1548 C CA . GLN A 1 192 ? -13.458 18.681 2.145 1.00 89.31 192 GLN A CA 1
ATOM 1549 C C . GLN A 1 192 ? -14.770 17.911 1.988 1.00 89.31 192 GLN A C 1
ATOM 1551 O O . GLN A 1 192 ? -15.743 18.445 1.457 1.00 89.31 192 GLN A O 1
ATOM 1556 N N . PHE A 1 193 ? -14.796 16.656 2.438 1.00 89.88 193 PHE A N 1
ATOM 1557 C CA . PHE A 1 193 ? -16.003 15.843 2.396 1.00 89.88 193 PHE A CA 1
ATOM 1558 C C . PHE A 1 193 ? -17.091 16.424 3.307 1.00 89.88 193 PHE A C 1
ATOM 1560 O O . PHE A 1 193 ? -18.205 16.636 2.838 1.00 89.88 193 PHE A O 1
ATOM 1567 N N . ILE A 1 194 ? -16.766 16.763 4.562 1.00 91.00 194 ILE A N 1
ATOM 1568 C CA . ILE A 1 194 ? -17.705 17.341 5.536 1.00 91.00 194 ILE A CA 1
ATOM 1569 C C . ILE A 1 194 ? -18.288 18.661 5.036 1.00 91.00 194 ILE A C 1
ATOM 1571 O O . ILE A 1 194 ? -19.502 18.853 5.100 1.00 91.00 194 ILE A O 1
ATOM 1575 N N . ALA A 1 195 ? -17.455 19.533 4.468 1.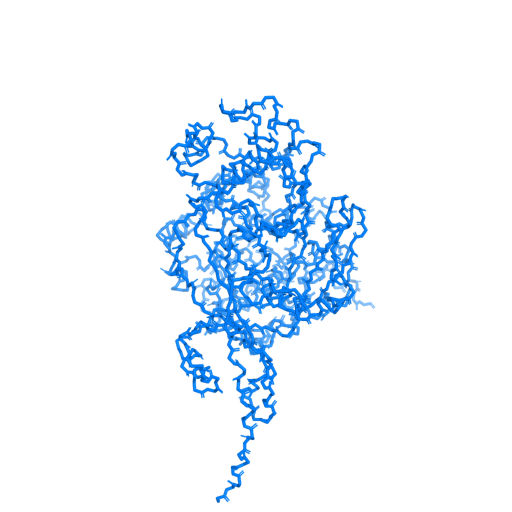00 90.19 195 ALA A N 1
ATOM 1576 C CA . ALA A 1 195 ? -17.900 20.799 3.894 1.00 90.19 195 ALA A CA 1
ATOM 1577 C C . ALA A 1 195 ? -18.910 20.621 2.744 1.00 90.19 195 ALA A C 1
ATOM 1579 O O . ALA A 1 195 ? -19.714 21.517 2.494 1.00 90.19 195 ALA A O 1
ATOM 1580 N N . ALA A 1 196 ? -18.883 19.479 2.050 1.00 90.69 196 ALA A N 1
ATOM 1581 C CA . ALA A 1 196 ? -19.783 19.169 0.944 1.00 90.69 196 ALA A CA 1
ATOM 1582 C C . ALA A 1 196 ? -21.033 18.363 1.356 1.00 90.69 196 ALA A C 1
ATOM 1584 O O . ALA A 1 196 ? -21.928 18.180 0.529 1.00 90.69 196 ALA A O 1
ATOM 1585 N N . MET A 1 197 ? -21.106 17.842 2.588 1.00 91.12 197 MET A N 1
ATOM 1586 C CA . MET A 1 197 ? -22.214 16.985 3.030 1.00 91.12 197 MET A CA 1
ATOM 1587 C C . MET A 1 197 ? -23.503 17.785 3.245 1.00 91.12 197 MET A C 1
ATOM 1589 O O . MET A 1 197 ? -23.529 18.752 4.004 1.00 91.12 197 MET A O 1
ATOM 1593 N N . ALA A 1 198 ? -24.612 17.322 2.662 1.00 83.31 198 ALA A N 1
ATOM 1594 C CA . ALA A 1 198 ? -25.925 17.958 2.808 1.00 83.31 198 ALA A CA 1
ATOM 1595 C C . ALA A 1 198 ? -26.538 17.778 4.210 1.00 83.31 198 ALA A C 1
ATOM 1597 O O . ALA A 1 198 ? -27.401 18.552 4.617 1.00 83.31 198 ALA A O 1
ATOM 1598 N N . TRP A 1 199 ? -26.100 16.756 4.945 1.00 79.12 199 TRP A N 1
ATOM 1599 C CA . TRP A 1 199 ? -26.551 16.424 6.299 1.00 79.12 199 TRP A CA 1
ATOM 1600 C C . TRP A 1 199 ? -25.557 16.866 7.386 1.00 79.12 199 TRP A C 1
ATOM 1602 O O . TRP A 1 199 ? -25.660 16.439 8.534 1.00 79.12 199 TRP A O 1
ATOM 1612 N N . ASN A 1 200 ? -24.595 17.729 7.039 1.00 77.88 200 ASN A N 1
ATOM 1613 C CA . ASN A 1 200 ? -23.677 18.314 8.008 1.00 77.88 200 ASN A CA 1
ATOM 1614 C C . ASN A 1 200 ? -24.440 19.209 9.002 1.00 77.88 200 ASN A C 1
ATOM 1616 O O . ASN A 1 200 ? -25.072 20.191 8.607 1.00 77.88 200 ASN A O 1
ATOM 1620 N N . THR A 1 201 ? -24.372 18.886 10.292 1.00 74.50 201 THR A N 1
ATOM 1621 C CA . THR A 1 201 ? -24.877 19.739 11.376 1.00 74.50 201 THR A CA 1
ATOM 1622 C C . THR A 1 201 ? -23.723 20.535 11.989 1.00 74.50 201 THR A C 1
ATOM 1624 O O . THR A 1 201 ? -22.576 20.088 11.956 1.00 74.50 201 THR A O 1
ATOM 1627 N N . SER A 1 202 ? -24.004 21.702 12.587 1.00 70.88 202 SER A N 1
ATOM 1628 C CA . SER A 1 202 ? -22.988 22.494 13.313 1.00 70.88 202 SER A CA 1
ATOM 1629 C C . SER A 1 202 ? -22.209 21.652 14.324 1.00 70.88 202 SER A C 1
ATOM 1631 O O . SER A 1 202 ? -20.998 21.805 14.473 1.00 70.88 202 SER A O 1
ATOM 1633 N N . ASP A 1 203 ? -22.908 20.716 14.959 1.00 82.62 203 ASP A N 1
ATOM 1634 C CA . ASP A 1 203 ? -22.377 19.880 16.025 1.00 82.62 203 ASP A CA 1
ATOM 1635 C C . ASP A 1 203 ? -21.421 18.813 15.473 1.00 82.62 203 ASP A C 1
ATOM 1637 O O . ASP A 1 203 ? -20.414 18.506 16.104 1.00 82.62 203 ASP A O 1
ATOM 1641 N N . LEU A 1 204 ? -21.673 18.279 14.268 1.00 84.19 204 LEU A N 1
ATOM 1642 C CA . LEU A 1 204 ? -20.796 17.284 13.647 1.00 84.19 204 LEU A CA 1
ATOM 1643 C C . LEU A 1 204 ? -19.441 17.887 13.265 1.00 84.19 204 LEU A C 1
ATOM 1645 O O . LEU A 1 204 ? -18.408 17.300 13.586 1.00 84.19 204 LEU A O 1
ATOM 1649 N N . GLN A 1 205 ? -19.440 19.058 12.619 1.00 86.62 205 GLN A N 1
ATOM 1650 C CA . GLN A 1 205 ? -18.205 19.772 12.286 1.00 86.62 205 GLN A CA 1
ATOM 1651 C C . GLN A 1 205 ? -17.426 20.126 13.558 1.00 86.62 205 GLN A C 1
ATOM 1653 O O . GLN A 1 205 ? -16.235 19.838 13.646 1.00 86.62 205 GLN A O 1
ATOM 1658 N N . GLN A 1 206 ? -18.102 20.670 14.575 1.00 88.56 206 GLN A N 1
ATOM 1659 C CA . GLN A 1 206 ? -17.460 21.006 15.845 1.00 88.56 206 GLN A CA 1
ATOM 1660 C C . GLN A 1 206 ? -16.859 19.768 16.526 1.00 88.56 206 GLN A C 1
ATOM 1662 O O . GLN A 1 206 ? -15.711 19.794 16.969 1.00 88.56 206 GLN A O 1
ATOM 1667 N N . HIS A 1 207 ? -17.597 18.657 16.588 1.00 88.31 207 HIS A N 1
ATOM 1668 C CA . HIS A 1 207 ? -17.087 17.414 17.159 1.00 88.31 207 HIS A CA 1
ATOM 1669 C C . HIS A 1 207 ? -15.895 16.857 16.384 1.00 88.31 207 HIS A C 1
ATOM 1671 O O . HIS A 1 207 ? -14.928 16.399 16.995 1.00 88.31 207 HIS A O 1
ATOM 1677 N N . PHE A 1 208 ? -15.942 16.905 15.053 1.00 88.88 208 PHE A N 1
ATOM 1678 C CA . PHE A 1 208 ? -14.812 16.525 14.220 1.00 88.88 208 PHE A CA 1
ATOM 1679 C C . PHE A 1 208 ? -13.584 17.391 14.524 1.00 88.88 208 PHE A C 1
ATOM 1681 O O . PHE A 1 208 ? -12.474 16.878 14.685 1.00 88.88 208 PHE A O 1
ATOM 1688 N N . ASP A 1 209 ? -13.785 18.697 14.686 1.00 90.19 209 ASP A N 1
ATOM 1689 C CA . ASP A 1 209 ? -12.687 19.621 14.910 1.00 90.19 209 ASP A CA 1
ATOM 1690 C C . ASP A 1 209 ? -12.046 19.487 16.288 1.00 90.19 209 ASP A C 1
ATOM 1692 O O . ASP A 1 209 ? -10.817 19.460 16.403 1.00 90.19 209 ASP A O 1
ATOM 1696 N N . GLU A 1 210 ? -12.869 19.355 17.323 1.00 91.19 210 GLU A N 1
ATOM 1697 C CA . GLU A 1 210 ? -12.431 19.389 18.716 1.00 91.19 210 GLU A CA 1
ATOM 1698 C C . GLU A 1 210 ? -12.079 18.011 19.278 1.00 91.19 210 GLU A C 1
ATOM 1700 O O . GLU A 1 210 ? -11.286 17.925 20.221 1.00 91.19 210 GLU A O 1
ATOM 1705 N N . ARG A 1 211 ? -12.679 16.939 18.741 1.00 89.44 211 ARG A N 1
ATOM 1706 C CA . ARG A 1 211 ? -12.668 15.602 19.358 1.00 89.44 211 ARG A CA 1
ATOM 1707 C C . ARG A 1 211 ? -12.251 14.476 18.419 1.00 89.44 211 ARG A C 1
ATOM 1709 O O . ARG A 1 211 ? -12.219 13.330 18.861 1.00 89.44 211 ARG A O 1
ATOM 1716 N N . VAL A 1 212 ? -11.921 14.758 17.160 1.00 88.12 212 VAL A N 1
ATOM 1717 C CA . VAL A 1 212 ? -11.397 13.751 16.228 1.00 88.12 212 VAL A CA 1
ATOM 1718 C C . VAL A 1 212 ? -9.985 14.116 15.811 1.00 88.12 212 VAL A C 1
ATOM 1720 O O . VAL A 1 212 ? -9.708 15.218 15.352 1.00 88.12 212 VAL A O 1
ATOM 1723 N N . GLU A 1 213 ? -9.076 13.162 15.929 1.00 86.81 213 GLU A N 1
ATOM 1724 C CA . GLU A 1 213 ? -7.710 13.254 15.443 1.00 86.81 213 GLU A CA 1
ATOM 1725 C C . GLU A 1 213 ? -7.530 12.283 14.273 1.00 86.81 213 GLU A C 1
ATOM 1727 O O . GLU A 1 213 ? -7.917 11.118 14.347 1.00 86.81 213 GLU A O 1
ATOM 1732 N N . MET A 1 214 ? -6.955 12.759 13.171 1.00 84.88 214 MET A N 1
ATOM 1733 C CA . MET A 1 214 ? -6.664 11.944 11.991 1.00 84.88 214 MET A CA 1
ATOM 1734 C C . MET A 1 214 ? -5.176 12.003 11.714 1.00 84.88 214 MET A C 1
ATOM 1736 O O . MET A 1 214 ? -4.673 13.017 11.230 1.00 84.88 214 MET A O 1
ATOM 1740 N N . VAL A 1 215 ? -4.473 10.921 12.032 1.00 82.75 215 VAL A N 1
ATOM 1741 C CA . VAL A 1 215 ? -3.015 10.890 11.996 1.00 82.75 215 VAL A CA 1
ATOM 1742 C C . VAL A 1 215 ? -2.499 9.999 10.868 1.00 82.75 215 VAL A C 1
ATOM 1744 O O . VAL A 1 215 ? -2.951 8.859 10.711 1.00 82.75 215 VAL A O 1
ATOM 1747 N N . PRO A 1 216 ? -1.538 10.483 10.064 1.00 84.56 216 PRO A N 1
ATOM 1748 C CA . PRO A 1 216 ? -0.815 9.621 9.150 1.00 84.56 216 PRO A CA 1
ATOM 1749 C C . PRO A 1 216 ? 0.073 8.661 9.944 1.00 84.56 216 PRO A C 1
ATOM 1751 O O . PRO A 1 216 ? 0.653 9.014 10.970 1.00 84.56 216 PRO A O 1
ATOM 1754 N N . ALA A 1 217 ? 0.205 7.451 9.434 1.00 84.94 217 ALA A N 1
ATOM 1755 C CA . ALA A 1 217 ? 1.084 6.416 9.935 1.00 84.94 217 ALA A CA 1
ATOM 1756 C C . ALA A 1 217 ? 1.729 5.682 8.754 1.00 84.94 217 ALA A C 1
ATOM 1758 O O . ALA A 1 217 ? 1.301 5.822 7.605 1.00 84.94 217 ALA A O 1
ATOM 1759 N N . MET A 1 218 ? 2.755 4.881 9.025 1.00 88.19 218 MET A N 1
ATOM 1760 C CA . MET A 1 218 ? 3.361 4.013 8.018 1.00 88.19 218 MET A CA 1
ATOM 1761 C C . MET A 1 218 ? 3.428 2.593 8.543 1.00 88.19 218 MET A C 1
ATOM 1763 O O . MET A 1 218 ? 3.866 2.364 9.665 1.00 88.19 218 MET A O 1
ATOM 1767 N N . MET A 1 219 ? 3.005 1.638 7.721 1.00 87.19 219 MET A N 1
ATOM 1768 C CA . MET A 1 219 ? 3.020 0.235 8.088 1.00 87.19 219 MET A CA 1
ATOM 1769 C C . MET A 1 219 ? 3.651 -0.618 6.993 1.00 87.19 219 MET A C 1
ATOM 1771 O O . MET A 1 219 ? 3.376 -0.432 5.805 1.00 87.19 219 MET A O 1
ATOM 1775 N N . ASP A 1 220 ? 4.470 -1.586 7.394 1.00 90.81 220 ASP A N 1
ATOM 1776 C CA . ASP A 1 220 ? 5.183 -2.447 6.468 1.00 90.81 220 ASP A CA 1
ATOM 1777 C C . ASP A 1 220 ? 5.330 -3.893 6.955 1.00 90.81 220 ASP A C 1
ATOM 1779 O O . ASP A 1 220 ? 5.764 -4.157 8.076 1.00 90.81 220 ASP A O 1
ATOM 1783 N N . ARG A 1 221 ? 4.966 -4.815 6.059 1.00 89.81 221 ARG A N 1
ATOM 1784 C CA . ARG A 1 221 ? 5.166 -6.267 6.116 1.00 89.81 221 ARG A CA 1
ATOM 1785 C C . ARG A 1 221 ? 4.853 -6.848 4.735 1.00 89.81 221 ARG A C 1
ATOM 1787 O O . ARG A 1 221 ? 3.822 -6.503 4.148 1.00 89.81 221 ARG A O 1
ATOM 1794 N N . ILE A 1 222 ? 5.687 -7.747 4.221 1.00 90.75 222 ILE A N 1
ATOM 1795 C CA . ILE A 1 222 ? 5.354 -8.551 3.039 1.00 90.75 222 ILE A CA 1
ATOM 1796 C C . ILE A 1 222 ? 4.358 -9.638 3.448 1.00 90.75 222 ILE A C 1
ATOM 1798 O O . ILE A 1 222 ? 4.662 -10.500 4.273 1.00 90.75 222 ILE A O 1
ATOM 1802 N N . VAL A 1 223 ? 3.164 -9.581 2.856 1.00 87.94 223 VAL A N 1
ATOM 1803 C CA . VAL A 1 223 ? 2.060 -10.520 3.096 1.00 87.94 223 VAL A CA 1
ATOM 1804 C C . VAL A 1 223 ? 1.530 -11.004 1.742 1.00 87.94 223 VAL A C 1
ATOM 1806 O O . VAL A 1 223 ? 0.701 -10.315 1.126 1.00 87.94 223 VAL A O 1
ATOM 1809 N N . PRO A 1 224 ? 2.049 -12.132 1.228 1.00 87.56 224 PRO A N 1
ATOM 1810 C CA . PRO A 1 224 ? 1.537 -12.769 0.023 1.00 87.56 224 PRO A CA 1
ATOM 1811 C C . PRO A 1 224 ? 0.089 -13.237 0.190 1.00 87.56 224 PRO A C 1
ATOM 1813 O O . PRO A 1 224 ? -0.445 -13.333 1.296 1.00 87.56 224 PRO A O 1
ATOM 1816 N N . SER A 1 225 ? -0.551 -13.552 -0.931 1.00 84.69 225 SER A N 1
ATOM 1817 C CA . SER A 1 225 ? -1.789 -14.329 -0.909 1.00 84.69 225 SER A CA 1
ATOM 1818 C C . SER A 1 225 ? -1.453 -15.789 -0.617 1.00 84.69 225 SER A C 1
ATOM 1820 O O . SER A 1 225 ? -0.499 -16.311 -1.183 1.00 84.69 225 SER A O 1
ATOM 1822 N N . VAL A 1 226 ? -2.244 -16.439 0.237 1.00 82.44 226 VAL A N 1
ATOM 1823 C CA . VAL A 1 226 ? -2.129 -17.884 0.470 1.00 82.44 226 VAL A CA 1
ATOM 1824 C C . VAL A 1 226 ? -2.725 -18.622 -0.729 1.00 82.44 226 VAL A C 1
ATOM 1826 O O . VAL A 1 226 ? -3.870 -18.360 -1.101 1.00 82.44 226 VAL A O 1
ATOM 1829 N N . THR A 1 227 ? -1.946 -19.503 -1.358 1.00 82.88 227 THR A N 1
ATOM 1830 C CA . THR A 1 227 ? -2.420 -20.357 -2.461 1.00 82.88 227 THR A CA 1
ATOM 1831 C C . THR A 1 227 ? -3.253 -21.529 -1.936 1.00 82.88 227 THR A C 1
ATOM 1833 O O . THR A 1 227 ? -3.200 -21.849 -0.750 1.00 82.88 227 THR A O 1
ATOM 1836 N N . ALA A 1 228 ? -4.010 -22.201 -2.810 1.00 86.25 228 ALA A N 1
ATOM 1837 C CA . ALA A 1 228 ? -4.755 -23.407 -2.430 1.00 86.25 228 ALA A CA 1
ATOM 1838 C C . ALA A 1 228 ? -3.823 -24.501 -1.871 1.00 86.25 228 ALA A C 1
ATOM 1840 O O . ALA A 1 228 ? -4.080 -25.044 -0.803 1.00 86.25 228 ALA A O 1
ATOM 1841 N N . GLU A 1 229 ? -2.687 -24.729 -2.533 1.00 82.75 229 GLU A N 1
ATOM 1842 C CA . GLU A 1 229 ? -1.657 -25.686 -2.109 1.00 82.75 229 GLU A CA 1
ATOM 1843 C C . GLU A 1 229 ? -1.064 -25.329 -0.737 1.00 82.75 229 GLU A C 1
ATOM 1845 O O . GLU A 1 229 ? -0.903 -26.188 0.128 1.00 82.75 229 GLU A O 1
ATOM 1850 N N . GLN A 1 230 ? -0.770 -24.044 -0.501 1.00 82.69 230 GLN A N 1
ATOM 1851 C CA . GLN A 1 230 ? -0.313 -23.577 0.808 1.00 82.69 230 GLN A CA 1
ATOM 1852 C C . GLN A 1 230 ? -1.396 -23.755 1.872 1.00 82.69 230 GLN A C 1
ATOM 1854 O O . GLN A 1 230 ? -1.081 -24.135 2.993 1.00 82.69 230 GLN A O 1
ATOM 1859 N N . ASN A 1 231 ? -2.662 -23.501 1.535 1.00 85.44 231 ASN A N 1
ATOM 1860 C CA . ASN A 1 231 ? -3.780 -23.669 2.454 1.00 85.44 231 ASN A CA 1
ATOM 1861 C C . ASN A 1 231 ? -3.939 -25.134 2.892 1.00 85.44 231 ASN A C 1
ATOM 1863 O O . ASN A 1 231 ? -4.081 -25.395 4.083 1.00 85.44 231 ASN A O 1
ATOM 1867 N N . GLU A 1 232 ? -3.853 -26.082 1.955 1.00 86.62 232 GLU A N 1
ATOM 1868 C CA . GLU A 1 232 ? -3.861 -27.523 2.247 1.00 86.62 232 GLU A CA 1
ATOM 1869 C C . GLU A 1 232 ? -2.683 -27.922 3.144 1.00 86.62 232 GLU A C 1
ATOM 1871 O O . GLU A 1 232 ? -2.871 -28.573 4.174 1.00 86.62 232 GLU A O 1
ATOM 1876 N N . LEU A 1 233 ? -1.474 -27.462 2.813 1.00 80.75 233 LEU A N 1
ATOM 1877 C CA . LEU A 1 233 ? -0.281 -27.771 3.596 1.00 80.75 233 LEU A CA 1
ATOM 1878 C C . LEU A 1 233 ? -0.329 -27.137 4.998 1.00 80.75 233 LEU A C 1
ATOM 1880 O O . LEU A 1 233 ? 0.076 -27.755 5.982 1.00 80.75 233 LEU A O 1
ATOM 1884 N N . PHE A 1 234 ? -0.850 -25.914 5.134 1.00 80.19 234 PHE A N 1
ATOM 1885 C CA . PHE A 1 234 ? -1.071 -25.287 6.438 1.00 80.19 234 PHE A CA 1
ATOM 1886 C C . PHE A 1 234 ? -2.129 -26.029 7.259 1.00 80.19 234 PHE A C 1
ATOM 1888 O O . PHE A 1 234 ? -1.932 -26.186 8.463 1.00 80.19 234 PHE A O 1
ATOM 1895 N N . ALA A 1 235 ? -3.198 -26.525 6.634 1.00 82.56 235 ALA A N 1
ATOM 1896 C CA . ALA A 1 235 ? -4.209 -27.338 7.306 1.00 82.56 235 ALA A CA 1
ATOM 1897 C C . ALA A 1 235 ? -3.638 -28.665 7.833 1.00 82.56 235 ALA A C 1
ATOM 1899 O O . ALA A 1 235 ? -3.970 -29.078 8.945 1.00 82.56 235 ALA A O 1
ATOM 1900 N N . GLU A 1 236 ? -2.735 -29.307 7.085 1.00 81.12 236 GLU A N 1
ATOM 1901 C CA . GLU A 1 236 ? -2.048 -30.527 7.526 1.00 81.12 236 GLU A CA 1
ATOM 1902 C C . GLU A 1 236 ? -1.090 -30.267 8.703 1.00 81.12 236 GLU A C 1
ATOM 1904 O O . GLU A 1 236 ? -1.034 -31.039 9.670 1.00 81.12 236 GLU A O 1
ATOM 1909 N N . LEU A 1 237 ? -0.323 -29.176 8.627 1.00 74.56 237 LEU A N 1
ATOM 1910 C CA . LEU A 1 237 ? 0.698 -28.830 9.619 1.00 74.56 237 LEU A CA 1
ATOM 1911 C C . LEU A 1 237 ? 0.108 -28.230 10.898 1.00 74.56 237 LEU A C 1
ATOM 1913 O O . LEU A 1 237 ? 0.626 -28.479 11.990 1.00 74.56 237 LEU A O 1
ATOM 1917 N N . PHE A 1 238 ? -0.977 -27.470 10.768 1.00 73.25 238 PHE A N 1
ATOM 1918 C CA . PHE A 1 238 ? -1.638 -26.739 11.845 1.00 73.25 238 PHE A CA 1
ATOM 1919 C C . PHE A 1 238 ? -3.135 -27.075 11.879 1.00 73.25 238 PHE A C 1
ATOM 1921 O O . PHE A 1 238 ? -3.964 -26.197 11.612 1.00 73.25 238 PHE A O 1
ATOM 1928 N N . PRO A 1 239 ? -3.501 -28.333 12.187 1.00 73.44 239 PRO A N 1
ATOM 1929 C CA . PRO A 1 239 ? -4.895 -28.743 12.219 1.00 73.44 239 PRO A CA 1
ATOM 1930 C C . PRO A 1 239 ? -5.631 -27.998 13.333 1.00 73.44 239 PRO A C 1
ATOM 1932 O O . PRO A 1 239 ? -5.222 -28.036 14.494 1.00 73.44 239 PRO A O 1
ATOM 1935 N N . MET A 1 240 ? -6.731 -27.336 12.981 1.00 72.62 240 MET A N 1
ATOM 1936 C CA . MET A 1 240 ? -7.569 -26.601 13.925 1.00 72.62 240 MET A CA 1
ATOM 1937 C C . MET A 1 240 ? -8.879 -27.357 14.181 1.00 72.62 240 MET A C 1
ATOM 1939 O O . MET A 1 240 ? -9.422 -27.962 13.257 1.00 72.62 240 MET A O 1
ATOM 1943 N N . PRO A 1 241 ? -9.428 -27.312 15.410 1.00 70.19 241 PRO A N 1
ATOM 1944 C CA . PRO A 1 241 ? -10.711 -27.943 15.738 1.00 70.19 241 PRO A CA 1
ATOM 1945 C C . PRO A 1 241 ? -11.918 -27.222 15.112 1.00 70.19 241 PRO A C 1
ATOM 1947 O O . PRO A 1 241 ? -13.047 -27.690 15.220 1.00 70.19 241 PRO A O 1
ATOM 1950 N N . VAL A 1 242 ? -11.682 -26.070 14.484 1.00 71.25 242 VAL A N 1
ATOM 1951 C CA . VAL A 1 242 ? -12.671 -25.217 13.825 1.00 71.25 242 VAL A CA 1
ATOM 1952 C C . VAL A 1 242 ? -12.140 -24.802 12.458 1.00 71.25 242 VAL A C 1
ATOM 1954 O O . VAL A 1 242 ? -10.930 -24.808 12.233 1.00 71.25 242 VAL A O 1
ATOM 1957 N N . GLU A 1 243 ? -13.035 -24.409 11.558 1.00 80.06 243 GLU A N 1
ATOM 1958 C CA . GLU A 1 243 ? -12.648 -23.860 10.260 1.00 80.06 243 GLU A CA 1
ATOM 1959 C C . GLU A 1 243 ? -11.860 -22.555 10.441 1.00 80.06 243 GLU A C 1
ATOM 1961 O O . GLU A 1 243 ? -12.283 -21.658 11.174 1.00 80.06 243 GLU A O 1
ATOM 1966 N N . VAL A 1 244 ? -10.705 -22.454 9.781 1.00 77.25 244 VAL A N 1
ATOM 1967 C CA . VAL A 1 244 ? -9.810 -21.295 9.852 1.00 77.25 244 VAL A CA 1
ATOM 1968 C C . VAL A 1 244 ? -9.384 -20.846 8.462 1.00 77.25 244 VAL A C 1
ATOM 1970 O O . VAL A 1 244 ? -9.222 -21.657 7.555 1.00 77.25 244 VAL A O 1
ATOM 1973 N N . LYS A 1 245 ? -9.093 -19.554 8.327 1.00 79.31 245 LYS A N 1
ATOM 1974 C CA . LYS A 1 245 ? -8.302 -19.017 7.217 1.00 79.31 245 LYS A CA 1
ATOM 1975 C C . LYS A 1 245 ? -6.844 -18.949 7.629 1.00 79.31 245 LYS A C 1
ATOM 1977 O O . LYS A 1 245 ? -6.545 -18.553 8.750 1.00 79.31 245 LYS A O 1
ATOM 1982 N N . TYR A 1 246 ? -5.929 -19.241 6.719 1.00 79.12 246 TYR A N 1
ATOM 1983 C CA . TYR A 1 246 ? -4.512 -18.992 6.951 1.00 79.12 246 TYR A CA 1
ATOM 1984 C C . TYR A 1 246 ? -4.099 -17.649 6.346 1.00 79.12 246 TYR A C 1
ATOM 1986 O O . TYR A 1 246 ? -4.528 -17.268 5.256 1.00 79.12 246 TYR A O 1
ATOM 1994 N N . ALA A 1 247 ? -3.255 -16.920 7.064 1.00 80.31 247 ALA A N 1
ATOM 1995 C CA . ALA A 1 247 ? -2.544 -15.749 6.580 1.00 80.31 247 ALA A CA 1
ATOM 1996 C C . ALA A 1 247 ? -1.046 -16.041 6.644 1.00 80.31 247 ALA A C 1
ATOM 1998 O O . ALA A 1 247 ? -0.587 -16.663 7.593 1.00 80.31 247 ALA A O 1
ATOM 1999 N N . PHE A 1 248 ? -0.273 -15.587 5.663 1.00 79.81 248 PHE A N 1
ATOM 2000 C CA . PHE A 1 248 ? 1.163 -15.851 5.598 1.00 79.81 248 PHE A CA 1
ATOM 2001 C C . PHE A 1 248 ? 1.930 -14.562 5.320 1.00 79.81 248 PHE A C 1
ATOM 2003 O O . PHE A 1 248 ? 1.513 -13.755 4.492 1.00 79.81 248 PHE A O 1
ATOM 2010 N N . GLY A 1 249 ? 3.052 -14.346 6.005 1.00 81.44 249 GLY A N 1
ATOM 2011 C CA . GLY A 1 249 ? 3.870 -13.159 5.775 1.00 81.44 249 GLY A CA 1
ATOM 2012 C C . GLY A 1 249 ? 5.232 -13.220 6.442 1.00 81.44 249 GLY A C 1
ATOM 2013 O O . GLY A 1 249 ? 5.452 -13.999 7.366 1.00 81.44 249 GLY A O 1
ATOM 2014 N N . GLU A 1 250 ? 6.151 -12.369 5.989 1.00 8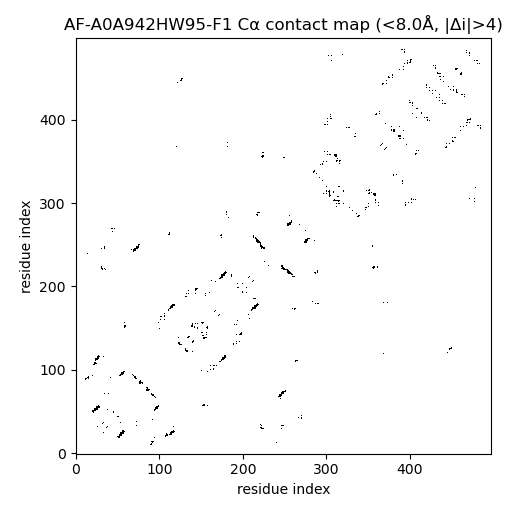6.50 250 GLU A N 1
ATOM 2015 C CA . GLU A 1 250 ? 7.528 -12.341 6.491 1.00 86.50 250 GLU A CA 1
ATOM 2016 C C . GLU A 1 250 ? 7.609 -12.086 8.006 1.00 86.50 250 GLU A C 1
ATOM 2018 O O . GLU A 1 250 ? 6.656 -11.613 8.620 1.00 86.50 250 GLU A O 1
ATOM 2023 N N . GLN A 1 251 ? 8.757 -12.371 8.626 1.00 81.38 251 GLN A N 1
ATOM 2024 C CA . GLN A 1 251 ? 8.964 -12.098 10.056 1.00 81.38 251 GLN A CA 1
ATOM 2025 C C . GLN A 1 251 ? 9.036 -10.598 10.372 1.00 81.38 251 GLN A C 1
ATOM 2027 O O . GLN A 1 251 ? 8.593 -10.174 11.439 1.00 81.38 251 GLN A O 1
ATOM 2032 N N . PHE A 1 252 ? 9.628 -9.815 9.468 1.00 87.44 252 PHE A N 1
ATOM 2033 C CA . PHE A 1 252 ? 9.741 -8.375 9.639 1.00 87.44 252 PHE A CA 1
ATOM 2034 C C . PHE A 1 252 ? 8.346 -7.756 9.746 1.00 87.44 252 PHE A C 1
ATOM 2036 O O . PHE A 1 252 ? 7.430 -8.104 9.003 1.00 87.44 252 PHE A O 1
ATOM 2043 N N . GLY A 1 253 ? 8.196 -6.817 10.668 1.00 87.56 253 GLY A N 1
ATOM 2044 C CA . GLY A 1 253 ? 7.025 -5.968 10.746 1.00 87.56 253 GLY A CA 1
ATOM 2045 C C . GLY A 1 253 ? 7.454 -4.615 11.273 1.00 87.56 253 GLY A C 1
ATOM 2046 O O . GLY A 1 253 ? 8.274 -4.533 12.188 1.00 87.56 253 GLY A O 1
ATOM 2047 N N . PHE A 1 254 ? 6.906 -3.559 10.695 1.00 89.81 254 PHE A N 1
ATOM 2048 C CA . PHE A 1 254 ? 7.249 -2.204 11.079 1.00 89.81 254 PHE A CA 1
ATOM 2049 C C . PHE A 1 254 ? 6.007 -1.327 11.044 1.00 89.81 254 PHE A C 1
ATOM 2051 O O . PHE A 1 254 ? 5.292 -1.282 10.047 1.00 89.81 254 PHE A O 1
ATOM 2058 N N . PHE A 1 255 ? 5.737 -0.652 12.154 1.00 89.31 255 PHE A N 1
ATOM 2059 C CA . PHE A 1 255 ? 4.645 0.288 12.297 1.00 89.31 255 PHE A CA 1
ATOM 2060 C C . PHE A 1 255 ? 5.164 1.602 12.887 1.00 89.31 255 PHE A C 1
ATOM 2062 O O . PHE A 1 255 ? 5.461 1.698 14.076 1.00 89.31 255 PHE A O 1
ATOM 2069 N N . ALA A 1 256 ? 5.307 2.613 12.039 1.00 89.38 256 ALA A N 1
ATOM 2070 C CA . ALA A 1 256 ? 5.687 3.954 12.444 1.00 89.38 256 ALA A CA 1
ATOM 2071 C C . ALA A 1 256 ? 4.430 4.769 12.775 1.00 89.38 256 ALA A C 1
ATOM 2073 O O . ALA A 1 256 ? 3.527 4.906 11.944 1.00 89.38 256 ALA A O 1
ATOM 2074 N N . LEU A 1 257 ? 4.379 5.295 13.995 1.00 86.88 257 LEU A N 1
ATOM 2075 C CA . LEU A 1 257 ? 3.216 5.959 14.574 1.00 86.88 257 LEU A CA 1
ATOM 2076 C C . LEU A 1 257 ? 3.620 7.312 15.167 1.00 86.88 257 LEU A C 1
ATOM 2078 O O . LEU A 1 257 ? 4.658 7.380 15.822 1.00 86.88 257 LEU A O 1
ATOM 2082 N N . PRO A 1 258 ? 2.848 8.391 14.969 1.00 86.19 258 PRO A N 1
ATOM 2083 C CA . PRO A 1 258 ? 3.126 9.654 15.637 1.00 86.19 258 PRO A CA 1
ATOM 2084 C C . PRO A 1 258 ? 2.610 9.621 17.081 1.00 86.19 258 PRO A C 1
ATOM 2086 O O . PRO A 1 258 ? 1.784 8.780 17.443 1.00 86.19 258 PRO A O 1
ATOM 2089 N N . GLU A 1 259 ? 3.072 10.561 17.902 1.00 83.69 259 GLU A N 1
ATOM 2090 C CA . GLU A 1 259 ? 2.376 10.888 19.150 1.00 83.69 259 GLU A CA 1
ATOM 2091 C C . GLU A 1 259 ? 0.985 11.465 18.847 1.00 83.69 259 GLU A C 1
ATOM 2093 O O . GLU A 1 259 ? 0.792 12.146 17.838 1.00 83.69 259 GLU A O 1
ATOM 2098 N N . THR A 1 260 ? 0.017 11.174 19.715 1.00 82.00 260 THR A N 1
ATOM 2099 C CA . THR A 1 260 ? -1.404 11.491 19.507 1.00 82.00 260 THR A CA 1
ATOM 2100 C C . THR A 1 260 ? -1.995 12.165 20.733 1.00 82.00 260 THR A C 1
ATOM 2102 O O . THR A 1 260 ? -1.654 11.802 21.861 1.00 82.00 260 THR A O 1
ATOM 2105 N N . LYS A 1 261 ? -2.919 13.105 20.526 1.00 82.12 261 LYS A N 1
ATOM 2106 C CA . LYS A 1 261 ? -3.523 13.905 21.601 1.00 82.12 261 LYS A CA 1
ATOM 2107 C C . LYS A 1 261 ? -4.499 13.112 22.472 1.00 82.12 261 LYS A C 1
ATOM 2109 O O . LYS A 1 261 ? -4.526 13.321 23.682 1.00 82.12 261 LYS A O 1
ATOM 2114 N N . PHE A 1 262 ? -5.329 12.261 21.866 1.00 77.06 262 PHE A N 1
ATOM 2115 C CA . PHE A 1 262 ? -6.476 11.661 22.563 1.00 77.06 262 PHE A CA 1
ATOM 2116 C C . PHE A 1 262 ? -6.265 10.209 22.996 1.00 77.06 262 PHE A C 1
ATOM 2118 O O . PHE A 1 262 ? -6.766 9.814 24.045 1.00 77.06 262 PHE A O 1
ATOM 2125 N N . ALA A 1 263 ? -5.509 9.423 22.230 1.00 68.06 263 ALA A N 1
ATOM 2126 C CA . ALA A 1 263 ? -5.336 7.996 22.488 1.00 68.06 263 ALA A CA 1
ATOM 2127 C C . ALA A 1 263 ? -3.860 7.574 22.373 1.00 68.06 263 ALA A C 1
ATOM 2129 O O . ALA A 1 263 ? -3.482 6.962 21.373 1.00 68.06 263 ALA A O 1
ATOM 2130 N N . PRO A 1 264 ? -3.006 7.881 23.373 1.00 65.50 264 PRO A N 1
ATOM 2131 C CA . PRO A 1 264 ? -1.625 7.405 23.371 1.00 65.50 264 PRO A CA 1
ATOM 2132 C C . PRO A 1 264 ? -1.621 5.881 23.287 1.00 65.50 264 PRO A C 1
ATOM 2134 O O . PRO A 1 264 ? -2.394 5.242 23.991 1.00 65.50 264 PRO A O 1
ATOM 2137 N N . ILE A 1 265 ? -0.761 5.312 22.438 1.00 69.06 265 ILE A N 1
ATOM 2138 C CA . ILE A 1 265 ? -0.718 3.874 22.143 1.00 69.06 265 ILE A CA 1
ATOM 2139 C C . ILE A 1 265 ? -0.315 3.114 23.415 1.00 69.06 265 ILE A C 1
ATOM 2141 O O . ILE A 1 265 ? 0.877 3.064 23.740 1.00 69.06 265 ILE A O 1
ATOM 2145 N N . PRO A 1 266 ? -1.261 2.483 24.133 1.00 62.19 266 PRO A N 1
ATOM 2146 C CA . PRO A 1 266 ? -0.977 1.921 25.452 1.00 62.19 266 PRO A CA 1
ATOM 2147 C C . PRO A 1 266 ? -0.022 0.720 25.407 1.00 62.19 266 PRO A C 1
ATOM 2149 O O . PRO A 1 266 ? 0.464 0.286 26.444 1.00 62.19 266 PRO A O 1
ATOM 2152 N N . TRP A 1 267 ? 0.247 0.189 24.212 1.00 68.75 267 TRP A N 1
ATOM 2153 C CA . TRP A 1 267 ? 1.083 -0.986 23.954 1.00 68.75 267 TRP A CA 1
ATOM 2154 C C . TRP A 1 267 ? 2.418 -0.701 23.295 1.00 68.75 267 TRP A C 1
ATOM 2156 O O . TRP A 1 267 ? 3.085 -1.618 22.809 1.00 68.75 267 TRP A O 1
ATOM 2166 N N . GLN A 1 268 ? 2.812 0.567 23.228 1.00 73.12 268 GLN A N 1
ATOM 2167 C CA . GLN A 1 268 ? 4.068 0.951 22.597 1.00 73.12 268 GLN A CA 1
ATOM 2168 C C . GLN A 1 268 ? 5.253 0.152 23.165 1.00 73.12 268 GLN A C 1
ATOM 2170 O O . GLN A 1 268 ? 6.130 -0.276 22.416 1.00 73.12 268 GLN A O 1
ATOM 2175 N N . ARG A 1 269 ? 5.283 -0.076 24.484 1.00 77.25 269 ARG A N 1
ATOM 2176 C CA . ARG A 1 269 ? 6.384 -0.779 25.153 1.00 77.25 269 ARG A CA 1
ATOM 2177 C C . ARG A 1 269 ? 6.403 -2.265 24.796 1.00 77.25 269 ARG A C 1
ATOM 2179 O O . ARG A 1 269 ? 7.449 -2.802 24.429 1.00 77.25 269 ARG A O 1
ATOM 2186 N N . GLU A 1 270 ? 5.250 -2.911 24.890 1.00 75.19 270 GLU A N 1
ATOM 2187 C CA . GLU A 1 270 ? 5.020 -4.334 24.635 1.00 75.19 270 GLU A CA 1
ATOM 2188 C C . GLU A 1 270 ? 5.303 -4.697 23.176 1.00 75.19 270 GLU A C 1
ATOM 2190 O O . GLU A 1 270 ? 5.749 -5.806 22.886 1.00 75.19 270 GLU A O 1
ATOM 2195 N N . LEU A 1 271 ? 5.074 -3.745 22.270 1.00 77.69 271 LEU A N 1
ATOM 2196 C CA . LEU A 1 271 ? 5.238 -3.890 20.829 1.00 77.69 271 LEU A CA 1
ATOM 2197 C C . LEU A 1 271 ? 6.432 -3.119 20.267 1.00 77.69 271 LEU A C 1
ATOM 2199 O O . LEU A 1 271 ? 6.523 -2.948 19.056 1.00 77.69 271 LEU A O 1
ATOM 2203 N N . SER A 1 272 ? 7.376 -2.709 21.113 1.00 81.69 272 SER A N 1
ATOM 2204 C CA . SER A 1 272 ? 8.562 -1.923 20.729 1.00 81.69 272 SER A CA 1
ATOM 2205 C C . SER A 1 272 ? 9.422 -2.556 19.627 1.00 81.69 272 SER A C 1
ATOM 2207 O O . SER A 1 272 ? 10.127 -1.850 18.912 1.00 81.69 272 SER A O 1
ATOM 2209 N N . TRP A 1 273 ? 9.327 -3.874 19.431 1.00 80.44 273 TRP A N 1
ATOM 2210 C CA . TRP A 1 273 ? 9.946 -4.573 18.302 1.00 80.44 273 TRP A CA 1
ATOM 2211 C C . TRP A 1 273 ? 9.356 -4.144 16.952 1.00 80.44 273 TRP A C 1
ATOM 2213 O O . TRP A 1 273 ? 10.108 -3.947 15.999 1.00 80.44 273 TRP A O 1
ATOM 2223 N N . TYR A 1 274 ? 8.041 -3.928 16.896 1.00 84.56 274 TYR A N 1
ATOM 2224 C CA . TYR A 1 274 ? 7.288 -3.571 15.692 1.00 84.56 274 TYR A CA 1
ATOM 2225 C C . TYR A 1 274 ? 6.998 -2.071 15.590 1.00 84.56 274 TYR A C 1
ATOM 2227 O O . TYR A 1 274 ? 6.992 -1.523 14.491 1.00 84.56 274 TYR A O 1
ATOM 2235 N N . ILE A 1 275 ? 6.744 -1.403 16.715 1.00 86.69 275 ILE A N 1
ATOM 2236 C CA . ILE A 1 275 ? 6.328 -0.002 16.755 1.00 86.69 275 ILE A CA 1
ATOM 2237 C C . ILE A 1 275 ? 7.550 0.910 16.851 1.00 86.69 275 ILE A C 1
ATOM 2239 O O . ILE A 1 275 ? 8.443 0.693 17.673 1.00 86.69 275 ILE A O 1
ATOM 2243 N N . ARG A 1 276 ? 7.570 1.969 16.040 1.00 88.81 276 ARG A N 1
ATOM 2244 C CA . ARG A 1 276 ? 8.451 3.125 16.241 1.00 88.81 276 ARG A CA 1
ATOM 2245 C C . ARG A 1 276 ? 7.606 4.376 16.395 1.00 88.81 276 ARG A C 1
ATOM 2247 O O . ARG A 1 276 ? 6.755 4.655 15.553 1.00 88.81 276 ARG A O 1
ATOM 2254 N N . MET A 1 277 ? 7.879 5.131 17.452 1.00 88.31 277 MET A N 1
ATOM 2255 C CA . MET A 1 277 ? 7.289 6.453 17.611 1.00 88.31 277 MET A CA 1
ATOM 2256 C C . MET A 1 277 ? 8.034 7.454 16.743 1.00 88.31 277 MET A C 1
ATOM 2258 O O . MET A 1 277 ? 9.265 7.489 16.733 1.00 88.31 277 MET A O 1
ATOM 2262 N N . VAL A 1 278 ? 7.272 8.257 16.016 1.00 88.69 278 VAL A N 1
ATOM 2263 C CA . VAL A 1 278 ? 7.770 9.248 15.075 1.00 88.69 278 VAL A CA 1
ATOM 2264 C C . VAL A 1 278 ? 7.567 10.637 15.668 1.00 88.69 278 VAL A C 1
ATOM 2266 O O . VAL A 1 278 ? 6.440 10.969 16.046 1.00 88.69 278 VAL A O 1
ATOM 2269 N N . PRO A 1 279 ? 8.617 11.475 15.720 1.00 86.00 279 PRO A N 1
ATOM 2270 C CA . PRO A 1 279 ? 8.477 12.856 16.157 1.00 86.00 279 PRO A CA 1
ATOM 2271 C C . PRO A 1 279 ? 7.445 13.630 15.317 1.00 86.00 279 PRO A C 1
ATOM 2273 O O . PRO A 1 279 ? 7.338 13.389 14.105 1.00 86.00 279 PRO A O 1
ATOM 2276 N N . PRO A 1 280 ? 6.725 14.598 15.914 1.00 82.81 280 PRO A N 1
ATOM 2277 C CA . PRO A 1 280 ? 5.796 15.453 15.184 1.00 82.81 280 PRO A CA 1
ATOM 2278 C C . PRO A 1 280 ? 6.430 16.060 13.926 1.00 82.81 280 PRO A C 1
ATOM 2280 O O . PRO A 1 280 ? 7.575 16.509 13.939 1.00 82.81 280 PRO A O 1
ATOM 2283 N N . GLY A 1 281 ? 5.689 16.043 12.817 1.00 83.06 281 GLY A N 1
ATOM 2284 C CA . GLY A 1 281 ? 6.142 16.579 11.528 1.00 83.06 281 GLY A CA 1
ATOM 2285 C C . GLY A 1 281 ? 7.070 15.669 10.711 1.00 83.06 281 GLY A C 1
ATOM 2286 O O . GLY A 1 281 ? 7.279 15.953 9.536 1.00 83.06 281 GLY A O 1
ATOM 2287 N N . ARG A 1 282 ? 7.574 14.551 11.258 1.00 88.56 282 ARG A N 1
ATOM 2288 C CA . ARG A 1 282 ? 8.524 13.664 10.546 1.00 88.56 282 ARG A CA 1
ATOM 2289 C C . ARG A 1 282 ? 7.903 12.430 9.890 1.00 88.56 282 ARG A C 1
ATOM 2291 O O . ARG A 1 282 ? 8.610 11.659 9.249 1.00 88.56 282 ARG A O 1
ATOM 2298 N N . MET A 1 283 ? 6.584 12.234 9.984 1.00 88.50 283 MET A N 1
ATOM 2299 C CA . MET A 1 283 ? 5.909 11.057 9.403 1.00 88.50 283 MET A CA 1
ATOM 2300 C C . MET A 1 283 ? 6.149 10.899 7.893 1.00 88.50 283 MET A C 1
ATOM 2302 O O . MET A 1 283 ? 6.249 9.774 7.401 1.00 88.50 283 MET A O 1
ATOM 2306 N N . GLY A 1 284 ? 6.305 12.008 7.163 1.00 86.44 284 GLY A N 1
ATOM 2307 C CA . GLY A 1 284 ? 6.607 11.979 5.730 1.00 86.44 284 GLY A CA 1
ATOM 2308 C C . GLY A 1 284 ? 7.886 11.204 5.397 1.00 86.44 284 GLY A C 1
ATOM 2309 O O . GLY A 1 284 ? 7.909 10.466 4.415 1.00 86.44 284 GLY A O 1
ATOM 2310 N N . GLU A 1 285 ? 8.912 11.282 6.246 1.00 89.50 285 GLU A N 1
ATOM 2311 C CA . GLU A 1 285 ? 10.189 10.584 6.050 1.00 89.50 285 GLU A CA 1
ATOM 2312 C C . GLU A 1 285 ? 10.040 9.062 6.219 1.00 89.50 285 GLU A C 1
ATOM 2314 O O . GLU A 1 285 ? 10.632 8.277 5.482 1.00 89.50 285 GLU A O 1
ATOM 2319 N N . PHE A 1 286 ? 9.179 8.618 7.139 1.00 91.00 286 PHE A N 1
ATOM 2320 C CA . PHE A 1 286 ? 8.863 7.198 7.316 1.00 91.00 286 PHE A CA 1
ATOM 2321 C C . PHE A 1 286 ? 7.981 6.676 6.179 1.00 91.00 286 PHE A C 1
ATOM 2323 O O . PHE A 1 286 ? 8.191 5.572 5.680 1.00 91.00 286 PHE A O 1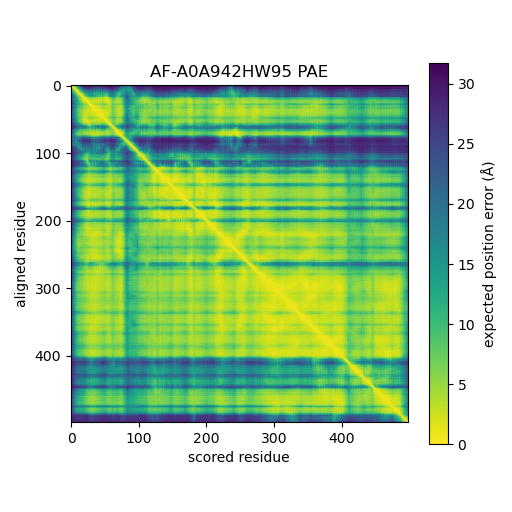
ATOM 2330 N N . GLN A 1 287 ? 7.026 7.474 5.697 1.00 88.12 287 GLN A N 1
ATOM 2331 C CA . GLN A 1 287 ? 6.252 7.122 4.505 1.00 88.12 287 GLN A CA 1
ATOM 2332 C C . GLN A 1 287 ? 7.138 7.010 3.252 1.00 88.12 287 GLN A C 1
ATOM 2334 O O . GLN A 1 287 ? 6.865 6.164 2.399 1.00 88.12 287 GLN A O 1
ATOM 2339 N N . GLN A 1 288 ? 8.215 7.801 3.136 1.00 89.50 288 GLN A N 1
ATOM 2340 C CA . GLN A 1 288 ? 9.208 7.648 2.061 1.00 89.50 288 GLN A CA 1
ATOM 2341 C C . GLN A 1 288 ? 9.893 6.276 2.102 1.00 89.50 288 GLN A C 1
ATOM 2343 O O . GLN A 1 288 ? 10.027 5.657 1.048 1.00 89.50 288 GLN A O 1
ATOM 2348 N N . LEU A 1 289 ? 10.227 5.740 3.285 1.00 92.75 289 LEU A N 1
ATOM 2349 C CA . LEU A 1 289 ? 10.769 4.376 3.417 1.00 92.75 289 LEU A CA 1
ATOM 2350 C C . LEU A 1 289 ? 9.834 3.338 2.780 1.00 92.75 289 LEU A C 1
ATOM 2352 O O . LEU A 1 289 ? 10.259 2.495 1.989 1.00 92.75 289 LEU A O 1
ATOM 2356 N N . LYS A 1 290 ? 8.528 3.443 3.044 1.00 89.25 290 LYS A N 1
ATOM 2357 C CA . LYS A 1 290 ? 7.542 2.526 2.463 1.00 89.25 290 LYS A CA 1
ATOM 2358 C C . LYS A 1 290 ? 7.377 2.702 0.951 1.00 89.25 290 LYS A C 1
ATOM 2360 O O . LYS A 1 290 ? 7.180 1.706 0.246 1.00 89.25 290 LYS A O 1
ATOM 2365 N N . ARG A 1 291 ? 7.472 3.930 0.427 1.00 89.38 291 ARG A N 1
ATOM 2366 C CA . ARG A 1 291 ? 7.504 4.179 -1.030 1.00 89.38 291 ARG A CA 1
ATOM 2367 C C . ARG A 1 291 ? 8.741 3.538 -1.658 1.00 89.38 291 ARG A C 1
ATOM 2369 O O . ARG A 1 291 ? 8.604 2.871 -2.677 1.00 89.38 291 ARG A O 1
ATOM 2376 N N . TRP A 1 292 ? 9.897 3.664 -1.007 1.00 94.19 292 TRP A N 1
ATOM 2377 C CA . TRP A 1 292 ? 11.158 3.043 -1.415 1.00 94.19 292 TRP A CA 1
ATOM 2378 C C . TRP A 1 292 ? 11.041 1.538 -1.558 1.00 94.19 292 TRP A C 1
ATOM 2380 O O . TRP A 1 292 ? 11.274 0.989 -2.636 1.00 94.19 292 TRP A O 1
ATOM 2390 N N . PHE A 1 293 ? 10.580 0.884 -0.495 1.00 95.12 293 PHE A N 1
ATOM 2391 C CA . PHE A 1 293 ? 10.298 -0.541 -0.517 1.00 95.12 293 PHE A CA 1
ATOM 2392 C C . PHE A 1 293 ? 9.317 -0.898 -1.641 1.00 95.12 293 PHE A C 1
ATOM 2394 O O . PHE A 1 293 ? 9.537 -1.845 -2.391 1.00 95.12 293 PHE A O 1
ATOM 2401 N N . SER A 1 294 ? 8.239 -0.121 -1.791 1.00 92.31 294 SER A N 1
ATOM 2402 C CA . SER A 1 294 ? 7.202 -0.395 -2.789 1.00 92.31 294 SER A CA 1
ATOM 2403 C C . SER A 1 294 ? 7.724 -0.304 -4.225 1.00 92.31 294 SER A C 1
ATOM 2405 O O . SER A 1 294 ? 7.297 -1.109 -5.048 1.00 92.31 294 SER A O 1
ATOM 2407 N N . ILE A 1 295 ? 8.632 0.630 -4.524 1.00 94.62 295 ILE A N 1
ATOM 2408 C CA . ILE A 1 295 ? 9.249 0.787 -5.850 1.00 94.62 295 ILE A CA 1
ATOM 2409 C C . ILE A 1 295 ? 10.144 -0.414 -6.172 1.00 94.62 295 ILE A C 1
ATOM 2411 O O . ILE A 1 295 ? 9.973 -1.026 -7.223 1.00 94.62 295 ILE A O 1
ATOM 2415 N N . LEU A 1 296 ? 11.025 -0.824 -5.254 1.00 96.50 296 LEU A N 1
ATOM 2416 C CA . LEU A 1 296 ? 11.886 -2.001 -5.455 1.00 96.50 296 LEU A CA 1
ATOM 2417 C C . LEU A 1 296 ? 11.086 -3.307 -5.548 1.00 96.50 296 LEU A C 1
ATOM 2419 O O . LEU A 1 296 ? 11.425 -4.206 -6.325 1.00 96.50 296 LEU A O 1
ATOM 2423 N N . HIS A 1 297 ? 9.981 -3.400 -4.809 1.00 95.19 297 HIS A N 1
ATOM 2424 C CA . HIS A 1 297 ? 9.081 -4.543 -4.888 1.00 95.19 297 HIS A CA 1
ATOM 2425 C C . HIS A 1 297 ? 8.366 -4.609 -6.249 1.00 95.19 297 HIS A C 1
ATOM 2427 O O . HIS A 1 297 ? 8.300 -5.675 -6.859 1.00 95.19 297 HIS A O 1
ATOM 2433 N N . GLN A 1 298 ? 7.888 -3.467 -6.760 1.00 94.12 298 GLN A N 1
ATOM 2434 C CA . GLN A 1 298 ? 7.295 -3.358 -8.100 1.00 94.12 298 GLN A CA 1
ATOM 2435 C C . GLN A 1 298 ? 8.312 -3.665 -9.199 1.00 94.12 298 GLN A C 1
ATOM 2437 O O . GLN A 1 298 ? 7.993 -4.413 -10.116 1.00 94.12 298 GLN A O 1
ATOM 2442 N N . LEU A 1 299 ? 9.536 -3.147 -9.086 1.00 95.44 299 LEU A N 1
ATOM 2443 C CA . LEU A 1 299 ? 10.636 -3.450 -10.000 1.00 95.44 299 LEU A CA 1
ATOM 2444 C C . LEU A 1 299 ? 10.884 -4.962 -10.080 1.00 95.44 299 LEU A C 1
ATOM 2446 O O . LEU A 1 299 ? 10.899 -5.523 -11.172 1.00 95.44 299 LEU A O 1
ATOM 2450 N N . SER A 1 300 ? 10.998 -5.633 -8.932 1.00 95.62 300 SER A N 1
ATOM 2451 C CA . SER A 1 300 ? 11.215 -7.085 -8.873 1.00 95.62 300 SER A CA 1
ATOM 2452 C C . SER A 1 300 ? 10.038 -7.871 -9.467 1.00 95.62 300 SER A C 1
ATOM 2454 O O . SER A 1 300 ? 10.242 -8.845 -10.189 1.00 95.62 300 SER A O 1
ATOM 2456 N N . ALA A 1 301 ? 8.802 -7.419 -9.238 1.00 93.62 301 ALA A N 1
ATOM 2457 C CA . ALA A 1 301 ? 7.609 -8.008 -9.844 1.00 93.62 301 ALA A CA 1
ATOM 2458 C C . ALA A 1 301 ? 7.530 -7.794 -11.367 1.00 93.62 301 ALA A C 1
ATOM 2460 O O . ALA A 1 301 ? 7.109 -8.689 -12.093 1.00 93.62 301 ALA A O 1
ATOM 2461 N N . LEU A 1 302 ? 7.961 -6.639 -11.876 1.00 92.94 302 LEU A N 1
ATOM 2462 C CA . LEU A 1 302 ? 8.033 -6.384 -13.317 1.00 92.94 302 LEU A CA 1
ATOM 2463 C C . LEU A 1 302 ? 9.138 -7.207 -13.982 1.00 92.94 302 LEU A C 1
ATOM 2465 O O . LEU A 1 302 ? 8.939 -7.715 -15.084 1.00 92.94 302 LEU A O 1
ATOM 2469 N N . VAL A 1 303 ? 10.280 -7.389 -13.310 1.00 92.69 303 VAL A N 1
ATOM 2470 C CA . VAL A 1 303 ? 11.314 -8.325 -13.769 1.00 92.69 303 VAL A CA 1
ATOM 2471 C C . VAL A 1 303 ? 10.752 -9.737 -13.819 1.00 92.69 303 VAL A C 1
ATOM 2473 O O . VAL A 1 303 ? 10.951 -10.414 -14.824 1.00 92.69 303 VAL A O 1
ATOM 2476 N N . ALA A 1 304 ? 10.010 -10.168 -12.797 1.00 91.12 304 ALA A N 1
ATOM 2477 C CA . ALA A 1 304 ? 9.365 -11.476 -12.791 1.00 91.12 304 ALA A CA 1
ATOM 2478 C C . ALA A 1 304 ? 8.440 -11.667 -14.000 1.00 91.12 304 ALA A C 1
ATOM 2480 O O . ALA A 1 304 ? 8.605 -12.635 -14.739 1.00 91.12 304 ALA A O 1
ATOM 2481 N N . ALA A 1 305 ? 7.558 -10.695 -14.260 1.00 87.12 305 ALA A N 1
ATOM 2482 C CA . ALA A 1 305 ? 6.643 -10.724 -15.398 1.00 87.12 305 ALA A CA 1
ATOM 2483 C C . ALA A 1 305 ? 7.381 -10.812 -16.750 1.00 87.12 305 ALA A C 1
ATOM 2485 O O . ALA A 1 305 ? 7.025 -11.635 -17.589 1.00 87.12 305 ALA A O 1
ATOM 2486 N N . LEU A 1 306 ? 8.448 -10.026 -16.946 1.00 86.25 306 LEU A N 1
ATOM 2487 C CA . LEU A 1 306 ? 9.217 -10.004 -18.202 1.00 86.25 306 LEU A CA 1
ATOM 2488 C C . LEU A 1 306 ? 10.123 -11.218 -18.412 1.00 86.25 306 LEU A C 1
ATOM 2490 O O . LEU A 1 306 ? 10.478 -11.534 -19.546 1.00 86.25 306 LEU A O 1
ATOM 2494 N N . SER A 1 307 ? 10.554 -11.859 -17.329 1.00 86.94 307 SER A N 1
ATOM 2495 C CA . SER A 1 307 ? 11.472 -13.002 -17.374 1.00 86.94 307 SER A CA 1
ATOM 2496 C C . SER A 1 307 ? 10.776 -14.347 -17.160 1.00 86.94 307 SER A C 1
ATOM 2498 O O . SER A 1 307 ? 11.449 -15.374 -17.160 1.00 86.94 307 SER A O 1
ATOM 2500 N N . GLY A 1 308 ? 9.448 -14.352 -16.997 1.00 85.69 308 GLY A N 1
ATOM 2501 C CA . GLY A 1 308 ? 8.649 -15.565 -16.821 1.00 85.69 308 GLY A CA 1
ATOM 2502 C C . GLY A 1 308 ? 8.814 -16.238 -15.456 1.00 85.69 308 GLY A C 1
ATOM 2503 O O . GLY A 1 308 ? 8.657 -17.450 -15.365 1.00 85.69 308 GLY A O 1
ATOM 2504 N N . HIS A 1 309 ? 9.154 -15.487 -14.403 1.00 89.81 309 HIS A N 1
ATOM 2505 C CA . HIS A 1 309 ? 9.159 -16.022 -13.039 1.00 89.81 309 HIS A CA 1
ATOM 2506 C C . HIS A 1 309 ? 7.766 -15.904 -12.414 1.00 89.81 309 HIS A C 1
ATOM 2508 O O . HIS A 1 309 ? 7.172 -14.826 -12.403 1.00 89.81 309 HIS A O 1
ATOM 2514 N N . ASP A 1 310 ? 7.297 -16.986 -11.795 1.00 88.38 310 ASP A N 1
ATOM 2515 C CA . ASP A 1 310 ? 5.990 -17.023 -11.123 1.00 88.38 310 ASP A CA 1
ATOM 2516 C C . ASP A 1 310 ? 5.954 -16.209 -9.821 1.00 88.38 310 ASP A C 1
ATOM 2518 O O . ASP A 1 310 ? 4.887 -15.792 -9.363 1.00 88.38 310 ASP A O 1
ATOM 2522 N N . THR A 1 311 ? 7.122 -15.978 -9.211 1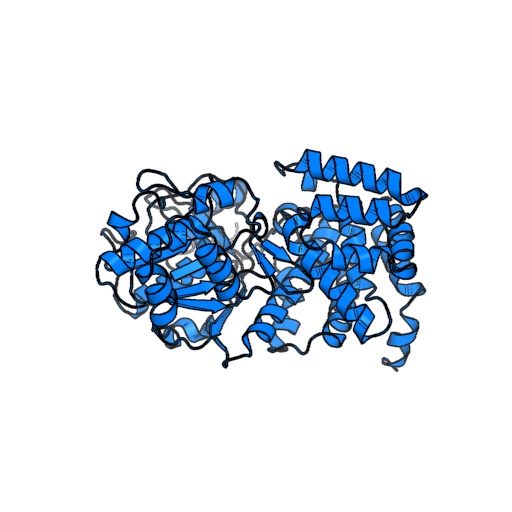.00 91.25 311 THR A N 1
ATOM 2523 C CA . THR A 1 311 ? 7.248 -15.290 -7.924 1.00 91.25 311 THR A CA 1
ATOM 2524 C C . THR A 1 311 ? 8.300 -14.188 -7.954 1.00 91.25 311 THR A C 1
ATOM 2526 O O . THR A 1 311 ? 9.320 -14.255 -8.648 1.00 91.25 311 THR A O 1
ATOM 2529 N N . VAL A 1 312 ? 8.060 -13.164 -7.140 1.00 94.12 312 VAL A N 1
ATOM 2530 C CA . VAL A 1 312 ? 8.964 -12.033 -6.932 1.00 94.12 312 VAL A CA 1
ATOM 2531 C C . VAL A 1 312 ? 10.289 -12.488 -6.336 1.00 94.12 312 VAL A C 1
ATOM 2533 O O . VAL A 1 312 ? 11.336 -12.033 -6.781 1.00 94.12 312 VAL A O 1
ATOM 2536 N N . ASP A 1 313 ? 10.273 -13.401 -5.365 1.00 93.19 313 ASP A N 1
ATOM 2537 C CA . ASP A 1 313 ? 11.497 -13.907 -4.736 1.00 93.19 313 ASP A CA 1
ATOM 2538 C C . ASP A 1 313 ? 12.340 -14.774 -5.687 1.00 93.19 313 ASP A C 1
ATOM 2540 O O . ASP A 1 313 ? 13.567 -14.830 -5.558 1.00 93.19 313 ASP A O 1
ATOM 2544 N N . GLY A 1 314 ? 11.703 -15.407 -6.679 1.00 92.44 314 GLY A N 1
ATOM 2545 C CA . GLY A 1 314 ? 12.389 -16.044 -7.799 1.00 92.44 314 GLY A CA 1
ATOM 2546 C C . GLY A 1 314 ? 13.104 -15.008 -8.666 1.00 92.44 314 GLY A C 1
ATOM 2547 O O . GLY A 1 314 ? 14.311 -15.106 -8.884 1.00 92.44 314 GLY A O 1
ATOM 2548 N N . ALA A 1 315 ? 12.383 -13.968 -9.085 1.00 93.62 315 ALA A N 1
ATOM 2549 C CA . ALA A 1 315 ? 12.928 -12.890 -9.908 1.00 93.62 315 ALA A CA 1
ATOM 2550 C C . ALA A 1 315 ? 13.974 -12.025 -9.196 1.00 93.62 315 ALA A C 1
ATOM 2552 O O . ALA A 1 315 ? 14.885 -11.513 -9.841 1.00 93.62 315 ALA A O 1
ATOM 2553 N N . ALA A 1 316 ? 13.908 -11.903 -7.869 1.00 92.94 316 ALA A N 1
ATOM 2554 C CA . ALA A 1 316 ? 14.908 -11.206 -7.063 1.00 92.94 316 ALA A CA 1
ATOM 2555 C C . ALA A 1 316 ? 16.321 -11.807 -7.221 1.00 92.94 316 ALA A C 1
ATOM 2557 O O . ALA A 1 316 ? 17.316 -11.129 -6.978 1.00 92.94 316 ALA A O 1
ATOM 2558 N N . LYS A 1 317 ? 16.421 -13.069 -7.668 1.00 90.31 317 LYS A N 1
ATOM 2559 C CA . LYS A 1 317 ? 17.683 -13.773 -7.956 1.00 90.31 317 LYS A CA 1
ATOM 2560 C C . LYS A 1 317 ? 18.138 -13.630 -9.410 1.00 90.31 317 LYS A C 1
ATOM 2562 O O . LYS A 1 317 ? 19.164 -14.196 -9.785 1.00 90.31 317 LYS A O 1
ATOM 2567 N N . HIS A 1 318 ? 17.386 -12.910 -10.240 1.00 93.00 318 HIS A N 1
ATOM 2568 C CA . HIS A 1 318 ? 17.739 -12.687 -11.635 1.00 93.00 318 HIS A CA 1
ATOM 2569 C C . HIS A 1 318 ? 19.097 -11.958 -11.733 1.00 93.00 318 HIS A C 1
ATOM 2571 O O . HIS A 1 318 ? 19.318 -11.005 -10.979 1.00 93.00 318 HIS A O 1
ATOM 2577 N N . PRO A 1 319 ? 19.996 -12.321 -12.674 1.00 90.81 319 PRO A N 1
ATOM 2578 C CA . PRO A 1 319 ? 21.356 -11.763 -12.742 1.00 90.81 319 PRO A CA 1
ATOM 2579 C C . PRO A 1 319 ? 21.434 -10.233 -12.834 1.00 90.81 319 PRO A C 1
ATOM 2581 O O . PRO A 1 319 ? 22.431 -9.633 -12.444 1.00 90.81 319 PRO A O 1
ATOM 2584 N N . LEU A 1 320 ? 20.378 -9.597 -13.348 1.00 88.38 320 LEU A N 1
ATOM 2585 C CA . LEU A 1 320 ? 20.302 -8.142 -13.499 1.00 88.38 320 LEU A CA 1
ATOM 2586 C C . LEU A 1 320 ? 19.767 -7.413 -12.256 1.00 88.38 320 LEU A C 1
ATOM 2588 O O . LEU A 1 320 ? 19.934 -6.197 -12.170 1.00 88.38 320 LEU A O 1
ATOM 2592 N N . MET A 1 321 ? 19.160 -8.113 -11.288 1.00 91.56 321 MET A N 1
ATOM 2593 C CA . MET A 1 321 ? 18.552 -7.461 -10.122 1.00 91.56 321 MET A CA 1
ATOM 2594 C C . MET A 1 321 ? 19.538 -6.702 -9.235 1.00 91.56 321 MET A C 1
ATOM 2596 O O . MET A 1 321 ? 19.223 -5.557 -8.923 1.00 91.56 321 MET A O 1
ATOM 2600 N N . PRO A 1 322 ? 20.731 -7.229 -8.889 1.00 91.06 322 PRO A N 1
ATOM 2601 C CA . PRO A 1 322 ? 21.687 -6.479 -8.072 1.00 91.06 322 PRO A CA 1
ATOM 2602 C C . PRO A 1 322 ? 22.078 -5.140 -8.700 1.00 91.06 322 PRO A C 1
ATOM 2604 O O . PRO A 1 322 ? 22.229 -4.138 -8.007 1.00 91.06 322 PRO A O 1
ATOM 2607 N N . LYS A 1 323 ? 22.212 -5.111 -10.033 1.00 86.38 323 LYS A N 1
ATOM 2608 C CA . LYS A 1 323 ? 22.484 -3.878 -10.771 1.00 86.38 323 LYS A CA 1
ATOM 2609 C C . LYS A 1 323 ? 21.270 -2.953 -10.687 1.00 86.38 323 LYS A C 1
ATOM 2611 O O . LYS A 1 323 ? 21.406 -1.833 -10.220 1.00 86.38 323 LYS A O 1
ATOM 2616 N N . LEU A 1 324 ? 20.087 -3.420 -11.084 1.00 90.25 324 LEU A N 1
ATOM 2617 C CA . LEU A 1 324 ? 18.856 -2.622 -11.083 1.00 90.25 324 LEU A CA 1
ATOM 2618 C C . LEU A 1 324 ? 18.517 -2.023 -9.707 1.00 90.25 324 LEU A C 1
ATOM 2620 O O . LEU A 1 324 ? 18.204 -0.832 -9.625 1.00 90.25 324 LEU A O 1
ATOM 2624 N N . SER A 1 325 ? 18.593 -2.817 -8.633 1.00 93.56 325 SER A N 1
ATOM 2625 C CA . SER A 1 325 ? 18.257 -2.358 -7.283 1.00 93.56 325 SER A CA 1
ATOM 2626 C C . SER A 1 325 ? 19.253 -1.319 -6.784 1.00 93.56 325 SER A C 1
ATOM 2628 O O . SER A 1 325 ? 18.838 -0.249 -6.344 1.00 93.56 325 SER A O 1
ATOM 2630 N N . MET A 1 326 ? 20.557 -1.568 -6.945 1.00 92.38 326 MET A N 1
ATOM 2631 C CA . MET A 1 326 ? 21.624 -0.636 -6.568 1.00 92.38 326 MET A CA 1
ATOM 2632 C C . MET A 1 326 ? 21.404 0.753 -7.180 1.00 92.38 326 MET A C 1
ATOM 2634 O O . MET A 1 326 ? 21.549 1.770 -6.506 1.00 92.38 326 MET A O 1
ATOM 2638 N N . LEU A 1 327 ? 21.040 0.803 -8.455 1.00 87.69 327 LEU A N 1
ATOM 2639 C CA . LEU A 1 327 ? 20.852 2.052 -9.193 1.00 87.69 327 LEU A CA 1
ATOM 2640 C C . LEU A 1 327 ? 19.575 2.767 -8.779 1.00 87.69 327 LEU A C 1
ATOM 2642 O O . LEU 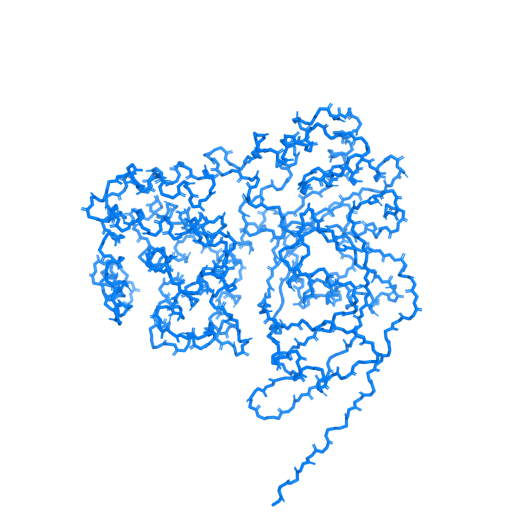A 1 327 ? 19.586 3.975 -8.565 1.00 87.69 327 LEU A O 1
ATOM 2646 N N . THR A 1 328 ? 18.499 2.002 -8.595 1.00 93.12 328 THR A N 1
ATOM 2647 C CA . THR A 1 328 ? 17.250 2.521 -8.040 1.00 93.12 328 THR A CA 1
ATOM 2648 C C . THR A 1 328 ? 17.517 3.142 -6.673 1.00 93.12 328 THR A C 1
ATOM 2650 O O . THR A 1 328 ? 17.134 4.281 -6.428 1.00 93.12 328 THR A O 1
ATOM 2653 N N . HIS A 1 329 ? 18.277 2.468 -5.805 1.00 94.56 329 HIS A N 1
ATOM 2654 C CA . HIS A 1 329 ? 18.701 3.036 -4.530 1.00 94.56 329 HIS A CA 1
ATOM 2655 C C . HIS A 1 329 ? 19.495 4.343 -4.694 1.00 94.56 329 HIS A C 1
ATOM 2657 O O . HIS A 1 329 ? 19.260 5.283 -3.940 1.00 94.56 329 HIS A O 1
ATOM 2663 N N . GLN A 1 330 ? 20.419 4.431 -5.652 1.00 90.50 330 GLN A N 1
ATOM 2664 C CA . GLN A 1 330 ? 21.201 5.651 -5.888 1.00 90.50 330 GLN A CA 1
ATOM 2665 C C . GLN A 1 330 ? 20.326 6.823 -6.334 1.00 90.50 330 GLN A C 1
ATOM 2667 O O . GLN A 1 330 ? 20.397 7.891 -5.733 1.00 90.50 330 GLN A O 1
ATOM 2672 N N . GLU A 1 331 ? 19.473 6.620 -7.341 1.00 91.00 331 GLU A N 1
ATOM 2673 C CA . GLU A 1 331 ? 18.567 7.660 -7.841 1.00 91.00 331 GLU A CA 1
ATOM 2674 C C . GLU A 1 331 ? 17.602 8.124 -6.744 1.00 91.00 331 GLU A C 1
ATOM 2676 O O . GLU A 1 331 ? 17.366 9.320 -6.573 1.00 91.00 331 GLU A O 1
ATOM 2681 N N . MET A 1 332 ? 17.103 7.192 -5.930 1.00 91.69 332 MET A N 1
ATOM 2682 C CA . MET A 1 332 ? 16.241 7.520 -4.799 1.00 91.69 332 MET A CA 1
ATOM 2683 C C . MET A 1 332 ? 16.983 8.275 -3.686 1.00 91.69 332 MET A C 1
ATOM 2685 O O . MET A 1 332 ? 16.412 9.201 -3.113 1.00 91.69 332 MET A O 1
ATOM 2689 N N . ARG A 1 333 ? 18.264 7.967 -3.420 1.00 92.00 333 ARG A N 1
ATOM 2690 C CA . ARG A 1 333 ? 19.100 8.712 -2.451 1.00 92.00 333 ARG A CA 1
ATOM 2691 C C . ARG A 1 333 ? 19.369 10.158 -2.873 1.00 92.00 333 ARG A C 1
ATOM 2693 O O . ARG A 1 333 ? 19.654 10.982 -2.011 1.00 92.00 333 ARG A O 1
ATOM 2700 N N . LEU A 1 334 ? 19.267 10.483 -4.163 1.00 90.06 334 LEU A N 1
ATOM 2701 C CA . LEU A 1 334 ? 19.379 11.866 -4.646 1.00 90.06 334 LEU A CA 1
ATOM 2702 C C . LEU A 1 334 ? 18.115 12.697 -4.385 1.00 90.06 334 LEU A C 1
ATOM 2704 O O . LEU A 1 334 ? 18.179 13.923 -4.443 1.00 90.06 334 LEU A O 1
ATOM 2708 N N . GLN A 1 335 ? 16.978 12.050 -4.112 1.00 87.25 335 GLN A N 1
ATOM 2709 C CA . GLN A 1 335 ? 15.714 12.728 -3.799 1.00 87.25 335 GLN A CA 1
ATOM 2710 C C . GLN A 1 335 ? 15.393 12.701 -2.314 1.00 87.25 335 GLN A C 1
ATOM 2712 O O . GLN A 1 335 ? 14.885 13.679 -1.769 1.00 87.25 335 GLN A O 1
ATOM 2717 N N . TRP A 1 336 ? 15.660 11.575 -1.658 1.00 89.06 336 TRP A N 1
ATOM 2718 C CA . TRP A 1 336 ? 15.200 11.316 -0.304 1.00 89.06 336 TRP A CA 1
ATOM 2719 C C . TRP A 1 336 ? 16.367 11.015 0.627 1.00 89.06 336 TRP A C 1
ATOM 2721 O O . TRP A 1 336 ? 17.225 10.181 0.336 1.00 89.06 336 TRP A O 1
ATOM 2731 N N . ASN A 1 337 ? 16.338 11.655 1.795 1.00 88.88 337 ASN A N 1
ATOM 2732 C CA . ASN A 1 337 ? 17.173 11.292 2.928 1.00 88.88 337 ASN A CA 1
ATOM 2733 C C . ASN A 1 337 ? 16.374 10.331 3.828 1.00 88.88 337 ASN A C 1
ATOM 2735 O O . ASN A 1 337 ? 15.435 10.784 4.490 1.00 88.88 337 ASN A O 1
ATOM 2739 N N . PRO A 1 338 ? 16.665 9.019 3.825 1.00 88.50 338 PRO A N 1
ATOM 2740 C CA . PRO A 1 338 ? 15.847 8.051 4.544 1.00 88.50 338 PRO A CA 1
ATOM 2741 C C . PRO A 1 338 ? 15.918 8.276 6.058 1.00 88.50 338 PRO A C 1
ATOM 2743 O O . PRO A 1 338 ? 16.989 8.486 6.618 1.00 88.50 338 PRO A O 1
ATOM 2746 N N . ALA A 1 339 ? 14.775 8.164 6.742 1.00 90.75 339 ALA A N 1
ATOM 2747 C CA . ALA A 1 339 ? 14.726 8.237 8.207 1.00 90.75 339 ALA A CA 1
ATOM 2748 C C . ALA A 1 339 ? 15.454 7.070 8.904 1.00 90.75 339 ALA A C 1
ATOM 2750 O O . ALA A 1 339 ? 15.778 7.170 10.086 1.00 90.75 339 ALA A O 1
ATOM 2751 N N . ASP A 1 340 ? 15.671 5.965 8.188 1.00 92.81 340 ASP A N 1
ATOM 2752 C CA . ASP A 1 340 ? 16.287 4.742 8.691 1.00 92.81 340 ASP A CA 1
ATOM 2753 C C . ASP A 1 340 ? 17.098 4.069 7.568 1.00 92.81 340 ASP A C 1
ATOM 2755 O O . ASP A 1 340 ? 16.548 3.417 6.676 1.00 92.81 340 ASP A O 1
ATOM 2759 N N . ASP A 1 341 ? 18.420 4.252 7.590 1.00 94.12 341 ASP A N 1
ATOM 2760 C CA . ASP A 1 341 ? 19.332 3.626 6.625 1.00 94.12 341 ASP A CA 1
ATOM 2761 C C . ASP A 1 341 ? 19.387 2.099 6.769 1.00 94.12 341 ASP A C 1
ATOM 2763 O O . ASP A 1 341 ? 19.585 1.399 5.771 1.00 94.12 341 ASP A O 1
ATOM 2767 N N . GLN A 1 342 ? 19.185 1.569 7.983 1.00 94.06 342 GLN A N 1
ATOM 2768 C CA . GLN A 1 342 ? 19.157 0.126 8.202 1.00 94.06 342 GLN A CA 1
ATOM 2769 C C . GLN A 1 342 ? 17.956 -0.477 7.474 1.00 94.06 342 GLN A C 1
ATOM 2771 O O . GLN A 1 342 ? 18.131 -1.428 6.710 1.00 94.06 342 GLN A O 1
ATOM 2776 N N . TYR A 1 343 ? 16.770 0.123 7.621 1.00 94.94 343 TYR A N 1
ATOM 2777 C CA . TYR A 1 343 ? 15.578 -0.287 6.878 1.00 94.94 343 TYR A CA 1
ATOM 2778 C C . TYR A 1 343 ? 15.851 -0.346 5.371 1.00 94.94 343 TYR A C 1
ATOM 2780 O O . TYR A 1 343 ? 15.529 -1.348 4.734 1.00 94.94 343 TYR A O 1
ATOM 2788 N N . VAL A 1 344 ? 16.473 0.699 4.805 1.00 96.25 344 VAL A N 1
ATOM 2789 C CA . VAL A 1 344 ? 16.785 0.759 3.367 1.00 96.25 344 VAL A CA 1
ATOM 2790 C C . VAL A 1 344 ? 17.743 -0.360 2.957 1.00 96.25 344 VAL A C 1
ATOM 2792 O O . VAL A 1 344 ? 17.525 -0.985 1.922 1.00 96.25 344 VAL A O 1
ATOM 2795 N N . SER A 1 345 ? 18.765 -0.648 3.769 1.00 95.19 345 SER A N 1
ATOM 2796 C CA . SER A 1 345 ? 19.748 -1.704 3.483 1.00 95.19 345 SER A CA 1
ATOM 2797 C C . SER A 1 345 ? 19.160 -3.122 3.493 1.00 95.19 345 SER A C 1
ATOM 2799 O O . SER A 1 345 ? 19.689 -4.018 2.839 1.00 95.19 345 SER A O 1
ATOM 2801 N N . GLU A 1 346 ? 18.048 -3.332 4.201 1.00 95.88 346 GLU A N 1
ATOM 2802 C CA . GLU A 1 346 ? 17.397 -4.637 4.329 1.00 95.88 346 GLU A CA 1
ATOM 2803 C C . GLU A 1 346 ? 16.365 -4.915 3.218 1.00 95.88 346 GLU A C 1
ATOM 2805 O O . GLU A 1 346 ? 15.918 -6.057 3.091 1.00 95.88 346 GLU A O 1
ATOM 2810 N N . ILE A 1 347 ? 15.977 -3.915 2.408 1.00 96.88 347 ILE A N 1
ATOM 2811 C CA . ILE A 1 347 ? 14.885 -4.036 1.420 1.00 96.88 347 ILE A CA 1
ATOM 2812 C C . ILE A 1 347 ? 15.129 -5.184 0.434 1.00 96.88 347 ILE A C 1
ATOM 2814 O O . ILE A 1 347 ? 14.290 -6.082 0.332 1.00 96.88 347 ILE A O 1
ATOM 2818 N N . ASP A 1 348 ? 16.268 -5.181 -0.261 1.00 96.62 348 ASP A N 1
ATOM 2819 C CA . ASP A 1 348 ? 16.583 -6.196 -1.275 1.00 96.62 348 ASP A CA 1
ATOM 2820 C C . ASP A 1 348 ? 16.604 -7.602 -0.662 1.00 96.62 348 ASP A C 1
ATOM 2822 O O . ASP A 1 348 ? 16.009 -8.544 -1.192 1.00 96.62 348 ASP A O 1
ATOM 2826 N N . GLY A 1 349 ? 17.214 -7.729 0.520 1.00 95.31 349 GLY A N 1
ATOM 2827 C CA . GLY A 1 349 ? 17.258 -8.983 1.265 1.00 95.31 349 GLY A CA 1
ATOM 2828 C C . GLY A 1 349 ? 15.871 -9.474 1.679 1.00 95.31 349 GLY A C 1
ATOM 2829 O O . GLY A 1 349 ? 15.625 -10.677 1.664 1.00 95.31 349 GLY A O 1
ATOM 2830 N N . ARG A 1 350 ? 14.947 -8.570 2.026 1.00 94.75 350 ARG A N 1
ATOM 2831 C CA . ARG A 1 350 ? 13.553 -8.909 2.353 1.00 94.75 350 ARG A CA 1
ATOM 2832 C C . ARG A 1 350 ? 12.768 -9.359 1.125 1.00 94.75 350 ARG A C 1
ATOM 2834 O O . ARG A 1 350 ? 12.072 -10.367 1.216 1.00 94.75 350 ARG A O 1
ATOM 2841 N N . ILE A 1 351 ? 12.907 -8.666 -0.005 1.00 95.31 351 ILE A N 1
ATOM 2842 C CA . ILE A 1 351 ? 12.240 -9.021 -1.270 1.00 95.31 351 ILE A CA 1
ATOM 2843 C C . ILE A 1 351 ? 12.719 -10.390 -1.780 1.00 95.31 351 ILE A C 1
ATOM 2845 O O . ILE A 1 351 ? 11.919 -11.174 -2.284 1.00 95.31 351 ILE A O 1
ATOM 2849 N N . ALA A 1 352 ? 14.001 -10.718 -1.596 1.00 93.06 352 ALA A N 1
ATOM 2850 C CA . ALA A 1 352 ? 14.580 -11.994 -2.018 1.00 93.06 352 ALA A CA 1
ATOM 2851 C C . ALA A 1 352 ? 14.226 -13.198 -1.118 1.00 93.06 352 ALA A C 1
ATOM 2853 O O . ALA A 1 352 ? 14.587 -14.336 -1.443 1.00 93.06 352 ALA A O 1
ATOM 2854 N N . LYS A 1 353 ? 13.544 -12.991 0.021 1.00 89.81 353 LYS A N 1
ATOM 2855 C CA . LYS A 1 353 ? 13.107 -14.096 0.892 1.00 89.81 353 LYS A CA 1
ATOM 2856 C C . LYS A 1 353 ? 12.047 -14.929 0.185 1.00 89.81 353 LYS A C 1
ATOM 2858 O O . LYS A 1 353 ? 11.106 -14.388 -0.383 1.00 89.81 353 LYS A O 1
ATOM 2863 N N . LYS A 1 354 ? 12.159 -16.254 0.301 1.00 87.19 354 LYS A N 1
ATOM 2864 C CA . LYS A 1 354 ? 11.236 -17.215 -0.315 1.00 87.19 354 LYS A CA 1
ATOM 2865 C C . LYS A 1 354 ? 9.843 -17.141 0.318 1.00 87.19 354 LYS A C 1
ATOM 2867 O O . LYS A 1 354 ? 9.542 -17.864 1.265 1.00 87.19 354 LYS A O 1
ATOM 2872 N N . LEU A 1 355 ? 9.017 -16.234 -0.192 1.00 84.62 355 LEU A N 1
ATOM 2873 C CA . LEU A 1 355 ? 7.663 -15.967 0.292 1.00 84.62 355 LEU A CA 1
ATOM 2874 C C . LEU A 1 355 ? 6.588 -16.345 -0.735 1.00 84.62 355 LEU A C 1
ATOM 2876 O O . LEU A 1 355 ? 5.424 -16.454 -0.364 1.00 84.62 355 LEU A O 1
ATOM 2880 N N . GLY A 1 356 ? 6.948 -16.569 -2.004 1.00 87.19 356 GLY A N 1
ATOM 2881 C CA . GLY A 1 356 ? 5.982 -16.925 -3.044 1.00 87.19 356 GLY A CA 1
ATOM 2882 C C . GLY A 1 356 ? 5.055 -15.769 -3.419 1.00 87.19 356 GLY A C 1
ATOM 2883 O O . GLY A 1 356 ? 3.918 -15.983 -3.829 1.00 87.19 356 GLY A O 1
ATOM 2884 N N . ASP A 1 357 ? 5.513 -14.532 -3.231 1.00 89.94 357 ASP A N 1
ATOM 2885 C CA . ASP A 1 357 ? 4.739 -13.350 -3.581 1.00 89.94 357 ASP A CA 1
ATOM 2886 C C . ASP A 1 357 ? 4.596 -13.254 -5.105 1.00 89.94 357 ASP A C 1
ATOM 2888 O O . ASP A 1 357 ? 5.594 -13.338 -5.818 1.00 89.94 357 ASP A O 1
ATOM 2892 N N . THR A 1 358 ? 3.375 -13.113 -5.623 1.00 89.69 358 THR A N 1
ATOM 2893 C CA . THR A 1 358 ? 3.138 -13.164 -7.070 1.00 89.69 358 THR A CA 1
ATOM 2894 C C . THR A 1 358 ? 3.252 -11.781 -7.712 1.00 89.69 358 THR A C 1
ATOM 2896 O O . THR A 1 358 ? 2.781 -10.786 -7.140 1.00 89.69 358 THR A O 1
ATOM 2899 N N . PRO A 1 359 ? 3.787 -11.687 -8.944 1.00 88.69 359 PRO A N 1
ATOM 2900 C CA . PRO A 1 359 ? 3.825 -10.432 -9.692 1.00 88.69 359 PRO A CA 1
ATOM 2901 C C . PRO A 1 359 ? 2.443 -9.802 -9.838 1.00 88.69 359 PRO A C 1
ATOM 2903 O O . PRO A 1 359 ? 2.290 -8.601 -9.635 1.00 88.69 359 PRO A O 1
ATOM 2906 N N . TYR A 1 360 ? 1.414 -10.621 -10.078 1.00 84.69 360 TYR A N 1
ATOM 2907 C CA . TYR A 1 360 ? 0.028 -10.160 -10.139 1.00 84.69 360 TYR A CA 1
ATOM 2908 C C . TYR A 1 360 ? -0.396 -9.414 -8.868 1.00 84.69 360 TYR A C 1
ATOM 2910 O O . TYR A 1 360 ? -0.898 -8.294 -8.946 1.00 84.69 360 TYR A O 1
ATOM 2918 N N . ARG A 1 361 ? -0.157 -9.981 -7.678 1.00 85.31 361 ARG A N 1
ATOM 2919 C CA . ARG A 1 361 ? -0.540 -9.332 -6.414 1.00 85.31 361 ARG A CA 1
ATOM 2920 C C . ARG A 1 361 ? 0.216 -8.016 -6.210 1.00 85.31 361 ARG A C 1
ATOM 2922 O O . ARG A 1 361 ? -0.371 -7.033 -5.753 1.00 85.31 361 ARG A O 1
ATOM 2929 N N . VAL A 1 362 ? 1.507 -7.989 -6.547 1.00 88.75 362 VAL A N 1
ATOM 2930 C CA . VAL A 1 362 ? 2.362 -6.803 -6.387 1.00 88.75 362 VAL A CA 1
ATOM 2931 C C . VAL A 1 362 ? 2.050 -5.716 -7.405 1.00 88.75 362 VAL A C 1
ATOM 2933 O O . VAL A 1 362 ? 2.157 -4.543 -7.059 1.00 88.75 362 VAL A O 1
ATOM 2936 N N . LEU A 1 363 ? 1.629 -6.058 -8.619 1.00 85.44 363 LEU A N 1
ATOM 2937 C CA . LEU A 1 363 ? 1.328 -5.099 -9.686 1.00 85.44 363 LEU A CA 1
ATOM 2938 C C . LEU A 1 363 ? -0.159 -4.748 -9.785 1.00 85.44 363 LEU A C 1
ATOM 2940 O O . LEU A 1 363 ? -0.515 -3.806 -10.487 1.00 85.44 363 LEU A O 1
ATOM 2944 N N . ARG A 1 364 ? -1.032 -5.415 -9.025 1.00 78.06 364 ARG A N 1
ATOM 2945 C CA . ARG A 1 364 ? -2.443 -5.028 -8.918 1.00 78.06 364 ARG A CA 1
ATOM 2946 C C . ARG A 1 364 ? -2.581 -3.551 -8.555 1.00 78.06 364 ARG A C 1
ATOM 2948 O O . ARG A 1 364 ? -1.850 -3.055 -7.688 1.00 78.06 364 ARG A O 1
ATOM 2955 N N . ASP A 1 365 ? -3.521 -2.860 -9.193 1.00 74.19 365 ASP A N 1
ATOM 2956 C CA . ASP A 1 365 ? -3.778 -1.428 -8.986 1.00 74.19 365 ASP A CA 1
ATOM 2957 C C . ASP A 1 365 ? -2.567 -0.522 -9.325 1.00 74.19 365 ASP A C 1
ATOM 2959 O O . ASP A 1 365 ? -2.465 0.601 -8.819 1.00 74.19 365 ASP A O 1
ATOM 2963 N N . MET A 1 366 ? -1.625 -0.983 -10.169 1.00 79.44 366 MET A N 1
ATOM 2964 C CA . MET A 1 366 ? -0.452 -0.188 -10.564 1.00 79.44 366 MET A CA 1
ATOM 2965 C C . MET A 1 366 ? -0.870 1.162 -11.153 1.00 79.44 366 MET A C 1
ATOM 2967 O O . MET A 1 366 ? -0.414 2.192 -10.666 1.00 79.44 366 MET A O 1
ATOM 2971 N N . GLY A 1 367 ? -1.790 1.176 -12.122 1.00 74.25 367 GLY A N 1
ATOM 2972 C CA . GLY A 1 367 ? -2.210 2.409 -12.799 1.00 74.25 367 GLY A CA 1
ATOM 2973 C C . GLY A 1 367 ? -2.921 3.416 -11.894 1.00 74.25 367 GLY A C 1
ATOM 2974 O O . GLY A 1 367 ? -2.648 4.611 -11.967 1.00 74.25 367 GLY A O 1
ATOM 2975 N N . SER A 1 368 ? -3.778 2.939 -10.988 1.00 67.94 368 SER A N 1
ATOM 2976 C CA . SER A 1 368 ? -4.607 3.807 -10.145 1.00 67.94 368 SER A CA 1
ATOM 2977 C C . SER A 1 368 ? -3.921 4.276 -8.861 1.00 67.94 368 SER A C 1
ATOM 2979 O O . SER A 1 368 ? -4.338 5.286 -8.298 1.00 67.94 368 SER A O 1
ATOM 2981 N N . ARG A 1 369 ? -2.888 3.566 -8.374 1.00 73.00 369 ARG A N 1
ATOM 2982 C CA . ARG A 1 369 ? -2.250 3.863 -7.074 1.00 73.00 369 ARG A CA 1
ATOM 2983 C C . ARG A 1 369 ? -0.736 4.023 -7.109 1.00 73.00 369 ARG A C 1
ATOM 2985 O O . ARG A 1 369 ? -0.207 4.855 -6.380 1.00 73.00 369 ARG A O 1
ATOM 2992 N N . LYS A 1 370 ? -0.020 3.211 -7.890 1.00 80.88 370 LYS A N 1
ATOM 2993 C CA . LYS A 1 370 ? 1.447 3.081 -7.775 1.00 80.88 370 LYS A CA 1
ATOM 2994 C C . LYS A 1 370 ? 2.193 3.892 -8.830 1.00 80.88 370 LYS A C 1
ATOM 2996 O O . LYS A 1 370 ? 3.112 4.629 -8.489 1.00 80.88 370 LYS A O 1
ATOM 3001 N N . ALA A 1 371 ? 1.746 3.828 -10.081 1.00 80.38 371 ALA A N 1
ATOM 3002 C CA . ALA A 1 371 ? 2.288 4.609 -11.182 1.00 80.38 371 ALA A CA 1
ATOM 3003 C C . ALA A 1 371 ? 2.203 6.126 -10.930 1.00 80.38 371 ALA A C 1
ATOM 3005 O O . ALA A 1 371 ? 3.208 6.788 -11.165 1.00 80.38 371 ALA A O 1
ATOM 3006 N N . PRO A 1 372 ? 1.111 6.701 -10.375 1.00 78.19 372 PRO A N 1
ATOM 3007 C CA . PRO A 1 372 ? 1.089 8.124 -10.033 1.00 78.19 372 PRO A CA 1
ATOM 3008 C C . PRO A 1 372 ? 2.189 8.524 -9.038 1.00 78.19 372 PRO A C 1
ATOM 3010 O O . PRO A 1 372 ? 2.823 9.557 -9.214 1.00 78.19 372 PRO A O 1
ATOM 3013 N N . ILE A 1 373 ? 2.476 7.687 -8.031 1.00 80.44 373 ILE A N 1
ATOM 3014 C CA . ILE A 1 373 ? 3.559 7.943 -7.063 1.00 80.44 373 ILE A CA 1
ATOM 3015 C C . ILE A 1 373 ? 4.918 7.956 -7.771 1.00 80.44 373 ILE A C 1
ATOM 3017 O O . ILE A 1 373 ? 5.735 8.839 -7.520 1.00 80.44 373 ILE A O 1
ATOM 3021 N N . LEU A 1 374 ? 5.154 6.986 -8.655 1.00 86.88 374 LEU A N 1
ATOM 3022 C CA . LEU A 1 374 ? 6.405 6.875 -9.399 1.00 86.88 374 LEU A CA 1
ATOM 3023 C C . LEU A 1 374 ? 6.590 8.030 -10.395 1.00 86.88 374 LEU A C 1
ATOM 3025 O O . LEU A 1 374 ? 7.675 8.591 -10.478 1.00 86.88 374 LEU A O 1
ATOM 3029 N N . LEU A 1 375 ? 5.532 8.426 -11.105 1.00 86.19 375 LEU A N 1
ATOM 3030 C CA . LEU A 1 375 ? 5.557 9.547 -12.049 1.00 86.19 375 LEU A CA 1
ATOM 3031 C C . LEU A 1 375 ? 5.787 10.885 -11.337 1.00 86.19 375 LEU A C 1
ATOM 3033 O O . LEU A 1 375 ? 6.585 11.685 -11.817 1.00 86.19 375 LEU A O 1
ATOM 3037 N N . ASN A 1 376 ? 5.174 11.099 -10.168 1.00 84.19 376 ASN A N 1
ATOM 3038 C CA . ASN A 1 376 ? 5.470 12.269 -9.336 1.00 84.19 376 ASN A CA 1
ATOM 3039 C C . ASN A 1 376 ? 6.947 12.292 -8.927 1.00 84.19 376 ASN A C 1
ATOM 3041 O O . ASN A 1 376 ? 7.597 13.319 -9.076 1.00 84.19 376 ASN A O 1
ATOM 3045 N N . LEU A 1 377 ? 7.498 11.155 -8.491 1.00 86.81 377 LEU A N 1
ATOM 3046 C CA . LEU A 1 377 ? 8.913 11.059 -8.128 1.00 86.81 377 LEU A CA 1
ATOM 3047 C C . LEU A 1 377 ? 9.840 11.339 -9.323 1.00 86.81 377 LEU A C 1
ATOM 3049 O O . LEU A 1 377 ? 10.856 12.007 -9.162 1.00 86.81 377 LEU A O 1
ATOM 3053 N N . ILE A 1 378 ? 9.495 10.865 -10.523 1.00 90.44 378 ILE A N 1
ATOM 3054 C CA . ILE A 1 378 ? 10.244 11.165 -11.754 1.00 90.44 378 ILE A CA 1
ATOM 3055 C C . ILE A 1 378 ? 10.206 12.669 -12.057 1.00 90.44 378 ILE A C 1
ATOM 3057 O O . ILE A 1 378 ? 11.241 13.257 -12.372 1.00 90.44 378 ILE A O 1
ATOM 3061 N N . ALA A 1 379 ? 9.034 13.300 -11.941 1.00 86.94 379 ALA A N 1
ATOM 3062 C CA . ALA A 1 379 ? 8.869 14.731 -12.174 1.00 86.94 379 ALA A CA 1
ATOM 3063 C C . ALA A 1 379 ? 9.638 15.581 -11.144 1.00 86.94 379 ALA A C 1
ATOM 3065 O O . ALA A 1 379 ? 10.339 16.513 -11.536 1.00 86.94 379 ALA A O 1
ATOM 3066 N N . GLU A 1 380 ? 9.559 15.232 -9.856 1.00 87.25 380 GLU A N 1
ATOM 3067 C CA . GLU A 1 380 ? 10.329 15.855 -8.768 1.00 87.25 380 GLU A CA 1
ATOM 3068 C C . GLU A 1 380 ? 11.837 15.697 -9.005 1.00 87.25 380 GLU A C 1
ATOM 3070 O O . GLU A 1 380 ? 12.589 16.671 -8.937 1.00 87.25 380 GLU A O 1
ATOM 3075 N N . TYR A 1 381 ? 12.281 14.489 -9.370 1.00 90.44 381 TYR A N 1
ATOM 3076 C CA . TYR A 1 381 ? 13.680 14.233 -9.694 1.00 90.44 381 TYR A CA 1
ATOM 3077 C C . TYR A 1 381 ? 14.154 15.122 -10.836 1.00 90.44 381 TYR A C 1
ATOM 3079 O O . TYR A 1 381 ? 15.210 15.743 -10.729 1.00 90.44 381 TYR A O 1
ATOM 3087 N N . HIS A 1 382 ? 13.365 15.223 -11.906 1.00 88.56 382 HIS A N 1
ATOM 3088 C CA . HIS A 1 382 ? 13.705 16.056 -13.049 1.00 88.56 382 HIS A CA 1
ATOM 3089 C C . HIS A 1 382 ? 13.814 17.536 -12.689 1.00 88.56 382 HIS A C 1
ATOM 3091 O O . HIS A 1 382 ? 14.777 18.190 -13.085 1.00 88.56 382 HIS A O 1
ATOM 3097 N N . GLN A 1 383 ? 12.883 18.051 -11.886 1.00 87.62 383 GLN A N 1
ATOM 3098 C CA . GLN A 1 383 ? 12.939 19.428 -11.400 1.00 87.62 383 GLN A CA 1
ATOM 3099 C C . GLN A 1 383 ? 14.199 19.687 -10.560 1.00 87.62 383 GLN A C 1
ATOM 3101 O O . GLN A 1 383 ? 14.865 20.704 -10.750 1.00 87.62 383 GLN A O 1
ATOM 3106 N N . ASN A 1 384 ? 14.562 18.757 -9.676 1.00 89.31 384 ASN A N 1
ATOM 3107 C CA . ASN A 1 384 ? 15.677 18.934 -8.744 1.00 89.31 384 ASN A CA 1
ATOM 3108 C C . ASN A 1 384 ? 17.053 18.707 -9.385 1.00 89.31 384 ASN A C 1
ATOM 3110 O O . ASN A 1 384 ? 18.001 19.427 -9.085 1.00 89.31 384 ASN A O 1
ATOM 3114 N N . GLN A 1 385 ? 17.171 17.701 -10.252 1.00 87.81 385 GLN A N 1
ATOM 3115 C CA . GLN A 1 385 ? 18.450 17.235 -10.800 1.00 87.81 385 GLN A CA 1
ATOM 3116 C C . GLN A 1 385 ? 18.687 17.692 -12.241 1.00 87.81 385 GLN A C 1
ATOM 3118 O O . GLN A 1 385 ? 19.769 17.466 -12.774 1.00 87.81 385 GLN A O 1
ATOM 3123 N N . GLN A 1 386 ? 17.686 18.300 -12.892 1.00 87.44 386 GLN A N 1
ATOM 3124 C CA . GLN A 1 386 ? 17.736 18.689 -14.309 1.00 87.44 386 GLN A CA 1
ATOM 3125 C C . GLN A 1 386 ? 18.090 17.508 -15.240 1.00 87.44 386 GLN A C 1
ATOM 3127 O O . GLN A 1 386 ? 18.662 17.682 -16.312 1.00 87.44 386 GLN A O 1
ATOM 3132 N N . ALA A 1 387 ? 17.744 16.290 -14.819 1.00 86.81 387 ALA A N 1
ATOM 3133 C CA . ALA A 1 387 ? 18.005 15.024 -15.499 1.00 86.81 387 ALA A CA 1
ATOM 3134 C C . ALA A 1 387 ? 16.873 14.036 -15.188 1.00 86.81 387 ALA A C 1
ATOM 3136 O O . ALA A 1 387 ? 16.122 14.252 -14.243 1.00 86.81 387 ALA A O 1
ATOM 3137 N N . LEU A 1 388 ? 16.722 12.957 -15.954 1.00 87.94 388 LEU A N 1
ATOM 3138 C CA . LEU A 1 388 ? 15.733 11.919 -15.645 1.00 87.94 388 LEU A CA 1
ATOM 3139 C C . LEU A 1 388 ? 16.346 10.807 -14.778 1.00 87.94 388 LEU A C 1
ATOM 3141 O O . LEU A 1 388 ? 17.508 10.456 -14.982 1.00 87.94 388 LEU A O 1
ATOM 3145 N N . PRO A 1 389 ? 15.581 10.212 -13.847 1.00 89.94 389 PRO A N 1
ATOM 3146 C CA . PRO A 1 389 ? 15.988 8.999 -13.145 1.00 89.94 389 PRO A CA 1
ATOM 3147 C C . PRO A 1 389 ? 15.736 7.780 -14.041 1.00 89.94 389 PRO A C 1
ATOM 3149 O O . PRO A 1 389 ? 14.600 7.331 -14.214 1.00 89.94 389 PRO A O 1
ATOM 3152 N N . HIS A 1 390 ? 16.791 7.260 -14.661 1.00 86.44 390 HIS A N 1
ATOM 3153 C CA . HIS A 1 390 ? 16.698 6.221 -15.684 1.00 86.44 390 HIS A CA 1
ATOM 3154 C C . HIS A 1 390 ? 16.085 4.926 -15.149 1.00 86.44 390 HIS A C 1
ATOM 3156 O O . HIS A 1 390 ? 15.282 4.305 -15.846 1.00 86.44 390 HIS A O 1
ATOM 3162 N N . SER A 1 391 ? 16.421 4.519 -13.920 1.00 89.38 391 SER A N 1
ATOM 3163 C CA . SER A 1 391 ? 15.868 3.294 -13.330 1.00 89.38 391 SER A CA 1
ATOM 3164 C C . SER A 1 391 ? 14.366 3.424 -13.058 1.00 89.38 391 SER A C 1
ATOM 3166 O O . SER A 1 391 ? 13.606 2.494 -13.324 1.00 89.38 391 SER A O 1
ATOM 3168 N N . LEU A 1 392 ? 13.905 4.598 -12.619 1.00 91.44 392 LEU A N 1
ATOM 3169 C CA . LEU A 1 392 ? 12.486 4.849 -12.358 1.00 91.44 392 LEU A CA 1
ATOM 3170 C C . LEU A 1 392 ? 11.676 4.962 -13.657 1.00 91.44 392 LEU A C 1
ATOM 3172 O O . LEU A 1 392 ? 10.564 4.436 -13.739 1.00 91.44 392 LEU A O 1
ATOM 3176 N N . VAL A 1 393 ? 12.243 5.591 -14.693 1.00 90.94 393 VAL A N 1
ATOM 3177 C CA . VAL A 1 393 ? 11.640 5.616 -16.037 1.00 90.94 393 VAL A CA 1
ATOM 3178 C C . VAL A 1 393 ? 11.554 4.200 -16.611 1.00 90.94 393 VAL A C 1
ATOM 3180 O O . VAL A 1 393 ? 10.515 3.828 -17.157 1.00 90.94 393 VAL A O 1
ATOM 3183 N N . LEU A 1 394 ? 12.588 3.373 -16.415 1.00 90.25 394 LEU A N 1
ATOM 3184 C CA . LEU A 1 394 ? 12.578 1.968 -16.820 1.00 90.25 394 LEU A CA 1
ATOM 3185 C C . LEU A 1 394 ? 11.458 1.179 -16.124 1.00 90.25 394 LEU A C 1
ATOM 3187 O O . LEU A 1 394 ? 10.790 0.393 -16.786 1.00 90.25 394 LEU A O 1
ATOM 3191 N N . VAL A 1 395 ? 11.182 1.414 -14.836 1.00 92.44 395 VAL A N 1
ATOM 3192 C CA . VAL A 1 395 ? 10.045 0.781 -14.134 1.00 92.44 395 VAL A CA 1
ATOM 3193 C C . VAL A 1 395 ? 8.709 1.124 -14.810 1.00 92.44 395 VAL A C 1
ATOM 3195 O O . VAL A 1 395 ? 7.880 0.233 -15.011 1.00 92.44 395 VAL A O 1
ATOM 3198 N N . ILE A 1 396 ? 8.498 2.381 -15.219 1.00 89.62 396 ILE A N 1
ATOM 3199 C CA . ILE A 1 396 ? 7.305 2.772 -15.991 1.00 89.62 396 ILE A CA 1
ATOM 3200 C C . ILE A 1 396 ? 7.288 2.073 -17.355 1.00 89.62 396 ILE A C 1
ATOM 3202 O O . ILE A 1 396 ? 6.269 1.487 -17.716 1.00 89.62 396 ILE A O 1
ATOM 3206 N N . ALA A 1 397 ? 8.404 2.067 -18.087 1.00 88.38 397 ALA A N 1
ATOM 3207 C CA . ALA A 1 397 ? 8.496 1.408 -19.390 1.00 88.38 397 ALA A CA 1
ATOM 3208 C C . ALA A 1 397 ? 8.198 -0.100 -19.302 1.00 88.38 397 ALA A C 1
ATOM 3210 O O . ALA A 1 397 ? 7.434 -0.630 -20.109 1.00 88.38 397 ALA A O 1
ATOM 3211 N N . MET A 1 398 ? 8.741 -0.784 -18.290 1.00 89.81 398 MET A N 1
ATOM 3212 C CA . MET A 1 398 ? 8.475 -2.197 -18.010 1.00 89.81 398 MET A CA 1
ATOM 3213 C C . MET A 1 398 ? 6.997 -2.438 -17.720 1.00 89.81 398 MET A C 1
ATOM 3215 O O . MET A 1 398 ? 6.435 -3.417 -18.205 1.00 89.81 398 MET A O 1
ATOM 3219 N N . TRP A 1 399 ? 6.348 -1.561 -16.952 1.00 87.38 399 TRP A N 1
ATOM 3220 C CA . TRP A 1 399 ? 4.919 -1.685 -16.685 1.00 87.38 399 TRP A CA 1
ATOM 3221 C C . TRP A 1 399 ? 4.081 -1.529 -17.957 1.00 87.38 399 TRP A C 1
ATOM 3223 O O . TRP A 1 399 ? 3.248 -2.391 -18.236 1.00 87.38 399 TRP A O 1
ATOM 3233 N N . LEU A 1 400 ? 4.343 -0.494 -18.760 1.00 82.69 400 LEU A N 1
ATOM 3234 C CA . LEU A 1 400 ? 3.628 -0.255 -20.018 1.00 82.69 400 LEU A CA 1
ATOM 3235 C C . LEU A 1 400 ? 3.802 -1.417 -21.003 1.00 82.69 400 LEU A C 1
ATOM 3237 O O . LEU A 1 400 ? 2.830 -1.848 -21.621 1.00 82.69 400 LEU A O 1
ATOM 3241 N N . ALA A 1 401 ? 5.011 -1.977 -21.092 1.00 81.81 401 ALA A N 1
ATOM 3242 C CA . ALA A 1 401 ? 5.300 -3.137 -21.933 1.00 81.81 401 ALA A CA 1
ATOM 3243 C C . ALA A 1 401 ? 4.535 -4.409 -21.508 1.00 81.81 401 ALA A C 1
ATOM 3245 O O . ALA A 1 401 ? 4.338 -5.300 -22.331 1.00 81.81 401 ALA A O 1
ATOM 3246 N N . ASN A 1 402 ? 4.075 -4.495 -20.253 1.00 77.88 402 ASN A N 1
ATOM 3247 C CA . ASN A 1 402 ? 3.373 -5.661 -19.700 1.00 77.88 402 ASN A CA 1
ATOM 3248 C C . ASN A 1 402 ? 1.852 -5.503 -19.584 1.00 77.88 402 ASN A C 1
ATOM 3250 O O . ASN A 1 402 ? 1.208 -6.421 -19.074 1.00 77.88 402 ASN A O 1
ATOM 3254 N N . LEU A 1 403 ? 1.254 -4.396 -20.042 1.00 74.19 403 LEU A N 1
ATOM 3255 C CA . LEU A 1 403 ? -0.188 -4.139 -19.868 1.00 74.19 403 LEU A CA 1
ATOM 3256 C C . LEU A 1 403 ? -1.101 -5.217 -20.473 1.00 74.19 403 LEU A C 1
ATOM 3258 O O . LEU A 1 403 ? -2.212 -5.421 -19.993 1.00 74.19 403 LEU A O 1
ATOM 3262 N N . GLU A 1 404 ? -0.626 -5.926 -21.496 1.00 64.94 404 GLU A N 1
ATOM 3263 C CA . GLU A 1 404 ? -1.360 -7.016 -22.151 1.00 64.94 404 GLU A CA 1
ATOM 3264 C C . GLU A 1 404 ? -0.999 -8.412 -21.627 1.00 64.94 404 GLU A C 1
ATOM 3266 O O . GLU A 1 404 ? -1.583 -9.398 -22.075 1.00 64.94 404 GLU A O 1
ATOM 3271 N N . SER A 1 405 ? -0.040 -8.515 -20.702 1.00 66.00 405 SER A N 1
ATOM 3272 C CA . SER A 1 405 ? 0.415 -9.809 -20.193 1.00 66.00 405 SER A CA 1
ATOM 3273 C C . SER A 1 405 ? -0.727 -10.581 -19.530 1.00 66.00 405 SER A C 1
ATOM 3275 O O . SER A 1 405 ? -1.584 -10.006 -18.849 1.00 66.00 405 SER A O 1
ATOM 3277 N N . GLU A 1 406 ? -0.712 -11.908 -19.679 1.00 58.00 406 GLU A N 1
ATOM 3278 C CA . GLU A 1 406 ? -1.664 -12.799 -19.003 1.00 58.00 406 GLU A CA 1
ATOM 3279 C C . GLU A 1 406 ? -1.637 -12.608 -17.479 1.00 58.00 406 GLU A C 1
ATOM 3281 O O . GLU A 1 406 ? -2.653 -12.798 -16.816 1.00 58.00 406 GLU A O 1
ATOM 3286 N N . PHE A 1 407 ? -0.529 -12.124 -16.909 1.00 59.41 407 PHE A N 1
ATOM 3287 C CA . PHE A 1 407 ? -0.441 -11.793 -15.488 1.00 59.41 407 PHE A CA 1
ATOM 3288 C C . PHE A 1 407 ? -1.450 -10.726 -15.048 1.00 59.41 407 PHE A C 1
ATOM 3290 O O . PHE A 1 407 ? -1.907 -10.786 -13.913 1.00 59.41 407 PHE A O 1
ATOM 3297 N N . LEU A 1 408 ? -1.833 -9.780 -15.914 1.00 56.38 408 LEU A N 1
ATOM 3298 C CA . LEU A 1 408 ? -2.845 -8.756 -15.616 1.00 56.38 408 LEU A CA 1
ATOM 3299 C C . LEU A 1 408 ? -4.274 -9.188 -16.006 1.00 56.38 408 LEU A C 1
ATOM 3301 O O . LEU A 1 408 ? -5.229 -8.480 -15.678 1.00 56.38 408 LEU A O 1
ATOM 3305 N N . SER A 1 409 ? -4.435 -10.359 -16.644 1.00 47.06 409 SER A N 1
ATOM 3306 C CA . SER A 1 409 ? -5.719 -10.888 -17.153 1.00 47.06 409 SER A CA 1
ATOM 3307 C C . SER A 1 409 ? -6.789 -11.137 -16.092 1.00 47.06 409 SER A C 1
ATOM 3309 O O . SER A 1 409 ? -7.980 -11.121 -16.394 1.00 47.06 409 SER A O 1
ATOM 3311 N N . ASN A 1 410 ? -6.377 -11.285 -14.832 1.00 45.53 410 ASN A N 1
ATOM 3312 C CA . ASN A 1 410 ? -7.272 -11.546 -13.708 1.00 45.53 410 ASN A CA 1
ATOM 3313 C C . ASN A 1 410 ? -7.858 -10.277 -13.063 1.00 45.53 410 ASN A C 1
ATOM 3315 O O . ASN A 1 410 ? -8.610 -10.369 -12.086 1.00 45.53 410 ASN A O 1
ATOM 3319 N N . GLU A 1 411 ? -7.552 -9.083 -13.577 1.00 48.47 411 GLU A N 1
ATOM 3320 C CA . GLU A 1 411 ? -8.232 -7.873 -13.125 1.00 48.47 411 GLU A CA 1
ATOM 3321 C C . GLU A 1 411 ? -9.661 -7.784 -13.694 1.00 48.47 411 GLU A C 1
ATOM 3323 O O . GLU A 1 411 ? -9.877 -7.907 -14.895 1.00 48.47 411 GLU A O 1
ATOM 3328 N N . LYS A 1 412 ? -10.652 -7.411 -12.865 1.00 45.31 412 LYS A N 1
ATOM 3329 C CA . LYS A 1 412 ? -11.968 -6.942 -13.370 1.00 45.31 412 LYS A CA 1
ATOM 3330 C C . LYS A 1 412 ? -11.832 -5.732 -14.319 1.00 45.31 412 LYS A C 1
ATOM 3332 O O . LYS A 1 412 ? -12.744 -5.449 -15.085 1.00 45.31 412 LYS A O 1
ATOM 3337 N N . SER A 1 413 ? -10.697 -5.034 -14.250 1.00 50.53 413 SER A N 1
ATOM 3338 C CA . SER A 1 413 ? -10.259 -3.928 -15.107 1.00 50.53 413 SER A CA 1
ATOM 3339 C C . SER A 1 413 ? -9.385 -4.371 -16.293 1.00 50.53 413 SER A C 1
ATOM 3341 O O . SER A 1 413 ? -8.944 -3.504 -17.043 1.00 50.53 413 SER A O 1
ATOM 3343 N N . TYR A 1 414 ? -9.132 -5.675 -16.494 1.00 53.97 414 TYR A N 1
ATOM 3344 C CA . TYR A 1 414 ? -8.228 -6.180 -17.536 1.00 53.97 414 TYR A CA 1
ATOM 3345 C C . TYR A 1 414 ? -8.591 -5.661 -18.921 1.00 53.97 414 TYR A C 1
ATOM 3347 O O . TYR A 1 414 ? -7.714 -5.192 -19.630 1.00 53.97 414 TYR A O 1
ATOM 3355 N N . GLU A 1 415 ? -9.874 -5.654 -19.286 1.00 55.53 415 GLU A N 1
ATOM 3356 C CA . GLU A 1 415 ? -10.281 -5.162 -20.604 1.00 55.53 415 GLU A CA 1
ATOM 3357 C C . GLU A 1 415 ? -9.975 -3.662 -20.772 1.00 55.53 415 GLU A C 1
ATOM 3359 O O . GLU A 1 415 ? -9.529 -3.236 -21.832 1.00 55.53 415 GLU A O 1
ATOM 3364 N N . ALA A 1 416 ? -10.103 -2.860 -19.708 1.00 58.31 416 ALA A N 1
ATOM 3365 C CA . ALA A 1 416 ? -9.703 -1.453 -19.730 1.00 58.31 416 ALA A CA 1
ATOM 3366 C C . ALA A 1 416 ? -8.174 -1.292 -19.822 1.00 58.31 416 ALA A C 1
ATOM 3368 O O . ALA A 1 416 ? -7.695 -0.491 -20.621 1.00 58.31 416 ALA A O 1
ATOM 3369 N N . LEU A 1 417 ? -7.399 -2.079 -19.066 1.00 59.12 417 LEU A N 1
ATOM 3370 C CA . LEU A 1 417 ? -5.930 -2.075 -19.132 1.00 59.12 417 LEU A CA 1
ATOM 3371 C C . LEU A 1 417 ? -5.409 -2.555 -20.493 1.00 59.12 417 LEU A C 1
ATOM 3373 O O . LEU A 1 417 ? -4.461 -1.984 -21.024 1.00 59.12 417 LEU A O 1
ATOM 3377 N N . ARG A 1 418 ? -6.063 -3.553 -21.087 1.00 62.56 418 ARG A N 1
ATOM 3378 C CA . ARG A 1 418 ? -5.765 -4.100 -22.410 1.00 62.56 418 ARG A CA 1
ATOM 3379 C C . ARG A 1 418 ? -6.075 -3.090 -23.512 1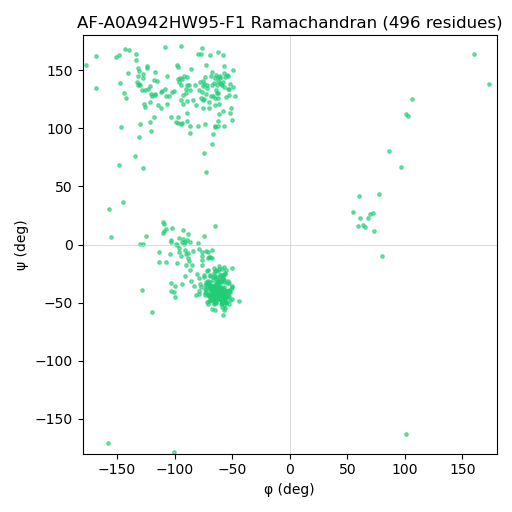.00 62.56 418 ARG A C 1
ATOM 3381 O O . ARG A 1 418 ? -5.248 -2.892 -24.396 1.00 62.56 418 ARG A O 1
ATOM 3388 N N . LEU A 1 419 ? -7.218 -2.401 -23.438 1.00 62.38 419 LEU A N 1
ATOM 3389 C CA . LEU A 1 419 ? -7.544 -1.291 -24.340 1.00 62.38 419 LEU A CA 1
ATOM 3390 C C . LEU A 1 419 ? -6.514 -0.165 -24.243 1.00 62.38 419 LEU A C 1
ATOM 3392 O O . LEU A 1 419 ? -6.141 0.411 -25.262 1.00 62.38 419 LEU A O 1
ATOM 3396 N N . VAL A 1 420 ? -6.021 0.129 -23.041 1.00 64.12 420 VAL A N 1
ATOM 3397 C CA . VAL A 1 420 ? -4.927 1.085 -22.879 1.00 64.12 420 VAL A CA 1
ATOM 3398 C C . VAL A 1 420 ? -3.615 0.552 -23.467 1.00 64.12 420 VAL A C 1
ATOM 3400 O O . VAL A 1 420 ? -2.927 1.302 -24.152 1.00 64.12 420 VAL A O 1
ATOM 3403 N N . GLY A 1 421 ? -3.295 -0.731 -23.284 1.00 63.38 421 GLY A N 1
ATOM 3404 C CA . GLY A 1 421 ? -2.156 -1.382 -23.940 1.00 63.38 421 GLY A CA 1
ATOM 3405 C C . GLY A 1 421 ? -2.190 -1.227 -25.465 1.00 63.38 421 GLY A C 1
ATOM 3406 O O . GLY A 1 421 ? -1.199 -0.801 -26.061 1.00 63.38 421 GLY A O 1
ATOM 3407 N N . TYR A 1 422 ? -3.356 -1.443 -26.085 1.00 66.12 422 TYR A N 1
ATOM 3408 C CA . TYR A 1 422 ? -3.554 -1.194 -27.516 1.00 66.12 422 TYR A CA 1
ATOM 3409 C C . TYR A 1 422 ? -3.329 0.273 -27.890 1.00 66.12 422 TYR A C 1
ATOM 3411 O O . TYR A 1 422 ? -2.584 0.545 -28.829 1.00 66.12 422 TYR A O 1
ATOM 3419 N N . ARG A 1 423 ? -3.896 1.221 -27.131 1.00 67.12 423 ARG A N 1
ATOM 3420 C CA . ARG A 1 423 ? -3.679 2.656 -27.379 1.00 67.12 423 ARG A CA 1
ATOM 3421 C C . ARG A 1 423 ? -2.215 3.052 -27.254 1.00 67.12 423 ARG A C 1
ATOM 3423 O O . ARG A 1 423 ? -1.750 3.858 -28.044 1.00 67.12 423 ARG A O 1
ATOM 3430 N N . ILE A 1 424 ? -1.475 2.479 -26.304 1.00 67.19 424 ILE A N 1
ATOM 3431 C CA . ILE A 1 424 ? -0.032 2.717 -26.173 1.00 67.19 424 ILE A CA 1
ATOM 3432 C C . ILE A 1 424 ? 0.695 2.217 -27.417 1.00 67.19 424 ILE A C 1
ATOM 3434 O O . ILE A 1 424 ? 1.529 2.939 -27.943 1.00 67.19 424 ILE A O 1
ATOM 3438 N N . LYS A 1 425 ? 0.358 1.034 -27.937 1.00 66.56 425 LYS A N 1
ATOM 3439 C CA . LYS A 1 425 ? 0.962 0.519 -29.176 1.00 66.56 425 LYS A CA 1
ATOM 3440 C C . LYS A 1 425 ? 0.620 1.356 -30.409 1.00 66.56 425 LYS A C 1
ATOM 3442 O O . LYS A 1 425 ? 1.475 1.495 -31.277 1.00 66.56 425 LYS A O 1
ATOM 3447 N N . GLU A 1 426 ? -0.592 1.902 -30.492 1.00 69.06 426 GLU A N 1
ATOM 3448 C CA . GLU A 1 426 ? -0.991 2.840 -31.554 1.00 69.06 426 GLU A CA 1
ATOM 3449 C C . GLU A 1 426 ? -0.309 4.207 -31.416 1.00 69.06 426 GLU A C 1
ATOM 3451 O O . GLU A 1 426 ? 0.026 4.828 -32.421 1.00 69.06 426 GLU A O 1
ATOM 3456 N N . TRP A 1 427 ? -0.078 4.652 -30.181 1.00 70.12 427 TRP A N 1
ATOM 3457 C CA . TRP A 1 427 ? 0.591 5.907 -29.847 1.00 70.12 427 TRP A CA 1
ATOM 3458 C C . TRP A 1 427 ? 2.116 5.842 -30.017 1.00 70.12 427 TRP A C 1
ATOM 3460 O O . TRP A 1 427 ? 2.739 6.807 -30.443 1.00 70.12 427 TRP A O 1
ATOM 3470 N N . MET A 1 428 ? 2.751 4.711 -29.707 1.00 65.75 428 MET A N 1
ATOM 3471 C CA . MET A 1 428 ? 4.213 4.562 -29.724 1.00 65.75 428 MET A CA 1
ATOM 3472 C C . MET A 1 428 ? 4.893 5.022 -31.032 1.00 65.75 428 MET A C 1
ATOM 3474 O O . MET A 1 428 ? 5.966 5.615 -30.945 1.00 65.75 428 MET A O 1
ATOM 3478 N N . PRO A 1 429 ? 4.324 4.794 -32.235 1.00 63.41 429 PRO A N 1
ATOM 3479 C CA . PRO A 1 429 ? 4.874 5.318 -33.485 1.00 63.41 429 PRO A CA 1
ATOM 3480 C C . PRO A 1 429 ? 4.769 6.842 -33.645 1.00 63.41 429 PRO A C 1
ATOM 3482 O O . PRO A 1 429 ? 5.568 7.413 -34.384 1.00 63.41 429 PRO A O 1
ATOM 3485 N N . THR A 1 430 ? 3.781 7.496 -33.020 1.00 67.69 430 THR A N 1
ATOM 3486 C CA . THR A 1 430 ? 3.543 8.948 -33.139 1.00 67.69 430 THR A CA 1
ATOM 3487 C C . THR A 1 430 ? 4.232 9.739 -32.035 1.00 67.69 430 THR A C 1
ATOM 3489 O O . THR A 1 430 ? 4.675 10.859 -32.283 1.00 67.69 430 THR A O 1
ATOM 3492 N N . GLY A 1 431 ? 4.331 9.171 -30.830 1.00 62.72 431 GLY A N 1
ATOM 3493 C CA . GLY A 1 431 ? 4.994 9.787 -29.682 1.00 62.72 431 GLY A CA 1
ATOM 3494 C C . GLY A 1 431 ? 4.342 11.088 -29.198 1.00 62.72 431 GLY A C 1
ATOM 3495 O O . GLY A 1 431 ? 4.982 11.858 -28.487 1.00 62.72 431 GLY A O 1
ATOM 3496 N N . ASP A 1 432 ? 3.095 11.376 -29.583 1.00 71.38 432 ASP A N 1
ATOM 3497 C CA . ASP A 1 432 ? 2.483 12.682 -29.343 1.00 71.38 432 ASP A CA 1
ATOM 3498 C C . ASP A 1 432 ? 2.048 12.896 -27.878 1.00 71.38 432 ASP A C 1
ATOM 3500 O O . ASP A 1 432 ? 1.538 12.003 -27.201 1.00 71.38 432 ASP A O 1
ATOM 3504 N N . ALA A 1 433 ? 2.240 14.111 -27.362 1.00 62.94 433 ALA A N 1
ATOM 3505 C CA . ALA A 1 433 ? 1.987 14.431 -25.954 1.00 62.94 433 ALA A CA 1
ATOM 3506 C C . ALA A 1 433 ? 0.502 14.317 -25.544 1.00 62.94 433 ALA A C 1
ATOM 3508 O O . ALA A 1 433 ? 0.191 14.061 -24.376 1.00 62.94 433 ALA A O 1
ATOM 3509 N N . ILE A 1 434 ? -0.422 14.509 -26.492 1.00 62.19 434 ILE A N 1
ATOM 3510 C CA . ILE A 1 434 ? -1.869 14.472 -26.242 1.00 62.19 434 ILE A CA 1
ATOM 3511 C C . ILE A 1 434 ? -2.302 13.030 -25.971 1.00 62.19 434 ILE A C 1
ATOM 3513 O O . ILE A 1 434 ? -2.886 12.762 -24.920 1.00 62.19 434 ILE A O 1
ATOM 3517 N N . GLY A 1 435 ? -1.922 12.095 -26.846 1.00 67.56 435 GLY A N 1
ATOM 3518 C CA . GLY A 1 435 ? -2.193 10.670 -26.687 1.00 67.56 435 GLY A CA 1
ATOM 3519 C C . GLY A 1 435 ? -1.637 10.114 -25.376 1.00 67.56 435 GLY A C 1
ATOM 3520 O O . GLY A 1 435 ? -2.357 9.432 -24.649 1.00 67.56 435 GLY A O 1
ATOM 3521 N N . PHE A 1 436 ? -0.407 10.482 -24.998 1.00 70.31 436 PHE A N 1
ATOM 3522 C CA . PHE A 1 436 ? 0.163 10.098 -23.700 1.00 70.31 436 PHE A CA 1
ATOM 3523 C C . PHE A 1 436 ? -0.671 10.613 -22.522 1.00 70.31 436 PHE A C 1
ATOM 3525 O O . PHE A 1 436 ? -0.993 9.857 -21.603 1.00 70.31 436 PHE A O 1
ATOM 3532 N N . THR A 1 437 ? -1.052 11.892 -22.555 1.00 66.25 437 THR A N 1
ATOM 3533 C CA . THR A 1 437 ? -1.834 12.519 -21.483 1.00 66.25 437 THR A CA 1
ATOM 3534 C C . THR A 1 437 ? -3.190 11.832 -21.319 1.00 66.25 437 THR A C 1
ATOM 3536 O O . THR A 1 437 ? -3.587 11.522 -20.197 1.00 66.25 437 THR A O 1
ATOM 3539 N N . GLU A 1 438 ? -3.883 11.538 -22.420 1.00 68.75 438 GLU A N 1
ATOM 3540 C CA . GLU A 1 438 ? -5.179 10.850 -22.410 1.00 68.75 438 GLU A CA 1
ATOM 3541 C C . GLU A 1 438 ? -5.067 9.401 -21.919 1.00 68.75 438 GLU A C 1
ATOM 3543 O O . GLU A 1 438 ? -5.867 8.954 -21.092 1.00 68.75 438 GLU A O 1
ATOM 3548 N N . ILE A 1 439 ? -4.043 8.677 -22.378 1.00 68.94 439 ILE A N 1
ATOM 3549 C CA . ILE A 1 439 ? -3.747 7.304 -21.962 1.00 68.94 439 ILE A CA 1
ATOM 3550 C C . ILE A 1 439 ? -3.509 7.245 -20.451 1.00 68.94 439 ILE A C 1
ATOM 3552 O O . ILE A 1 439 ? -4.188 6.494 -19.746 1.00 68.94 439 ILE A O 1
ATOM 3556 N N . PHE A 1 440 ? -2.603 8.064 -19.920 1.00 67.88 440 PHE A N 1
ATOM 3557 C CA . PHE A 1 440 ? -2.275 8.040 -18.496 1.00 67.88 440 PHE A CA 1
ATOM 3558 C C . PHE A 1 440 ? -3.391 8.606 -17.619 1.00 67.88 440 PHE A C 1
ATOM 3560 O O . PHE A 1 440 ? -3.635 8.070 -16.536 1.00 67.88 440 PHE A O 1
ATOM 3567 N N . ALA A 1 441 ? -4.135 9.609 -18.096 1.00 65.69 441 ALA A N 1
ATOM 3568 C CA . ALA A 1 441 ? -5.344 10.070 -17.422 1.00 65.69 441 ALA A CA 1
ATOM 3569 C C . ALA A 1 441 ? -6.396 8.954 -17.321 1.00 65.69 441 ALA A C 1
ATOM 3571 O O . ALA A 1 441 ? -7.051 8.827 -16.286 1.00 65.69 441 ALA A O 1
ATOM 3572 N N . SER A 1 442 ? -6.530 8.103 -18.344 1.00 65.06 442 SER A N 1
ATOM 3573 C CA . SER A 1 442 ? -7.445 6.956 -18.296 1.00 65.06 442 SER A CA 1
ATOM 3574 C C . SER A 1 442 ? -6.987 5.858 -17.323 1.00 65.06 442 SER A C 1
ATOM 3576 O O . SER A 1 442 ? -7.822 5.236 -16.669 1.00 65.06 442 SER A O 1
ATOM 3578 N N . LEU A 1 443 ? -5.672 5.666 -17.153 1.00 62.97 443 LEU A N 1
ATOM 3579 C CA . LEU A 1 443 ? -5.093 4.653 -16.257 1.00 62.97 443 LEU A CA 1
ATOM 3580 C C . LEU A 1 443 ? -5.202 5.005 -14.770 1.00 62.97 443 LEU A C 1
ATOM 3582 O O . LEU A 1 443 ? -5.247 4.106 -13.928 1.00 62.97 443 LEU A O 1
ATOM 3586 N N . SER A 1 444 ? -5.246 6.294 -14.435 1.00 59.28 444 SER A N 1
ATOM 3587 C CA . SER A 1 444 ? -5.257 6.772 -13.049 1.00 59.28 444 SER A CA 1
ATOM 3588 C C . SER A 1 444 ? -6.578 7.387 -12.596 1.00 59.28 444 SER A C 1
ATOM 3590 O O . SER A 1 444 ? -6.660 7.932 -11.499 1.00 59.28 444 SER A O 1
ATOM 3592 N N . ASN A 1 445 ? -7.647 7.272 -13.389 1.00 57.72 445 ASN A N 1
ATOM 3593 C CA . ASN A 1 445 ? -8.936 7.927 -13.130 1.00 57.72 445 ASN A CA 1
ATOM 3594 C C . ASN A 1 445 ? -8.848 9.471 -13.078 1.00 57.72 445 ASN A C 1
ATOM 3596 O O . ASN A 1 445 ? -9.479 10.091 -12.216 1.00 57.72 445 ASN A O 1
ATOM 3600 N N . ALA A 1 446 ? -8.084 10.072 -13.999 1.00 50.31 446 ALA A N 1
ATOM 3601 C CA . ALA A 1 446 ? -7.908 11.514 -14.236 1.00 50.31 446 ALA A CA 1
ATOM 3602 C C . ALA A 1 446 ? -7.229 12.321 -13.107 1.00 50.31 446 ALA A C 1
ATOM 3604 O O . ALA A 1 446 ? -7.260 13.550 -13.100 1.00 50.31 446 ALA A O 1
ATOM 3605 N N . THR A 1 447 ? -6.577 11.658 -12.151 1.00 51.44 447 THR A N 1
ATOM 3606 C CA . THR A 1 447 ? -6.180 12.270 -10.872 1.00 51.44 447 THR A CA 1
ATOM 3607 C C . THR A 1 447 ? -4.803 12.900 -10.833 1.00 51.44 447 THR A C 1
ATOM 3609 O O . THR A 1 447 ? -4.398 13.304 -9.755 1.00 51.44 447 THR A O 1
ATOM 3612 N N . SER A 1 448 ? -4.037 12.933 -11.921 1.00 59.41 448 SER A N 1
ATOM 3613 C CA . SER A 1 448 ? -2.699 13.557 -11.930 1.00 59.41 448 SER A CA 1
ATOM 3614 C C . SER A 1 448 ? -2.403 14.236 -13.263 1.00 59.41 448 SER A C 1
ATOM 3616 O O . SER A 1 448 ? -1.273 14.219 -13.745 1.00 59.41 448 SER A O 1
ATOM 3618 N N . LEU A 1 449 ? -3.437 14.837 -13.865 1.00 64.00 449 LEU A N 1
ATOM 3619 C CA . LEU A 1 449 ? -3.368 15.423 -15.202 1.00 64.00 449 LEU A CA 1
ATOM 3620 C C . LEU A 1 449 ? -2.204 16.413 -15.349 1.00 64.00 449 LEU A C 1
ATOM 3622 O O . LEU A 1 449 ? -1.528 16.377 -16.365 1.00 64.00 449 LEU A O 1
ATOM 3626 N N . ALA A 1 450 ? -1.919 17.227 -14.331 1.00 68.12 450 ALA A N 1
ATOM 3627 C CA . ALA A 1 450 ? -0.825 18.196 -14.380 1.00 68.12 450 ALA A CA 1
ATOM 3628 C C . ALA A 1 450 ? 0.567 17.541 -14.440 1.00 68.12 450 ALA A C 1
ATOM 3630 O O . ALA A 1 450 ? 1.399 17.948 -15.246 1.00 68.12 450 ALA A O 1
ATOM 3631 N N . VAL A 1 451 ? 0.810 16.495 -13.643 1.00 73.75 451 VAL A N 1
ATOM 3632 C CA . VAL A 1 451 ? 2.083 15.752 -13.681 1.00 73.75 451 VAL A CA 1
ATOM 3633 C C . VAL A 1 451 ? 2.219 14.997 -14.999 1.00 73.75 451 VAL A C 1
ATOM 3635 O O . VAL A 1 451 ? 3.297 14.974 -15.589 1.00 73.75 451 VAL A O 1
ATOM 3638 N N . TYR A 1 452 ? 1.123 14.433 -15.512 1.00 74.81 452 TYR A N 1
ATOM 3639 C CA . TYR A 1 452 ? 1.137 13.793 -16.826 1.00 74.81 452 TYR A CA 1
ATOM 3640 C C . TYR A 1 452 ? 1.387 14.788 -17.941 1.00 74.81 452 TYR A C 1
ATOM 3642 O O . TYR A 1 452 ? 2.203 14.495 -18.797 1.00 74.81 452 TYR A O 1
ATOM 3650 N N . GLN A 1 453 ? 0.758 15.962 -17.914 1.00 73.69 453 GLN A N 1
ATOM 3651 C CA . GLN A 1 453 ? 1.005 17.031 -18.879 1.00 73.69 453 GLN A CA 1
ATOM 3652 C C . GLN A 1 453 ? 2.465 17.482 -18.832 1.00 73.69 453 GLN A C 1
ATOM 3654 O O . GLN A 1 453 ? 3.103 17.577 -19.876 1.00 73.69 453 GLN A O 1
ATOM 3659 N N . GLN A 1 454 ? 3.020 17.690 -17.633 1.00 80.50 454 GLN A N 1
ATOM 3660 C CA . GLN A 1 454 ? 4.426 18.053 -17.462 1.00 80.50 454 GLN A CA 1
ATOM 3661 C C . GLN A 1 454 ? 5.351 17.010 -18.106 1.00 80.50 454 GLN A C 1
ATOM 3663 O O . GLN A 1 454 ? 6.206 17.366 -18.917 1.00 80.50 454 GLN A O 1
ATOM 3668 N N . LEU A 1 455 ? 5.170 15.727 -17.783 1.00 82.38 455 LEU A N 1
ATOM 3669 C CA . LEU A 1 455 ? 5.990 14.649 -18.340 1.00 82.38 455 LEU A CA 1
ATOM 3670 C C . LEU A 1 455 ? 5.737 14.430 -19.838 1.00 82.38 455 LEU A C 1
ATOM 3672 O O . LEU A 1 455 ? 6.686 14.194 -20.576 1.00 82.38 455 LEU A O 1
ATOM 3676 N N . ALA A 1 456 ? 4.497 14.582 -20.306 1.00 79.00 456 ALA A N 1
ATOM 3677 C CA . ALA A 1 456 ? 4.132 14.468 -21.717 1.00 79.00 456 ALA A CA 1
ATOM 3678 C C . ALA A 1 456 ? 4.817 15.530 -22.584 1.00 79.00 456 ALA A C 1
ATOM 3680 O O . ALA A 1 456 ? 5.107 15.282 -23.750 1.00 79.00 456 ALA A O 1
ATOM 3681 N N . THR A 1 457 ? 5.077 16.713 -22.022 1.00 81.38 457 THR A N 1
ATOM 3682 C CA . THR A 1 457 ? 5.823 17.786 -22.699 1.00 81.38 457 THR A CA 1
ATOM 3683 C C . THR A 1 457 ? 7.343 17.643 -22.592 1.00 81.38 457 THR A C 1
ATOM 3685 O O . THR A 1 457 ? 8.070 18.419 -23.206 1.00 81.38 457 THR A O 1
ATOM 3688 N N . ASN A 1 458 ? 7.847 16.669 -21.828 1.00 84.19 458 ASN A N 1
ATOM 3689 C CA . ASN A 1 458 ? 9.278 16.424 -21.699 1.00 84.19 458 ASN A CA 1
ATOM 3690 C C . ASN A 1 458 ? 9.762 15.490 -22.823 1.00 84.19 458 ASN A C 1
ATOM 3692 O O . ASN A 1 458 ? 9.587 14.275 -22.751 1.00 84.19 458 ASN A O 1
ATOM 3696 N N . GLU A 1 459 ? 10.399 16.058 -23.851 1.00 81.94 459 GLU A N 1
ATOM 3697 C CA . GLU A 1 459 ? 10.871 15.309 -25.028 1.00 81.94 459 GLU A CA 1
ATOM 3698 C C . GLU A 1 459 ? 11.793 14.138 -24.661 1.00 81.94 459 GLU A C 1
ATOM 3700 O O . GLU A 1 459 ? 11.630 13.039 -25.187 1.00 81.94 459 GLU A O 1
ATOM 3705 N N . GLN A 1 460 ? 12.713 14.336 -23.709 1.00 82.31 460 GLN A N 1
ATOM 3706 C CA . GLN A 1 460 ? 13.658 13.301 -23.285 1.00 82.31 460 GLN A CA 1
ATOM 3707 C C . GLN A 1 460 ? 12.937 12.107 -22.647 1.00 82.31 460 GLN A C 1
ATOM 3709 O O . GLN A 1 460 ? 13.259 10.954 -22.936 1.00 82.31 460 GLN A O 1
ATOM 3714 N N . PHE A 1 461 ? 11.949 12.365 -21.792 1.00 85.62 461 PHE A N 1
ATOM 3715 C CA . PHE A 1 461 ? 11.161 11.331 -21.125 1.00 85.62 461 PHE A CA 1
ATOM 3716 C C . PHE A 1 461 ? 10.340 10.539 -22.140 1.00 85.62 461 PHE A C 1
ATOM 3718 O O . PHE A 1 461 ? 10.372 9.307 -22.143 1.00 85.62 461 PHE A O 1
ATOM 3725 N N . MET A 1 462 ? 9.669 11.248 -23.047 1.00 82.38 462 MET A N 1
ATOM 3726 C CA . MET A 1 462 ? 8.834 10.647 -24.082 1.00 82.38 462 MET A CA 1
ATOM 3727 C C . MET A 1 462 ? 9.652 9.808 -25.063 1.00 82.38 462 MET A C 1
ATOM 3729 O O . MET A 1 462 ? 9.281 8.668 -25.348 1.00 82.38 462 MET A O 1
ATOM 3733 N N . GLN A 1 463 ? 10.804 10.316 -25.506 1.00 78.75 463 GLN A N 1
ATOM 3734 C CA . GLN A 1 463 ? 11.728 9.573 -26.358 1.00 78.75 463 GLN A CA 1
ATOM 3735 C C . GLN A 1 463 ? 12.263 8.323 -25.647 1.00 78.75 463 GLN A C 1
ATOM 3737 O O . GLN A 1 463 ? 12.262 7.239 -26.226 1.00 78.75 463 GLN A O 1
ATOM 3742 N N . THR A 1 464 ? 12.644 8.444 -24.372 1.00 82.31 464 THR A N 1
ATOM 3743 C CA . THR A 1 464 ? 13.142 7.308 -23.581 1.00 82.31 464 THR A CA 1
ATOM 3744 C C . THR A 1 464 ? 12.100 6.188 -23.497 1.00 82.31 464 THR A C 1
ATOM 3746 O O . THR A 1 464 ? 12.424 5.020 -23.713 1.00 82.31 464 THR A O 1
ATOM 3749 N N . LEU A 1 465 ? 10.831 6.522 -23.237 1.00 82.69 465 LEU A N 1
ATOM 3750 C CA . LEU A 1 465 ? 9.750 5.533 -23.232 1.00 82.69 465 LEU A CA 1
ATOM 3751 C C . LEU A 1 465 ? 9.520 4.918 -24.620 1.00 82.69 465 LEU A C 1
ATOM 3753 O O . LEU A 1 465 ? 9.398 3.695 -24.728 1.00 82.69 465 LEU A O 1
ATOM 3757 N N . ALA A 1 466 ? 9.489 5.743 -25.670 1.00 76.94 466 ALA A N 1
ATOM 3758 C CA . ALA A 1 466 ? 9.289 5.291 -27.046 1.00 76.94 466 ALA A CA 1
ATOM 3759 C C . ALA A 1 466 ? 10.398 4.334 -27.520 1.00 76.94 466 ALA A C 1
ATOM 3761 O O . ALA A 1 466 ? 10.122 3.410 -28.282 1.00 76.94 466 ALA A O 1
ATOM 3762 N N . GLU A 1 467 ? 11.630 4.501 -27.034 1.00 80.00 467 GLU A N 1
ATOM 3763 C CA . GLU A 1 467 ? 12.752 3.602 -27.318 1.00 80.00 467 GLU A CA 1
ATOM 3764 C C . GLU A 1 467 ? 12.713 2.318 -26.471 1.00 80.00 467 GLU A C 1
ATOM 3766 O O . GLU A 1 467 ? 12.931 1.222 -26.994 1.00 80.00 467 GLU A O 1
ATOM 3771 N N . MET A 1 468 ? 12.407 2.418 -25.171 1.00 84.88 468 MET A N 1
ATOM 3772 C CA . MET A 1 468 ? 12.461 1.278 -24.245 1.00 84.88 468 MET A CA 1
ATOM 3773 C C . MET A 1 468 ? 11.314 0.283 -24.429 1.00 84.88 468 MET A C 1
ATOM 3775 O O . MET A 1 468 ? 11.547 -0.927 -24.402 1.00 84.88 468 MET A O 1
ATOM 3779 N N . ILE A 1 469 ? 10.076 0.752 -24.611 1.00 83.25 469 ILE A N 1
ATOM 3780 C CA . ILE A 1 469 ? 8.895 -0.128 -24.660 1.00 83.25 469 ILE A CA 1
ATOM 3781 C C . ILE A 1 469 ? 8.980 -1.162 -25.804 1.00 83.25 469 ILE A C 1
ATOM 3783 O O . ILE A 1 469 ? 8.786 -2.350 -25.528 1.00 83.25 469 ILE A O 1
ATOM 3787 N N . PRO A 1 470 ? 9.325 -0.802 -27.063 1.00 79.69 470 PRO A N 1
ATOM 3788 C CA . PRO A 1 470 ? 9.477 -1.786 -28.135 1.00 79.69 470 PRO A CA 1
ATOM 3789 C C . PRO A 1 470 ? 10.603 -2.791 -27.888 1.00 79.69 470 PRO A C 1
ATOM 3791 O O . PRO A 1 470 ? 10.545 -3.900 -28.419 1.00 79.69 470 PRO A O 1
ATOM 3794 N N . ILE A 1 471 ? 11.646 -2.411 -27.144 1.00 86.56 471 ILE A N 1
ATOM 3795 C CA . ILE A 1 471 ? 12.736 -3.319 -26.775 1.00 86.56 471 ILE A CA 1
ATOM 3796 C C . ILE A 1 471 ? 12.227 -4.312 -25.733 1.00 86.56 471 ILE A C 1
ATOM 3798 O O . ILE A 1 471 ? 12.376 -5.514 -25.929 1.00 86.56 471 ILE A O 1
ATOM 3802 N N . LEU A 1 472 ? 11.570 -3.821 -24.679 1.00 86.81 472 LEU A N 1
ATOM 3803 C CA . LEU A 1 472 ? 11.013 -4.624 -23.587 1.00 86.81 472 LEU A CA 1
ATOM 3804 C C . LEU A 1 472 ? 9.936 -5.612 -24.051 1.00 86.81 472 LEU A C 1
ATOM 3806 O O . LEU A 1 472 ? 9.821 -6.689 -23.476 1.00 86.81 472 LEU A O 1
ATOM 3810 N N . ALA A 1 473 ? 9.187 -5.280 -25.105 1.00 81.12 473 ALA A N 1
ATOM 3811 C CA . ALA A 1 473 ? 8.181 -6.164 -25.692 1.00 81.12 473 ALA A CA 1
ATOM 3812 C C . ALA A 1 473 ? 8.773 -7.373 -26.451 1.00 81.12 473 ALA A C 1
ATOM 3814 O O . ALA A 1 473 ? 8.036 -8.285 -26.828 1.00 81.12 473 ALA A O 1
ATOM 3815 N N . ARG A 1 474 ? 10.088 -7.394 -26.718 1.00 83.19 474 ARG A N 1
ATOM 3816 C CA . ARG A 1 474 ? 10.761 -8.506 -27.410 1.00 83.19 474 ARG A CA 1
ATOM 3817 C C . ARG A 1 474 ? 11.170 -9.601 -26.418 1.00 83.19 474 ARG A C 1
ATOM 3819 O O . ARG A 1 474 ? 11.540 -9.289 -25.284 1.00 83.19 474 ARG A O 1
ATOM 3826 N N . PRO A 1 475 ? 11.233 -10.875 -26.848 1.00 76.00 475 PRO A N 1
ATOM 3827 C CA . PRO A 1 475 ? 11.896 -11.919 -26.071 1.00 76.00 475 PRO A CA 1
ATOM 3828 C C . PRO A 1 475 ? 13.323 -11.494 -25.694 1.00 76.00 475 PRO A C 1
ATOM 3830 O O . PRO A 1 475 ? 14.055 -10.983 -26.540 1.00 76.00 475 PRO A O 1
ATOM 3833 N N . ALA A 1 476 ? 13.709 -11.684 -24.428 1.00 73.12 476 ALA A N 1
ATOM 3834 C CA . ALA A 1 476 ? 14.995 -11.238 -23.868 1.00 73.12 476 ALA A CA 1
ATOM 3835 C C . ALA A 1 476 ? 15.264 -9.713 -23.943 1.00 73.12 476 ALA A C 1
ATOM 3837 O O . ALA A 1 476 ? 16.388 -9.264 -23.708 1.00 73.12 476 ALA A O 1
ATOM 3838 N N . GLY A 1 477 ? 14.231 -8.903 -24.195 1.00 83.69 477 GLY A N 1
ATOM 3839 C CA . GLY A 1 477 ? 14.312 -7.445 -24.283 1.00 83.69 477 GLY A CA 1
ATOM 3840 C C . GLY A 1 477 ? 14.761 -6.746 -23.000 1.00 83.69 477 GLY A C 1
ATOM 3841 O O . GLY A 1 477 ? 15.304 -5.646 -23.060 1.00 83.69 477 GLY A O 1
ATOM 3842 N N . LEU A 1 478 ? 14.600 -7.394 -21.841 1.00 85.88 478 LEU A N 1
ATOM 3843 C CA . LEU A 1 478 ? 14.981 -6.838 -20.543 1.00 85.88 478 LEU A CA 1
ATOM 3844 C C . LEU A 1 478 ? 16.466 -6.447 -20.483 1.00 85.88 478 LEU A C 1
ATOM 3846 O O . LEU A 1 478 ? 16.767 -5.336 -20.061 1.00 85.88 478 LEU A O 1
ATOM 3850 N N . SER A 1 479 ? 17.385 -7.310 -20.938 1.00 84.75 479 SER A N 1
ATOM 3851 C CA . SER A 1 479 ? 18.827 -6.999 -20.910 1.00 84.75 479 SER A CA 1
ATOM 3852 C C . SER A 1 479 ? 19.172 -5.832 -21.831 1.00 84.75 479 SER A C 1
ATOM 3854 O O . SER A 1 479 ? 19.909 -4.941 -21.433 1.00 84.75 479 SER A O 1
ATOM 3856 N N . ALA A 1 480 ? 18.594 -5.804 -23.034 1.00 84.38 480 ALA A N 1
ATOM 3857 C CA . ALA A 1 480 ? 18.846 -4.742 -24.001 1.00 84.38 480 ALA A CA 1
ATOM 3858 C C . ALA A 1 480 ? 18.279 -3.388 -23.543 1.00 84.38 480 ALA A C 1
ATOM 3860 O O . ALA A 1 480 ? 18.924 -2.361 -23.721 1.00 84.38 480 ALA A O 1
ATOM 3861 N N . ALA A 1 481 ? 17.093 -3.372 -22.927 1.00 84.44 481 ALA A N 1
ATOM 3862 C CA . ALA A 1 481 ? 16.497 -2.151 -22.383 1.00 84.44 481 ALA A CA 1
ATOM 3863 C C . ALA A 1 481 ? 17.301 -1.608 -21.196 1.00 84.44 481 ALA A C 1
ATOM 3865 O O . ALA A 1 481 ? 17.471 -0.400 -21.055 1.00 84.44 481 ALA A O 1
ATOM 3866 N N . ILE A 1 482 ? 17.827 -2.517 -20.374 1.00 80.88 482 ILE A N 1
ATOM 3867 C CA . ILE A 1 482 ? 18.798 -2.228 -19.324 1.00 80.88 482 ILE A CA 1
ATOM 3868 C C . ILE A 1 482 ? 20.018 -1.577 -19.959 1.00 80.88 482 ILE A C 1
ATOM 3870 O O . ILE A 1 482 ? 20.283 -0.419 -19.659 1.00 80.88 482 ILE A O 1
ATOM 3874 N N . ASP A 1 483 ? 20.716 -2.248 -20.873 1.00 79.19 483 ASP A N 1
ATOM 3875 C CA . ASP A 1 483 ? 21.934 -1.718 -21.495 1.00 79.19 483 ASP A CA 1
ATOM 3876 C C . ASP A 1 483 ? 21.706 -0.359 -22.172 1.00 79.19 483 ASP A C 1
ATOM 3878 O O . ASP A 1 483 ? 22.503 0.552 -21.968 1.00 79.19 483 ASP A O 1
ATOM 3882 N N . LEU A 1 484 ? 20.567 -0.151 -22.839 1.00 76.62 484 LEU A N 1
ATOM 3883 C CA . LEU A 1 484 ? 20.184 1.153 -23.387 1.00 76.62 484 LEU A CA 1
ATOM 3884 C C . LEU A 1 484 ? 20.008 2.225 -22.297 1.00 76.62 484 LEU A C 1
ATOM 3886 O O . LEU A 1 484 ? 20.544 3.329 -22.417 1.00 76.62 484 LEU A O 1
ATOM 3890 N N . ALA A 1 485 ? 19.303 1.899 -21.206 1.00 73.62 485 ALA A N 1
ATOM 3891 C CA . ALA A 1 485 ? 19.200 2.780 -20.042 1.00 73.62 485 ALA A CA 1
ATOM 3892 C C . ALA A 1 485 ? 20.590 3.117 -19.465 1.00 73.62 485 ALA A C 1
ATOM 3894 O O . ALA A 1 485 ? 20.770 4.201 -18.898 1.00 73.62 485 ALA A O 1
ATOM 3895 N N . PHE A 1 486 ? 21.565 2.205 -19.622 1.00 70.50 486 PHE A N 1
ATOM 3896 C CA . PHE A 1 486 ? 22.947 2.338 -19.154 1.00 70.50 486 PHE A CA 1
ATOM 3897 C C . PHE A 1 486 ? 23.858 3.159 -20.061 1.00 70.50 486 PHE A C 1
ATOM 3899 O O . PHE A 1 486 ? 24.641 3.966 -19.555 1.00 70.50 486 PHE A O 1
ATOM 3906 N N . GLU A 1 487 ? 23.789 2.956 -21.370 1.00 66.06 487 GLU A N 1
ATOM 3907 C CA . GLU A 1 487 ? 24.681 3.594 -22.338 1.00 66.06 487 GLU A CA 1
ATOM 3908 C C . GLU A 1 487 ? 24.372 5.088 -22.508 1.00 66.06 487 GLU A C 1
ATOM 3910 O O . GLU A 1 487 ? 25.302 5.888 -22.602 1.00 66.06 487 GLU A O 1
ATOM 3915 N N . ASN A 1 488 ? 23.098 5.489 -22.421 1.00 60.28 488 ASN A N 1
ATOM 3916 C CA . ASN A 1 488 ? 22.672 6.860 -22.721 1.00 60.28 488 ASN A CA 1
ATOM 3917 C C . ASN A 1 488 ? 22.716 7.862 -21.545 1.00 60.28 488 ASN A C 1
ATOM 3919 O O . ASN A 1 488 ? 22.524 9.051 -21.784 1.00 60.28 488 ASN A O 1
ATOM 3923 N N . GLY A 1 489 ? 22.983 7.464 -20.288 1.00 55.28 489 GLY A N 1
ATOM 3924 C CA . GLY A 1 489 ? 22.961 8.449 -19.179 1.00 55.28 489 GLY A CA 1
ATOM 3925 C C . GLY A 1 489 ? 23.766 8.184 -17.913 1.00 55.28 489 GLY A C 1
ATOM 3926 O O . GLY A 1 489 ? 23.702 8.985 -16.986 1.00 55.28 489 GLY A O 1
ATOM 3927 N N . TRP A 1 490 ? 24.590 7.136 -17.854 1.00 58.12 490 TRP A N 1
ATOM 3928 C CA . TRP A 1 490 ? 25.386 6.851 -16.647 1.00 58.12 490 TRP A CA 1
ATOM 3929 C C . TRP A 1 490 ? 26.791 7.467 -16.655 1.00 58.12 490 TRP A C 1
ATOM 3931 O O . TRP A 1 490 ? 27.561 7.249 -15.718 1.00 58.12 490 TRP A O 1
ATOM 3941 N N . ALA A 1 491 ? 27.143 8.270 -17.666 1.00 49.84 491 ALA A N 1
ATOM 3942 C CA . ALA A 1 491 ? 28.436 8.958 -17.713 1.00 49.84 491 ALA A CA 1
ATOM 3943 C C . ALA A 1 491 ? 28.663 9.881 -16.495 1.00 49.84 491 ALA A C 1
ATOM 3945 O O . ALA A 1 491 ? 29.793 9.995 -16.031 1.00 49.84 491 ALA A O 1
ATOM 3946 N N . HIS A 1 492 ? 27.598 10.471 -15.934 1.00 44.09 492 HIS A N 1
ATOM 3947 C CA . HIS A 1 492 ? 27.676 11.384 -14.784 1.00 44.09 492 HIS A CA 1
ATOM 3948 C C . HIS A 1 492 ? 27.800 10.673 -13.423 1.00 44.09 492 HIS A C 1
ATOM 3950 O O . HIS A 1 492 ? 28.361 11.227 -12.482 1.00 44.09 492 HIS A O 1
ATOM 3956 N N . VAL A 1 493 ? 27.326 9.426 -13.314 1.00 42.66 493 VAL A N 1
ATOM 3957 C CA . VAL A 1 493 ? 27.489 8.610 -12.098 1.00 42.66 493 VAL A CA 1
ATOM 3958 C C . VAL A 1 493 ? 28.830 7.875 -12.116 1.00 42.66 493 VAL A C 1
ATOM 3960 O O . VAL A 1 493 ? 29.452 7.728 -11.076 1.00 42.66 493 VAL A O 1
ATOM 3963 N N . ARG A 1 494 ? 29.372 7.492 -13.283 1.00 41.94 494 ARG A N 1
ATOM 3964 C CA . ARG A 1 494 ? 30.723 6.892 -13.354 1.00 41.94 494 ARG A CA 1
ATOM 3965 C C . ARG A 1 494 ? 31.816 7.788 -12.753 1.00 41.94 494 ARG A C 1
ATOM 3967 O O . ARG A 1 494 ? 32.781 7.257 -12.217 1.00 41.94 494 ARG A O 1
ATOM 3974 N N . SER A 1 495 ? 31.671 9.115 -12.811 1.00 41.59 495 SER A N 1
ATOM 3975 C CA . SER A 1 495 ? 32.656 10.062 -12.265 1.00 41.59 495 SER A CA 1
ATOM 3976 C C . SER A 1 495 ? 32.639 10.209 -10.743 1.00 41.59 495 SER A C 1
ATOM 3978 O O . SER A 1 495 ? 33.579 10.772 -10.197 1.00 41.59 495 SER A O 1
ATOM 3980 N N . THR A 1 496 ? 31.609 9.724 -10.043 1.00 35.03 496 THR A N 1
ATOM 3981 C CA . THR A 1 496 ? 31.563 9.722 -8.567 1.00 35.03 496 THR A CA 1
ATOM 3982 C C . THR A 1 496 ? 32.015 8.390 -7.957 1.00 35.03 496 THR A C 1
ATOM 3984 O O . THR A 1 496 ? 31.936 8.212 -6.744 1.00 35.03 496 THR A O 1
ATOM 3987 N N . TRP A 1 497 ? 32.487 7.459 -8.795 1.00 36.19 497 TRP A N 1
ATOM 3988 C CA . TRP A 1 497 ? 32.885 6.094 -8.428 1.00 36.19 497 TRP A CA 1
ATOM 3989 C C . TRP A 1 497 ? 34.389 5.813 -8.579 1.00 36.19 497 TRP A C 1
ATOM 3991 O O . TRP A 1 497 ? 34.836 4.734 -8.189 1.00 36.19 497 TRP A O 1
ATOM 4001 N N . SER A 1 498 ? 35.160 6.750 -9.141 1.00 30.00 498 SER A N 1
ATOM 4002 C CA . SER A 1 498 ? 36.630 6.763 -9.060 1.00 30.00 498 SER A CA 1
ATOM 4003 C C . SER A 1 498 ? 37.075 7.596 -7.872 1.00 30.00 498 SER A C 1
ATOM 4005 O O . SER A 1 498 ? 37.983 7.141 -7.146 1.00 30.00 498 SER A O 1
#

pLDDT: mean 74.92, std 15.95, range [30.0, 96.88]

Sequence (498 aa):
MGDTKQFQRRPIAEPPTGDPESYFLIVGAGPMSEAFLRHLIQIYSSKSGITRGVISAVVRPPRVEQWTGPIVLVMPHMYDFAAEQLRPLDHTFHFYRELGSPEQLVPRLDPHIFMCLNLEAYYVAITNEGQKVKLDHPDIQHDLNLREEQAPKTVYGAMMRFIQHHFANGSEPLTFYFTENAQSNPRALFEQFIAAMAWNTSDLQQHFDERVEMVPAMMDRIVPSVTAEQNELFAELFPMPVEVKYAFGEQFGFFALPETKFAPIPWQRELSWYIRMVPPGRMGEFQQLKRWFSILHQLSALVAALSGHDTVDGAAKHPLMPKLSMLTHQEMRLQWNPADDQYVSEIDGRIAKKLGDTPYRVLRDMGSRKAPILLNLIAEYHQNQQALPHSLVLVIAMWLANLESEFLSNEKSYEALRLVGYRIKEWMPTGDAIGFTEIFASLSNATSLAVYQQLATNEQFMQTLAEMIPILARPAGLSAAIDLAFENGWAHVRSTWS

Secondary structure (DSSP, 8-state):
---------PPPPPPP-S--SEEEEEET--HHIIIIIHHHHHHHHHHHT--EEEEEE-SS--SS----S-EEEE-GGG--SSSS---PPPP-------TT-GGGTGGGEEEEEEEE----GGGEEEETTEEEE-TTSHHHHHHHT--TTSPP-SHHHHHHHHHHHHHHTTPPPEEEEE--SS---HHHHHHHHHHH-TT--HHHHHHHHHHEEEEE-EEE---PPPPHHHHHHHHHHS--SS--EEEE--S--EEEEE--SS---TTTTTTTTTEEEE-TT-HHHHHHHHHHHHHHHHHHHHHHHHHT-SSHHHHTTSTTHHHHHHHHHHHHHTT---S-HHHHHHHHHHHTSS----HHHHHTTIIIIIHHHHHHHHHHHHHHHSS--HHHHHHHHHHHHTTTSGGGTTSTTHHHHHHHHHHHHHHTTT--HHHHHHHHHHHTTTTTHHHHHHHHT-HHHHHHHHHHHHHHTSTTHHHHHHHHHHHTTTHHHHTT--

Radius of gyration: 23.76 Å; Cα contacts (8 Å, |Δi|>4): 730; chains: 1; bounding box: 69×68×64 Å

Solvent-accessible surface area (backbone atoms only — not comparable to full-atom values): 28182 Å² total; per-residue (Å²): 138,80,86,77,79,78,75,81,76,72,83,77,75,76,60,80,87,75,82,54,76,25,27,33,44,32,36,47,64,47,63,58,43,60,53,43,51,50,49,52,52,46,56,42,25,70,72,71,74,47,51,64,31,41,29,49,25,58,50,57,89,64,98,56,86,85,81,66,64,38,56,47,67,48,44,52,68,50,53,59,93,59,87,87,73,66,56,91,70,88,78,75,52,65,63,66,48,71,69,86,48,52,86,80,45,56,91,44,47,36,70,64,47,34,36,41,38,57,80,58,53,89,50,45,30,48,49,98,92,42,73,39,63,44,64,85,39,68,51,46,45,49,30,29,65,56,50,91,94,54,83,49,54,32,67,64,34,44,50,51,53,41,51,51,57,33,52,76,68,71,53,78,52,42,38,34,40,33,47,49,88,63,100,64,61,64,48,63,39,50,51,55,48,52,75,62,28,74,77,64,46,78,64,52,57,49,46,46,70,76,36,45,44,62,41,66,33,30,68,48,62,60,49,38,78,72,47,73,70,53,50,54,52,45,45,70,76,57,71,62,102,57,79,65,45,72,33,40,32,55,84,65,50,41,35,40,35,56,81,55,94,74,40,62,69,90,44,50,77,87,37,46,85,37,44,41,82,33,62,88,92,46,55,66,38,52,40,45,50,55,48,52,48,51,51,57,50,39,46,27,16,47,48,4,63,78,71,72,37,78,18,22,24,60,26,45,68,39,91,60,35,70,59,54,50,55,49,40,52,51,55,47,55,77,76,45,80,66,76,47,65,66,62,61,71,42,40,66,63,58,53,42,42,92,66,66,32,37,29,46,72,63,50,56,61,32,49,52,60,48,46,58,55,52,52,51,50,44,52,52,38,26,72,77,67,77,44,77,48,55,58,63,52,45,46,52,26,51,49,61,48,43,38,70,37,74,68,46,59,82,42,98,54,24,69,61,43,33,52,46,34,52,50,49,64,67,36,50,84,70,66,49,41,64,61,50,33,54,51,52,28,66,47,34,74,56,24,43,53,66,62,38,45,56,48,38,69,31,63,69,59,48,50,52,41,54,58,35,25,68,35,45,63,38,90,79,12,59,62,56,36,46,50,52,54,47,74,78,64,40,74,75,58,57,70,78,73,116

Foldseek 3Di:
DDDPPPDPDDDADAADPDDFQAEEEEEPDDLCCLQPVVVLVVLVCVVVVGGYAYEYEYLADDPDDDDFDAEAEDECQLPPVDDDHHDDDHDYHHGDDYLQCLVVRQVGHDLAHYEYEDQDLLQWFQDPVGIEGNCVDPLLVCLLADDPNDGRNGPLSSVLVNLVSNVVVVHAFHEYEYAALDPDPVLVHSVNSLVSRPPRDPVSVVCCVPRYHYDYKHKDWAWADQDPVNQVVCCVVPPHPDDYHYTYTYPDIAIEGEADDGHGPPCCPSCVSHYDYDYPPCRVLVSLLVLLLLLLQLVLLLQCLLVVNFASLVSLPPPCNVVLSVLSVVLSVLPHDHPDVVSNVCSSVRSNPPRSHGSLVSCPLCLARNVLVLLVSQLSSCVRVVDGSLSSLLSVLSNLLCLQPVSPVPDPCSVVSVVLNVLCVVCLVVLALVSQLVSSCSSHVNRPSVSSSVQSPDPVSSVLSSVLSVLSNDRVSVVVNVVVSVPPPCPVVVVVVD

Nearest PDB structures (foldseek):
  4im7-assembly1_A  TM=7.680E-01  e=1.652E-15  Escherichia coli CFT073
  7rk5-assembly1_B  TM=7.513E-01  e=9.545E-16  Aspergillus fumigatus Af293
  7rk4-assembly1_A  TM=6.792E-01  e=1.109E-15  Aspergillus fumigatus Af293
  1m2w-assembly2_B  TM=7.288E-01  e=1.722E-14  Pseudomonas fluorescens
  5itg-assembly2_B  TM=6.668E-01  e=1.204E-13  Gluconobacter oxydans

Mean predicted aligned error: 9.93 Å